Protein AF-0000000069866274 (afdb_homodimer)

Nearest PDB structures (foldseek):
  6ahi-assembly1_B  TM=9.780E-01  e=1.461E-46  Helicobacter pylori 26695
  5b1h-assembly2_B  TM=9.823E-01  e=3.110E-42  Lactiplantibacillus plantarum WCFS1
  5b1i-assembly4_H  TM=9.633E-01  e=5.690E-42  Lactiplantibacillus plantarum WCFS1
  4lma-assembly1_B  TM=9.410E-01  e=4.374E-31  Microcystis aeruginosa PCC 7806
  5xeo-assembly1_B  TM=9.393E-01  e=2.824E-29  Fusobacterium nucleatum subsp. nucleatum ATCC 25586

Organism: Enterococcus faecalis (strain ATCC 700802 / V583) (NCBI:txid226185)

pLDDT: mean 92.89, std 8.57, range [59.69, 98.88]

Secondary structure (DSSP, 8-state):
-EESSGGGGSS-PPEEEE-TTTSSS-TT-EEEEE-GGGSTTSBTHHHHHHHHHHHHHHTTS--TTPEEEEE-SSHHHHHHHHHHHHHT-EEEEEEETTS-HHHHHHHHHTT-EEEEE-GGGHHHHHHHHHHHHHHHSSSEE---TTT-THHHHHHHHTHHHHHHHHH-S---EEEEE-SSSHHHHHHHHHHHHH-TT-EEEEEEETT-GGGTS-----S--S---SS--GGGGGS---EEEEE-HHHHHHHHHHHHHHH---B-HHHHHHHHHHHHHHHHSPTT-EEEEE--BBGGGGGGGTTT-/-EESSGGGGSS-PPEEEE-TTTSSS-TT-EEEEE-GGGSTTSBTHHHHHHHHHHHHHHTTS--TTPEEEEE-SSHHHHHHHHHHHHHT-EEEEEEETTS-HHHHHHHHHTT-EEEEE-GGGHHHHHHHHHHHHHHHSSSEE---TTT-THHHHHHHHTHHHHHHHHH-S---EEEEE-SSSHHHHHHHHHHHHH-TT-EEEEEEETT-GGGTS-----S--S---SS--GGGGGS---EEEEE-HHHHHHHHHHHHHHH---B-HHHHHHHHHHHHHHHHSPTT-EEEEE--BBGGGGGGGTTT-

InterPro domains:
  IPR001216 Cysteine synthase/cystathionine beta-synthase, pyridoxal-phosphate attachment site [PS00901] (34-52)
  IPR001926 Tryptophan synthase beta chain-like, PALP domain [PF00291] (7-293)
  IPR036052 Tryptophan synthase beta chain-like, PALP domain superfamily [G3DSA:3.40.50.1100] (8-300)
  IPR036052 Tryptophan synthase beta chain-like, PALP domain superfamily [G3DSA:3.40.50.1100] (46-147)
  IPR036052 Tryptophan synthase beta chain-like, PALP domain superfamily [SSF53686] (2-302)
  IPR050214 Cysteine synthase/Cystathionine beta-synthase [PTHR10314] (4-303)

Solvent-accessible surface area (backbone atoms only — not comparable to full-atom values): 30081 Å² total; per-residue (Å²): 89,80,34,79,47,62,71,76,57,53,63,88,50,42,28,41,51,43,43,41,89,82,40,92,44,42,67,70,25,34,40,32,32,36,38,27,26,64,24,88,73,31,21,51,31,35,54,39,21,38,39,48,53,52,51,31,44,74,71,60,77,38,58,72,80,25,33,37,33,37,56,35,63,43,58,55,37,39,9,32,25,44,33,28,25,72,66,59,36,46,41,37,31,23,20,39,63,84,50,58,66,66,49,50,50,53,24,39,43,22,58,31,43,79,41,74,29,61,52,92,48,38,69,65,38,15,42,52,49,31,53,53,48,44,74,71,37,82,60,46,42,63,71,49,67,57,73,31,71,52,34,23,44,32,21,33,72,44,54,22,51,51,52,47,65,64,61,74,60,79,57,44,30,41,29,29,47,32,44,57,28,24,61,46,33,10,26,47,52,40,47,32,72,76,36,72,78,33,40,32,33,38,30,30,37,51,26,12,50,86,64,72,45,72,71,48,88,63,78,47,53,77,34,41,32,93,60,83,38,67,57,50,75,82,43,85,65,71,46,71,43,69,32,44,56,67,55,11,38,50,37,27,41,46,36,13,31,63,52,46,41,66,41,22,42,42,27,10,29,19,49,52,43,42,41,53,49,45,61,71,46,67,70,52,38,30,35,37,33,52,27,43,31,34,28,81,82,35,50,94,69,47,64,76,111,89,78,35,79,47,61,72,77,59,55,64,88,49,42,27,42,52,45,42,42,90,82,39,91,43,41,66,70,26,35,41,34,32,36,38,27,26,63,23,88,73,32,19,51,31,36,53,39,21,38,38,47,52,53,52,30,43,73,72,60,77,38,59,72,78,27,34,37,32,36,54,34,64,44,60,55,39,39,8,34,24,43,34,27,24,72,67,59,34,50,40,37,30,24,22,37,63,83,51,58,65,65,48,50,50,54,22,40,44,21,60,32,43,79,41,75,29,61,51,90,46,39,68,65,40,13,42,52,49,31,53,54,49,43,74,71,37,81,61,45,43,63,70,49,66,59,74,32,72,52,33,23,44,32,20,33,73,44,54,24,52,51,51,48,65,63,61,75,59,79,57,46,30,41,29,28,48,32,42,58,27,24,62,45,35,9,25,47,53,40,47,33,74,75,36,72,78,33,40,32,32,39,28,28,38,50,26,12,51,87,64,73,45,73,70,46,88,65,80,47,52,75,32,43,32,92,62,81,38,68,57,49,76,80,43,86,65,72,48,70,42,70,32,45,56,67,55,10,39,51,38,27,42,46,35,12,32,66,52,47,41,64,42,22,42,42,29,9,29,18,49,52,44,41,42,53,50,45,62,72,44,65,72,51,37,31,34,38,35,51,26,42,30,34,29,82,82,36,49,93,69,46,64,77,111

Sequence (610 aa):
MIVQSILDTIGATPLFEFTSEQYPMPEGTKIYAKLEYLNPGGSVKDRLGVHLLKEAMKTGKINQATTIIEPTAGNTGIGLGLAASQLGLKTIFVVPEKFSQEKQQLMQALGAKIVPSPTEQGIVGAITSAQDLAKEIPNSYVPLQFENPDNPAAYYEGLGPEIVQDLGGKITSFVAGLGSGGTFAGVGRYLKEQNSKTQLWGVEPEGSILNGGPAHGHEIEGIGVEFVPPFLKQIPVDGFYTISDEDGFFWVKQLAKKSALLVGSSSGAAFAAALREARRLPAGSTIVTIFPDGSDRYLSKNIYSMIVQSILDTIGATPLFEFTSEQYPMPEGTKIYAKLEYLNPGGSVKDRLGVHLLKEAMKTGKINQATTIIEPTAGNTGIGLGLAASQLGLKTIFVVPEKFSQEKQQLMQALGAKIVPSPTEQGIVGAITSAQDLAKEIPNSYVPLQFENPDNPAAYYEGLGPEIVQDLGGKITSFVAGLGSGGTFAGVGRYLKEQNSKTQLWGVEPEGSILNGGPAHGHEIEGIGVEFVPPFLKQIPVDGFYTISDEDGFFWVKQLAKKSALLVGSSSGAAFAAALREARRLPAGSTIVTIFPDGSDRYLSKNIYS

Foldseek 3Di:
DDDPALLVQQALADWDWDAVVQDPFFHQEIEIARENCPRPLRFQLLLVLQQLVVVCPVVVVADLAAEEEEADQDSNLSSVLRNCLVSNHEYEYEYAPPGDPVSVVSSVVSPYHYHHFHVVCPSVRSVVVSVVVCVVDPRYDYCYLLAHPSLLVSQLVGVQVSVCVVVVDQAQEEFEFAASNNNQLNNQVNNCVVPVNYAREYEAEPQAVQVVDPRDDADQPRHRDNDDRPSCVPGPHPYYDYDYQVQLLVQCQVCCVRVVAFAGSRVSRRVSVQRVVSHVDDRNHYYYYYRTGGCVSPVVVVSND/DDDPALLVQQALADWDWDAVVQDPFFHQEIEIARENCPRPLRFVLLLVLQQLVVVCPVVVVADLAAEEEEADQDSNLSSVLRNCLVSNHEYEYEYAPPGDPVSVVSSVVSPYHYHYFHVVCPSVRSVVVSVVVCVVDPRYDYCYLLAHPSLLVSQLVGVQVSVCVVVVDQAQEEFEFAASNNNQLNNQVNNCVVPVNYAREYEAEPQAVQVVDPRDDADQPRHGDNDDRPSCVPGPHPYYDYDYQVQLLVQCQVCCVRVVAFAGSRVSRRVSVQRVVSHVDDRNHYYYYYRTGGCVSPVVVVSND

Radius of gyration: 24.12 Å; Cα contacts (8 Å, |Δi|>4): 1469; chains: 2; bounding box: 63×69×57 Å

Structure (mmCIF, N/CA/C/O backbone):
data_AF-0000000069866274-model_v1
#
loop_
_entity.id
_entity.type
_entity.pdbx_description
1 polymer 'Cysteine synthase B, putative'
#
loop_
_atom_site.group_PDB
_atom_site.id
_atom_site.type_symbol
_atom_site.label_atom_id
_atom_site.label_alt_id
_atom_site.label_comp_id
_atom_site.label_asym_id
_atom_site.label_entity_id
_atom_site.label_seq_id
_atom_site.pdbx_PDB_ins_code
_atom_site.Cartn_x
_atom_site.Cartn_y
_atom_site.Cartn_z
_atom_site.occupancy
_atom_site.B_iso_or_equiv
_atom_site.auth_seq_id
_atom_site.auth_comp_id
_atom_site.auth_asym_id
_atom_site.auth_atom_id
_atom_site.pdbx_PDB_model_num
ATOM 1 N N . MET A 1 1 ? -6.25 11.367 -10.203 1 92.56 1 MET A N 1
ATOM 2 C CA . MET A 1 1 ? -7.43 10.523 -10.336 1 92.56 1 MET A CA 1
ATOM 3 C C . MET A 1 1 ? -8.375 10.719 -9.164 1 92.56 1 MET A C 1
ATOM 5 O O . MET A 1 1 ? -7.934 10.859 -8.016 1 92.56 1 MET A O 1
ATOM 9 N N . ILE A 1 2 ? -9.633 10.898 -9.398 1 97.44 2 ILE A N 1
ATOM 10 C CA . ILE A 1 2 ? -10.648 11.031 -8.359 1 97.44 2 ILE A CA 1
ATOM 11 C C . ILE A 1 2 ? -11.516 9.781 -8.32 1 97.44 2 ILE A C 1
ATOM 13 O O . ILE A 1 2 ? -11.969 9.297 -9.359 1 97.44 2 ILE A O 1
ATOM 17 N N . VAL A 1 3 ? -11.695 9.227 -7.137 1 97.81 3 VAL A N 1
ATOM 18 C CA . VAL A 1 3 ? -12.5 8.008 -7.012 1 97.81 3 VAL A CA 1
ATOM 19 C C . VAL A 1 3 ? -13.516 8.18 -5.887 1 97.81 3 VAL A C 1
ATOM 21 O O . VAL A 1 3 ? -13.289 8.953 -4.949 1 97.81 3 VAL A O 1
ATOM 24 N N . GLN A 1 4 ? -14.648 7.453 -5.969 1 96.88 4 GLN A N 1
ATOM 25 C CA . GLN A 1 4 ? -15.656 7.43 -4.914 1 96.88 4 GLN A CA 1
ATOM 26 C C . GLN A 1 4 ? -15.703 6.07 -4.223 1 96.88 4 GLN A C 1
ATOM 28 O O . GLN A 1 4 ? -16.406 5.898 -3.227 1 96.88 4 GLN A O 1
ATOM 33 N N . SER A 1 5 ? -14.945 5.129 -4.816 1 97.81 5 SER A N 1
ATOM 34 C CA . SER A 1 5 ? -14.781 3.797 -4.246 1 97.81 5 SER A CA 1
ATOM 35 C C . SER A 1 5 ? -13.328 3.34 -4.328 1 97.81 5 SER A C 1
ATOM 37 O O . SER A 1 5 ? -12.68 3.488 -5.367 1 97.81 5 SER A O 1
ATOM 39 N N . ILE A 1 6 ? -12.867 2.801 -3.229 1 98.25 6 ILE A N 1
ATOM 40 C CA . ILE A 1 6 ? -11.477 2.342 -3.191 1 98.25 6 ILE A CA 1
ATOM 41 C C . ILE A 1 6 ? -11.281 1.217 -4.203 1 98.25 6 ILE A C 1
ATOM 43 O O . ILE A 1 6 ? -10.156 0.955 -4.641 1 98.25 6 ILE A O 1
ATOM 47 N N . LEU A 1 7 ? -12.414 0.513 -4.59 1 98.19 7 LEU A N 1
ATOM 48 C CA . LEU A 1 7 ? -12.336 -0.59 -5.543 1 98.19 7 LEU A CA 1
ATOM 49 C C . LEU A 1 7 ? -11.844 -0.103 -6.898 1 98.19 7 LEU A C 1
ATOM 51 O O . LEU A 1 7 ? -11.227 -0.865 -7.652 1 98.19 7 LEU A O 1
ATOM 55 N N . ASP A 1 8 ? -12.062 1.207 -7.164 1 97.62 8 ASP A N 1
ATOM 56 C CA . ASP A 1 8 ? -11.688 1.786 -8.453 1 97.62 8 ASP A CA 1
ATOM 57 C C . ASP A 1 8 ? -10.18 1.987 -8.547 1 97.62 8 ASP A C 1
ATOM 59 O O . ASP A 1 8 ? -9.648 2.301 -9.617 1 97.62 8 ASP A O 1
ATOM 63 N N . THR A 1 9 ? -9.484 1.763 -7.414 1 97.75 9 THR A N 1
ATOM 64 C CA . THR A 1 9 ? -8.031 1.922 -7.402 1 97.75 9 THR A CA 1
ATOM 65 C C . THR A 1 9 ? -7.34 0.568 -7.52 1 97.75 9 THR A C 1
ATOM 67 O O . THR A 1 9 ? -6.109 0.494 -7.531 1 97.75 9 THR A O 1
ATOM 70 N N . ILE A 1 10 ? -8.125 -0.529 -7.605 1 98.25 10 ILE A N 1
ATOM 71 C CA . ILE A 1 10 ? -7.559 -1.87 -7.711 1 98.25 10 ILE A CA 1
ATOM 72 C C . ILE A 1 10 ? -7.164 -2.154 -9.156 1 98.25 10 ILE A C 1
ATOM 74 O O . ILE A 1 10 ? -7.949 -1.918 -10.078 1 98.25 10 ILE A O 1
ATOM 78 N N . GLY A 1 11 ? -5.949 -2.654 -9.344 1 97.5 11 GLY A N 1
ATOM 79 C CA . GLY A 1 11 ? -5.461 -2.984 -10.672 1 97.5 11 GLY A CA 1
ATOM 80 C C . GLY A 1 11 ? -4.566 -1.909 -11.258 1 97.5 11 GLY A C 1
ATOM 81 O O . GLY A 1 11 ? -4.191 -0.959 -10.57 1 97.5 11 GLY A O 1
ATOM 82 N N . ALA A 1 12 ? -4.043 -2.156 -12.445 1 97.12 12 ALA A N 1
ATOM 83 C CA . ALA A 1 12 ? -3.094 -1.301 -13.148 1 97.12 12 ALA A CA 1
ATOM 84 C C . ALA A 1 12 ? -1.852 -1.044 -12.297 1 97.12 12 ALA A C 1
ATOM 86 O O . ALA A 1 12 ? -1.339 0.078 -12.258 1 97.12 12 ALA A O 1
ATOM 87 N N . THR A 1 13 ? -1.492 -2.057 -11.555 1 98.19 13 THR A N 1
ATOM 88 C CA . THR A 1 13 ? -0.262 -1.949 -10.781 1 98.19 13 THR A CA 1
ATOM 89 C C . THR A 1 13 ? 0.955 -1.898 -11.703 1 98.19 13 THR A C 1
ATOM 91 O O . THR A 1 13 ? 0.902 -2.379 -12.836 1 98.19 13 THR A O 1
ATOM 94 N N . PRO A 1 14 ? 2.031 -1.324 -11.258 1 98.19 14 PRO A N 1
ATOM 95 C CA . PRO A 1 14 ? 3.215 -1.197 -12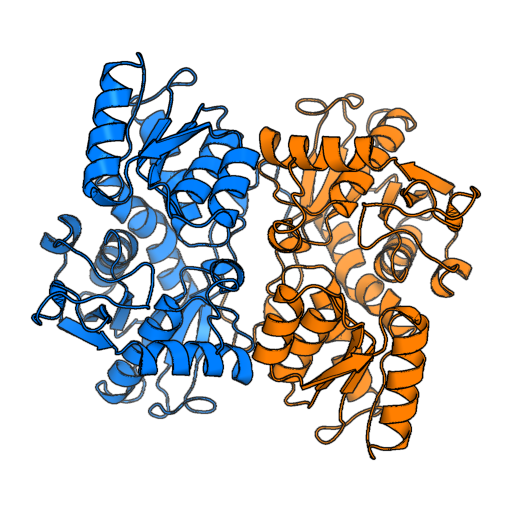.109 1 98.19 14 PRO A CA 1
ATOM 96 C C . PRO A 1 14 ? 3.918 -2.531 -12.344 1 98.19 14 PRO A C 1
ATOM 98 O O . PRO A 1 14 ? 3.709 -3.486 -11.594 1 98.19 14 PRO A O 1
ATOM 101 N N . LEU A 1 15 ? 4.613 -2.588 -13.453 1 98.69 15 LEU A N 1
ATOM 102 C CA . LEU A 1 15 ? 5.605 -3.623 -13.719 1 98.69 15 LEU A CA 1
ATOM 103 C C . LEU A 1 15 ? 7.012 -3.121 -13.406 1 98.69 15 LEU A C 1
ATOM 105 O O . LEU A 1 15 ? 7.434 -2.084 -13.922 1 98.69 15 LEU A O 1
ATOM 109 N N . PHE A 1 16 ? 7.691 -3.818 -12.492 1 98.75 16 PHE A N 1
ATOM 110 C CA . PHE A 1 16 ? 9.086 -3.506 -12.211 1 98.75 16 PHE A CA 1
ATOM 111 C C . PHE A 1 16 ? 10.016 -4.27 -13.156 1 98.75 16 PHE A C 1
ATOM 113 O O . PHE A 1 16 ? 9.914 -5.492 -13.273 1 98.75 16 PHE A O 1
ATOM 120 N N . GLU A 1 17 ? 10.883 -3.605 -13.844 1 98.44 17 GLU A N 1
ATOM 121 C CA . GLU A 1 17 ? 11.797 -4.195 -14.82 1 98.44 17 GLU A CA 1
ATOM 122 C C . GLU A 1 17 ? 13.156 -4.488 -14.188 1 98.44 17 GLU A C 1
ATOM 124 O O . GLU A 1 17 ? 13.836 -3.576 -13.703 1 98.44 17 GLU A O 1
ATOM 129 N N . PHE A 1 18 ? 13.484 -5.742 -14.164 1 98.56 18 PHE A N 1
ATOM 130 C CA . PHE A 1 18 ? 14.812 -6.188 -13.758 1 98.56 18 PHE A CA 1
ATOM 131 C C . PHE A 1 18 ? 15.688 -6.461 -14.977 1 98.56 18 PHE A C 1
ATOM 133 O O . PHE A 1 18 ? 15.227 -7.031 -15.961 1 98.56 18 PHE A O 1
ATOM 140 N N . THR A 1 19 ? 16.969 -6.051 -14.883 1 97.75 19 THR A N 1
ATOM 141 C CA . THR A 1 19 ? 17.906 -6.273 -15.984 1 97.75 19 THR A CA 1
ATOM 142 C C . THR A 1 19 ? 19.203 -6.875 -15.469 1 97.75 19 THR A C 1
ATOM 144 O O . THR A 1 19 ? 19.406 -7.008 -14.266 1 97.75 19 THR A O 1
ATOM 147 N N . SER A 1 20 ? 20.094 -7.227 -16.438 1 97.12 20 SER A N 1
ATOM 148 C CA . SER A 1 20 ? 21.375 -7.832 -16.125 1 97.12 20 SER A CA 1
ATOM 149 C C . SER A 1 20 ? 22.312 -6.824 -15.469 1 97.12 20 SER A C 1
ATOM 151 O O . SER A 1 20 ? 23.344 -7.199 -14.898 1 97.12 20 SER A O 1
ATOM 153 N N . GLU A 1 21 ? 21.984 -5.57 -15.477 1 94.31 21 GLU A N 1
ATOM 154 C CA . GLU A 1 21 ? 22.781 -4.539 -14.836 1 94.31 21 GLU A CA 1
ATOM 155 C C . GLU A 1 21 ? 22.734 -4.664 -13.312 1 94.31 21 GLU A C 1
ATOM 157 O O . GLU A 1 21 ? 23.688 -4.312 -12.625 1 94.31 21 GLU A O 1
ATOM 162 N N . GLN A 1 22 ? 21.656 -5.242 -12.812 1 92.5 22 GLN A N 1
ATOM 163 C CA . GLN A 1 22 ? 21.453 -5.23 -11.367 1 92.5 22 GLN A CA 1
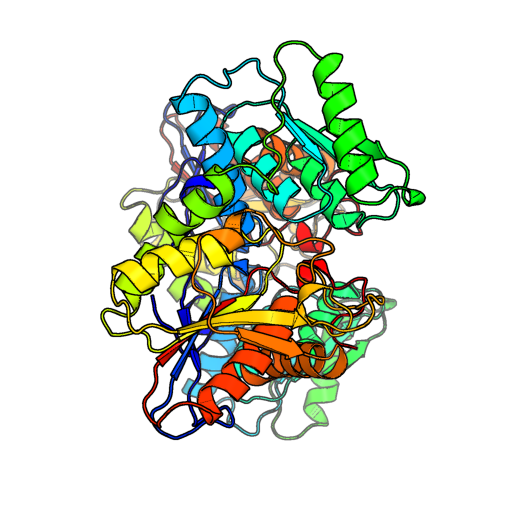ATOM 164 C C . GLN A 1 22 ? 21.375 -6.648 -10.812 1 92.5 22 GLN A C 1
ATOM 166 O O . GLN A 1 22 ? 21.594 -6.875 -9.625 1 92.5 22 GLN A O 1
ATOM 171 N N . TYR A 1 23 ? 21.016 -7.566 -11.68 1 96.44 23 TYR A N 1
ATOM 172 C CA . TYR A 1 23 ? 20.797 -8.93 -11.219 1 96.44 23 TYR A CA 1
ATOM 173 C C . TYR A 1 23 ? 21.484 -9.93 -12.141 1 96.44 23 TYR A C 1
ATOM 175 O O . TYR A 1 23 ? 21.734 -9.633 -13.312 1 96.44 23 TYR A O 1
ATOM 183 N N . PRO A 1 24 ? 21.828 -11.102 -11.609 1 96.38 24 PRO A N 1
ATOM 184 C CA . PRO A 1 24 ? 22.578 -12.086 -12.398 1 96.38 24 PRO A CA 1
ATOM 185 C C . PRO A 1 24 ? 21.719 -12.812 -13.422 1 96.38 24 PRO A C 1
ATOM 187 O O . PRO A 1 24 ? 21.156 -13.875 -13.125 1 96.38 24 PRO A O 1
ATOM 190 N N . MET A 1 25 ? 21.609 -12.234 -14.617 1 97.5 25 MET A N 1
ATOM 191 C CA . MET A 1 25 ? 20.859 -12.805 -15.734 1 97.5 25 MET A CA 1
ATOM 192 C C . MET A 1 25 ? 21.5 -12.43 -17.062 1 97.5 25 MET A C 1
ATOM 194 O O . MET A 1 25 ? 22.328 -11.516 -17.125 1 97.5 25 MET A O 1
ATOM 198 N N . PRO A 1 26 ? 21.281 -13.18 -18.078 1 97.81 26 PRO A N 1
ATOM 199 C CA . PRO A 1 26 ? 21.922 -12.898 -19.375 1 97.81 26 PRO A CA 1
ATOM 200 C C . PRO A 1 26 ? 21.594 -11.492 -19.891 1 97.81 26 PRO A C 1
ATOM 202 O O . PRO A 1 26 ? 20.484 -11 -19.703 1 97.81 26 PRO A O 1
ATOM 205 N N . GLU A 1 27 ? 22.578 -10.977 -20.609 1 97 27 GLU A N 1
ATOM 206 C CA . GLU A 1 27 ? 22.406 -9.648 -21.203 1 97 27 GLU A CA 1
ATOM 207 C C . GLU A 1 27 ? 21.203 -9.625 -22.141 1 97 27 GLU A C 1
ATOM 209 O O . GLU A 1 27 ? 20.969 -10.578 -22.891 1 97 27 GLU A O 1
ATOM 214 N N . GLY A 1 28 ? 20.484 -8.578 -22.047 1 96.69 28 GLY A N 1
ATOM 215 C CA . GLY A 1 28 ? 19.328 -8.414 -22.922 1 96.69 28 GLY A CA 1
ATOM 216 C C . GLY A 1 28 ? 18.062 -9.031 -22.359 1 96.69 28 GLY A C 1
ATOM 217 O O . GLY A 1 28 ? 16.953 -8.68 -22.781 1 96.69 28 GLY A O 1
ATOM 218 N N . THR A 1 29 ? 18.219 -9.969 -21.469 1 97.81 29 THR A N 1
ATOM 219 C CA . THR A 1 29 ? 17.078 -10.609 -20.828 1 97.81 29 THR A CA 1
ATOM 220 C C . THR A 1 29 ? 16.406 -9.656 -19.828 1 97.81 29 THR A C 1
ATOM 222 O O . THR A 1 29 ? 17.078 -8.836 -19.203 1 97.81 29 THR A O 1
ATOM 225 N N . LYS A 1 30 ? 15.094 -9.703 -19.781 1 97.94 30 LYS A N 1
ATOM 226 C CA . LYS A 1 30 ? 14.336 -8.867 -18.844 1 97.94 30 LYS A CA 1
ATOM 227 C C . LYS A 1 30 ? 13.383 -9.711 -18 1 97.94 30 LYS A C 1
ATOM 229 O O . LYS A 1 30 ? 12.766 -10.656 -18.516 1 97.94 30 LYS A O 1
ATOM 234 N N . ILE A 1 31 ? 13.359 -9.453 -16.797 1 98.75 31 ILE A N 1
ATOM 235 C CA . ILE A 1 31 ? 12.312 -9.953 -15.914 1 98.75 31 ILE A CA 1
ATOM 236 C C . ILE A 1 31 ? 11.398 -8.805 -15.5 1 98.75 31 ILE A C 1
ATOM 238 O O . ILE A 1 31 ? 11.875 -7.738 -15.094 1 98.75 31 ILE A O 1
ATOM 242 N N . TYR A 1 32 ? 10.133 -8.93 -15.688 1 98.75 32 TYR A N 1
ATOM 243 C CA . TYR A 1 32 ? 9.125 -7.977 -15.227 1 98.75 32 TYR A CA 1
ATOM 244 C C . TYR A 1 32 ? 8.281 -8.578 -14.109 1 98.75 32 TYR A C 1
ATOM 246 O O . TYR A 1 32 ? 7.762 -9.688 -14.242 1 98.75 32 TYR A O 1
ATOM 254 N N . ALA A 1 33 ? 8.172 -7.898 -13.016 1 98.88 33 ALA A N 1
ATOM 255 C CA . ALA A 1 33 ? 7.293 -8.32 -11.93 1 98.88 33 ALA A CA 1
ATOM 256 C C . ALA A 1 33 ? 6.117 -7.359 -11.766 1 98.88 33 ALA A C 1
ATOM 258 O O . ALA A 1 33 ? 6.309 -6.156 -11.594 1 98.88 33 ALA A O 1
ATOM 259 N N . LYS A 1 34 ? 4.91 -7.867 -11.945 1 98.81 34 LYS A N 1
ATOM 260 C CA . LYS A 1 34 ? 3.727 -7.078 -11.625 1 98.81 34 LYS A CA 1
ATOM 261 C C . LYS A 1 34 ? 3.605 -6.859 -10.117 1 98.81 34 LYS A C 1
ATOM 263 O O . LYS A 1 34 ? 3.51 -7.82 -9.352 1 98.81 34 LYS A O 1
ATOM 268 N N . LEU A 1 35 ? 3.604 -5.621 -9.641 1 98.75 35 LEU A N 1
ATOM 269 C CA . LEU A 1 35 ? 3.66 -5.297 -8.219 1 98.75 35 LEU A CA 1
ATOM 270 C C . LEU A 1 35 ? 2.26 -5.234 -7.617 1 98.75 35 LEU A C 1
ATOM 272 O O . LEU A 1 35 ? 1.824 -4.18 -7.152 1 98.75 35 LEU A O 1
ATOM 276 N N . GLU A 1 36 ? 1.669 -6.352 -7.441 1 98.62 36 GLU A N 1
ATOM 277 C CA . GLU A 1 36 ? 0.28 -6.445 -7.004 1 98.62 36 GLU A CA 1
ATOM 278 C C . GLU A 1 36 ? 0.142 -6.09 -5.527 1 98.62 36 GLU A C 1
ATOM 280 O O . GLU A 1 36 ? -0.959 -5.805 -5.051 1 98.62 36 GLU A O 1
ATOM 285 N N . TYR A 1 37 ? 1.261 -6.109 -4.758 1 97.69 37 TYR A N 1
ATOM 286 C CA . TYR A 1 37 ? 1.218 -5.73 -3.352 1 97.69 37 TYR A CA 1
ATOM 287 C C . TYR A 1 37 ? 0.894 -4.25 -3.195 1 97.69 37 TYR A C 1
ATOM 289 O O . TYR A 1 37 ? 0.604 -3.785 -2.09 1 97.69 37 TYR A O 1
ATOM 297 N N . LEU A 1 38 ? 0.822 -3.488 -4.305 1 97.88 38 LEU A N 1
ATOM 298 C CA . LEU A 1 38 ? 0.526 -2.061 -4.262 1 97.88 38 LEU A CA 1
ATOM 299 C C . LEU A 1 38 ? -0.968 -1.81 -4.438 1 97.88 38 LEU A C 1
ATOM 301 O O . LEU A 1 38 ? -1.406 -0.658 -4.484 1 97.88 38 LEU A O 1
ATOM 305 N N . ASN A 1 39 ? -1.774 -2.879 -4.562 1 98.19 39 ASN A N 1
ATOM 306 C CA . ASN A 1 39 ? -3.219 -2.701 -4.445 1 98.19 39 ASN A CA 1
ATOM 307 C C . ASN A 1 39 ? -3.609 -2.197 -3.057 1 98.19 39 ASN A C 1
ATOM 309 O O . ASN A 1 39 ? -2.879 -2.41 -2.088 1 98.19 39 ASN A O 1
ATOM 313 N N . PRO A 1 40 ? -4.773 -1.534 -2.904 1 97.38 40 PRO A N 1
ATOM 314 C CA . PRO A 1 40 ? -5.121 -0.881 -1.642 1 97.38 40 PRO A CA 1
ATOM 315 C C . PRO A 1 40 ? -5.293 -1.872 -0.492 1 97.38 40 PRO A C 1
ATOM 317 O O . PRO A 1 40 ? -5.113 -1.508 0.673 1 97.38 40 PRO A O 1
ATOM 320 N N . GLY A 1 41 ? -5.648 -3.086 -0.831 1 96.06 41 GLY A N 1
ATOM 321 C CA . GLY A 1 41 ? -5.727 -4.117 0.192 1 96.06 41 GLY A CA 1
ATOM 322 C C . GLY A 1 41 ? -4.406 -4.824 0.426 1 96.06 41 GLY A C 1
ATOM 323 O O . GLY A 1 41 ? -4.297 -5.676 1.312 1 96.06 41 GLY A O 1
ATOM 324 N N . GLY A 1 42 ? -3.416 -4.547 -0.421 1 96 42 GLY A N 1
ATOM 325 C CA . GLY A 1 42 ? -2.051 -4.984 -0.189 1 96 42 GLY A CA 1
ATOM 326 C C . GLY A 1 42 ? -1.704 -6.27 -0.915 1 96 42 GLY A C 1
ATOM 327 O O . GLY A 1 42 ? -0.693 -6.91 -0.612 1 96 42 GLY A O 1
ATOM 328 N N . SER A 1 43 ? -2.633 -6.73 -1.855 1 97 43 SER A N 1
ATOM 329 C CA . SER A 1 43 ? -2.291 -7.988 -2.508 1 97 43 SER A CA 1
ATOM 330 C C . SER A 1 43 ? -3.051 -8.156 -3.818 1 97 43 SER A C 1
ATOM 332 O O . SER A 1 43 ? -3.932 -7.355 -4.141 1 97 43 SER A O 1
ATOM 334 N N . VAL A 1 44 ? -2.711 -9.227 -4.484 1 98.25 44 VAL A N 1
ATOM 335 C CA . VAL A 1 44 ? -3.334 -9.594 -5.75 1 98.25 44 VAL A CA 1
ATOM 336 C C . VAL A 1 44 ? -4.777 -10.031 -5.508 1 98.25 44 VAL A C 1
ATOM 338 O O . VAL A 1 44 ? -5.613 -9.961 -6.41 1 98.25 44 VAL A O 1
ATOM 341 N N . LYS A 1 45 ? -5.098 -10.391 -4.23 1 97.5 45 LYS A N 1
ATOM 342 C CA . LYS A 1 45 ? -6.414 -10.953 -3.928 1 97.5 45 LYS A CA 1
ATOM 343 C C . LYS A 1 45 ? -7.484 -9.867 -3.912 1 97.5 45 LYS A C 1
ATOM 345 O O . LYS A 1 45 ? -8.68 -10.172 -3.926 1 97.5 45 LYS A O 1
ATOM 350 N N . ASP A 1 46 ? -7.066 -8.617 -3.906 1 98.5 46 ASP A N 1
ATOM 351 C CA . ASP A 1 46 ? -8.039 -7.543 -4.078 1 98.5 46 ASP A CA 1
ATOM 352 C C . ASP A 1 46 ? -8.828 -7.719 -5.371 1 98.5 46 ASP A C 1
ATOM 354 O O . ASP A 1 46 ? -10.055 -7.547 -5.387 1 98.5 46 ASP A O 1
ATOM 358 N N . ARG A 1 47 ? -8.086 -8.109 -6.449 1 98.69 47 ARG A N 1
ATOM 359 C CA . ARG A 1 47 ? -8.742 -8.367 -7.727 1 98.69 47 ARG A CA 1
ATOM 360 C C . ARG A 1 47 ? -9.789 -9.469 -7.598 1 98.69 47 ARG A C 1
ATOM 362 O O . ARG A 1 47 ? -10.883 -9.359 -8.148 1 98.69 47 ARG A O 1
ATOM 369 N N . LEU A 1 48 ? -9.398 -10.484 -6.891 1 98.44 48 LEU A N 1
ATOM 370 C CA . LEU A 1 48 ? -10.25 -11.656 -6.73 1 98.44 48 LEU A CA 1
ATOM 371 C C . LEU A 1 48 ? -11.531 -11.297 -5.98 1 98.44 48 LEU A C 1
ATOM 373 O O . LEU A 1 48 ? -12.633 -11.633 -6.426 1 98.44 48 LEU A O 1
ATOM 377 N N . GLY A 1 49 ? -11.383 -10.664 -4.828 1 98.31 49 GLY A N 1
ATOM 378 C CA . GLY A 1 49 ? -12.539 -10.273 -4.043 1 98.31 49 GLY A CA 1
ATOM 379 C C . GLY A 1 49 ? -13.555 -9.477 -4.84 1 98.31 49 GLY A C 1
ATOM 380 O O . GLY A 1 49 ? -14.75 -9.781 -4.816 1 98.31 49 GLY A O 1
ATOM 381 N N . VAL A 1 50 ? -13.07 -8.5 -5.598 1 98.44 50 VAL A N 1
ATOM 382 C CA . VAL A 1 50 ? -13.945 -7.648 -6.402 1 98.44 50 VAL A CA 1
ATOM 383 C C . VAL A 1 50 ? -14.641 -8.492 -7.469 1 98.44 50 VAL A C 1
ATOM 385 O O . VAL A 1 50 ? -15.859 -8.414 -7.629 1 98.44 50 VAL A O 1
ATOM 388 N N . HIS A 1 51 ? -13.875 -9.289 -8.18 1 98.69 51 HIS A N 1
ATOM 389 C CA . HIS A 1 51 ? -14.422 -10.062 -9.289 1 98.69 51 HIS A CA 1
ATOM 390 C C . HIS A 1 51 ? -15.469 -11.07 -8.805 1 98.69 51 HIS A C 1
ATOM 392 O O . HIS A 1 51 ? -16.547 -11.172 -9.375 1 98.69 51 HIS A O 1
ATOM 398 N N . LEU A 1 52 ? -15.148 -11.797 -7.746 1 98.38 52 LEU A N 1
ATOM 399 C CA . LEU A 1 52 ? -16.062 -12.82 -7.242 1 98.38 52 LEU A CA 1
ATOM 400 C C . LEU A 1 52 ? -17.406 -12.219 -6.879 1 98.38 52 LEU A C 1
ATOM 402 O O . LEU A 1 52 ? -18.453 -12.758 -7.25 1 98.38 52 LEU A O 1
ATOM 406 N N . LEU A 1 53 ? -17.391 -11.094 -6.191 1 98.5 53 LEU A N 1
ATOM 407 C CA . LEU A 1 53 ? -18.641 -10.531 -5.691 1 98.5 53 LEU A CA 1
ATOM 408 C C . LEU A 1 53 ? -19.406 -9.812 -6.801 1 98.5 53 LEU A C 1
ATOM 410 O O . LEU A 1 53 ? -20.625 -9.922 -6.906 1 98.5 53 LEU A O 1
ATOM 414 N N . LYS A 1 54 ? -18.688 -9.062 -7.684 1 98.19 54 LYS A N 1
ATOM 415 C CA . LYS A 1 54 ? -19.375 -8.375 -8.781 1 98.19 54 LYS A CA 1
ATOM 416 C C . LYS A 1 54 ? -19.984 -9.375 -9.75 1 98.19 54 LYS A C 1
ATOM 418 O O . LYS A 1 54 ? -21.109 -9.172 -10.227 1 98.19 54 LYS A O 1
ATOM 423 N N . GLU A 1 55 ? -19.25 -10.445 -10.094 1 98.19 55 GLU A N 1
ATOM 424 C CA . GLU A 1 55 ? -19.797 -11.469 -10.984 1 98.19 55 GLU A CA 1
ATOM 425 C C . GLU A 1 55 ? -20.984 -12.172 -10.359 1 98.19 55 GLU A C 1
ATOM 427 O O . GLU A 1 55 ? -21.969 -12.453 -11.039 1 98.19 55 GLU A O 1
ATOM 432 N N . ALA A 1 56 ? -20.875 -12.492 -9.07 1 98.25 56 ALA A N 1
ATOM 433 C CA . ALA A 1 56 ? -22 -13.133 -8.383 1 98.25 56 ALA A CA 1
ATOM 434 C C . ALA A 1 56 ? -23.234 -12.242 -8.383 1 98.25 56 ALA A C 1
ATOM 436 O O . ALA A 1 56 ? -24.359 -12.734 -8.539 1 98.25 56 ALA A O 1
ATOM 437 N N . MET A 1 57 ? -23.062 -10.953 -8.211 1 98.12 57 MET A N 1
ATOM 438 C CA . MET A 1 57 ? -24.172 -10 -8.281 1 98.12 57 MET A CA 1
ATOM 439 C C . MET A 1 57 ? -24.75 -9.945 -9.688 1 98.12 57 MET A C 1
ATOM 441 O O . MET A 1 57 ? -25.969 -10.016 -9.867 1 98.12 57 MET A O 1
ATOM 445 N N . LYS A 1 58 ? -23.875 -9.844 -10.609 1 97.81 58 LYS A N 1
ATOM 446 C CA . LYS A 1 58 ? -24.266 -9.711 -12.016 1 97.81 58 LYS A CA 1
ATOM 447 C C . LYS A 1 58 ? -25.078 -10.93 -12.477 1 97.81 58 LYS A C 1
ATOM 449 O O . LYS A 1 58 ? -26.031 -10.789 -13.234 1 97.81 58 LYS A O 1
ATOM 454 N N . THR A 1 59 ? -24.703 -12.109 -12.023 1 97.62 59 THR A N 1
ATOM 455 C CA . THR A 1 59 ? -25.312 -13.352 -12.484 1 97.62 59 THR A CA 1
ATOM 456 C C . THR A 1 59 ? -26.484 -13.75 -11.594 1 97.62 59 THR A C 1
ATOM 458 O O . THR A 1 59 ? -27.109 -14.781 -11.812 1 97.62 59 THR A O 1
ATOM 461 N N . GLY A 1 60 ? -26.719 -12.984 -10.516 1 97.31 60 GLY A N 1
ATOM 462 C CA . GLY A 1 60 ? -27.875 -13.211 -9.664 1 97.31 60 GLY A CA 1
ATOM 463 C C . GLY A 1 60 ? -27.641 -14.289 -8.617 1 97.31 60 GLY A C 1
ATOM 464 O O . GLY A 1 60 ? -28.578 -14.727 -7.949 1 97.31 60 GLY A O 1
ATOM 465 N N . LYS A 1 61 ? -26.391 -14.727 -8.477 1 97.12 61 LYS A N 1
ATOM 466 C CA . LYS A 1 61 ? -26.078 -15.703 -7.441 1 97.12 61 LYS A CA 1
ATOM 467 C C . LYS A 1 61 ? -26.266 -15.102 -6.047 1 97.12 61 LYS A C 1
ATOM 469 O O . LYS A 1 61 ? -26.547 -15.82 -5.09 1 97.12 61 LYS A O 1
ATOM 474 N N . ILE A 1 62 ? -26.016 -13.742 -5.996 1 98.31 62 ILE A N 1
ATOM 475 C CA . ILE A 1 62 ? -26.219 -13.047 -4.727 1 98.31 62 ILE A CA 1
ATOM 476 C C . ILE A 1 62 ? -27.016 -11.766 -4.953 1 98.31 62 ILE A C 1
ATOM 478 O O . ILE A 1 62 ? -27.188 -11.328 -6.09 1 98.31 62 ILE A O 1
ATOM 482 N N . ASN A 1 63 ? -27.547 -11.281 -3.91 1 98.12 63 ASN A N 1
ATOM 483 C CA . ASN A 1 63 ? -28.203 -9.977 -3.873 1 98.12 63 ASN A CA 1
ATOM 484 C C . ASN A 1 63 ? -27.766 -9.172 -2.65 1 98.12 63 ASN A C 1
ATOM 486 O O . ASN A 1 63 ? -26.859 -9.57 -1.927 1 98.12 63 ASN A O 1
ATOM 490 N N . GLN A 1 64 ? -28.406 -8.062 -2.391 1 97.12 64 GLN A N 1
ATOM 491 C CA . GLN A 1 64 ? -27.969 -7.109 -1.371 1 97.12 64 GLN A CA 1
ATOM 492 C C . GLN A 1 64 ? -28.125 -7.699 0.029 1 97.12 64 GLN A C 1
ATOM 494 O O . GLN A 1 64 ? -27.484 -7.234 0.976 1 97.12 64 GLN A O 1
ATOM 499 N N . ALA A 1 65 ? -28.906 -8.734 0.153 1 97.88 65 ALA A N 1
ATOM 500 C CA . ALA A 1 65 ? -29.203 -9.312 1.464 1 97.88 65 ALA A CA 1
ATOM 501 C C . ALA A 1 65 ? -28.328 -10.531 1.737 1 97.88 65 ALA A C 1
ATOM 503 O O . ALA A 1 65 ? -28.328 -11.062 2.85 1 97.88 65 ALA A O 1
ATOM 504 N N . THR A 1 66 ? -27.594 -10.945 0.718 1 98.5 66 THR A N 1
ATOM 505 C CA . THR A 1 66 ? -26.828 -12.172 0.827 1 98.5 66 THR A CA 1
ATOM 506 C C . THR A 1 66 ? -25.656 -11.992 1.786 1 98.5 66 THR A C 1
ATOM 508 O O . THR A 1 66 ? -24.969 -10.961 1.759 1 98.5 66 THR A O 1
ATOM 511 N N . THR A 1 67 ? -25.438 -12.969 2.639 1 98.56 67 THR A N 1
ATOM 512 C CA . THR A 1 67 ? -24.266 -13.023 3.49 1 98.56 67 THR A CA 1
ATOM 513 C C . THR A 1 67 ? -23.141 -13.797 2.811 1 98.56 67 THR A C 1
ATOM 515 O O . THR A 1 67 ? -23.328 -14.945 2.395 1 98.56 67 THR A O 1
ATOM 518 N N . ILE A 1 68 ? -22.016 -13.188 2.648 1 98.5 68 ILE A N 1
ATOM 519 C CA . ILE A 1 68 ? -20.859 -13.844 2.057 1 98.5 68 ILE A CA 1
ATOM 520 C C . ILE A 1 68 ? -20.078 -14.586 3.141 1 98.5 68 ILE A C 1
ATOM 522 O O . ILE A 1 68 ? -19.688 -14 4.148 1 98.5 68 ILE A O 1
ATOM 526 N N . ILE A 1 69 ? -19.859 -15.875 2.957 1 98.06 69 ILE A N 1
ATOM 527 C CA . ILE A 1 69 ? -19.109 -16.703 3.904 1 98.06 69 ILE A CA 1
ATOM 528 C C . ILE A 1 69 ? -17.891 -17.297 3.221 1 98.06 69 ILE A C 1
ATOM 530 O O . ILE A 1 69 ? -18 -17.922 2.158 1 98.06 69 ILE A O 1
ATOM 534 N N . GLU A 1 70 ? -16.766 -17.094 3.713 1 95.75 70 GLU A N 1
ATOM 535 C CA . GLU A 1 70 ? -15.547 -17.594 3.08 1 95.75 70 GLU A CA 1
ATOM 536 C C . GLU A 1 70 ? -14.57 -18.141 4.117 1 95.75 70 GLU A C 1
ATOM 538 O O . GLU A 1 70 ? -14.305 -17.5 5.137 1 95.75 70 GLU A O 1
ATOM 543 N N . PRO A 1 71 ? -14.07 -19.422 3.883 1 91.56 71 PRO A N 1
ATOM 544 C CA . PRO A 1 71 ? -12.945 -19.906 4.688 1 91.56 71 PRO A CA 1
ATOM 545 C C . PRO A 1 71 ? -11.617 -19.266 4.277 1 91.56 71 PRO A C 1
ATOM 547 O O . PRO A 1 71 ? -11.062 -19.609 3.23 1 91.56 71 PRO A O 1
ATOM 550 N N . THR A 1 72 ? -11.203 -18.359 5 1 82.5 72 THR A N 1
ATOM 551 C CA . THR A 1 72 ? -9.984 -17.641 4.645 1 82.5 72 THR A CA 1
ATOM 552 C C . THR A 1 72 ? -9.359 -17 5.875 1 82.5 72 THR A C 1
ATOM 554 O O . THR A 1 72 ? -10.062 -16.609 6.812 1 82.5 72 THR A O 1
ATOM 557 N N . ALA A 1 73 ? -8.055 -17 5.832 1 70.31 73 ALA A N 1
ATOM 558 C CA . ALA A 1 73 ? -7.398 -16.312 6.938 1 70.31 73 ALA A CA 1
ATOM 559 C C . ALA A 1 73 ? -6.402 -15.273 6.43 1 70.31 73 ALA A C 1
ATOM 561 O O . ALA A 1 73 ? -5.578 -14.766 7.191 1 70.31 73 ALA A O 1
ATOM 562 N N . GLY A 1 74 ? -6.566 -14.914 5.234 1 84.69 74 GLY A N 1
ATOM 563 C CA . GLY A 1 74 ? -5.477 -14.086 4.73 1 84.69 74 GLY A CA 1
ATOM 564 C C . GLY A 1 74 ? -5.934 -13.047 3.725 1 84.69 74 GLY A C 1
ATOM 565 O O . GLY A 1 74 ? -6.902 -12.32 3.969 1 84.69 74 GLY A O 1
ATOM 566 N N . ASN A 1 75 ? -5.164 -12.953 2.635 1 90.75 75 ASN A N 1
ATOM 567 C CA . ASN A 1 75 ? -5.316 -11.914 1.624 1 90.75 75 ASN A CA 1
ATOM 568 C C . ASN A 1 75 ? -6.672 -12.008 0.927 1 90.75 75 ASN A C 1
ATOM 570 O O . ASN A 1 75 ? -7.262 -10.984 0.564 1 90.75 75 ASN A O 1
ATOM 574 N N . THR A 1 76 ? -7.152 -13.234 0.805 1 93.81 76 THR A N 1
ATOM 575 C CA . THR A 1 76 ? -8.469 -13.383 0.196 1 93.81 76 THR A CA 1
ATOM 576 C C . THR A 1 76 ? -9.539 -12.727 1.064 1 93.81 76 THR A C 1
ATOM 578 O O . THR A 1 76 ? -10.445 -12.07 0.552 1 93.81 76 THR A O 1
ATOM 581 N N . GLY A 1 77 ? -9.461 -12.969 2.357 1 94.5 77 GLY A N 1
ATOM 582 C CA . GLY A 1 77 ? -10.398 -12.344 3.275 1 94.5 77 GLY A CA 1
ATOM 583 C C . GLY A 1 77 ? -10.398 -10.828 3.189 1 94.5 77 GLY A C 1
ATOM 584 O O . GLY A 1 77 ? -11.453 -10.203 3.178 1 94.5 77 GLY A O 1
ATOM 585 N N . ILE A 1 78 ? -9.242 -10.258 3.102 1 95.38 78 ILE A N 1
ATOM 586 C CA . ILE A 1 78 ? -9.125 -8.812 3.006 1 95.38 78 ILE A CA 1
ATOM 587 C C . ILE A 1 78 ? -9.711 -8.328 1.679 1 95.38 78 ILE A C 1
ATOM 589 O O . ILE A 1 78 ? -10.477 -7.367 1.644 1 95.38 78 ILE A O 1
ATOM 593 N N . GLY A 1 79 ? -9.375 -9 0.579 1 97.81 79 GLY A N 1
ATOM 594 C CA . GLY A 1 79 ? -9.93 -8.656 -0.72 1 97.81 79 GLY A CA 1
ATOM 595 C C . GLY A 1 79 ? -11.445 -8.719 -0.756 1 97.81 79 GLY A C 1
ATOM 596 O O . GLY A 1 79 ? -12.094 -7.793 -1.246 1 97.81 79 GLY A O 1
ATOM 597 N N . LEU A 1 80 ? -11.992 -9.773 -0.197 1 98.19 80 LEU A N 1
ATOM 598 C CA . LEU A 1 80 ? -13.445 -9.922 -0.125 1 98.19 80 LEU A CA 1
ATOM 599 C C . LEU A 1 80 ? -14.055 -8.859 0.786 1 98.19 80 LEU A C 1
ATOM 601 O O . LEU A 1 80 ? -15.117 -8.312 0.485 1 98.19 80 LEU A O 1
ATOM 605 N N . GLY A 1 81 ? -13.391 -8.664 1.892 1 97.69 81 GLY A N 1
ATOM 606 C CA . GLY A 1 81 ? -13.859 -7.641 2.814 1 97.69 81 GLY A CA 1
ATOM 607 C C . GLY A 1 81 ? -13.969 -6.266 2.178 1 97.69 81 GLY A C 1
ATOM 608 O O . GLY A 1 81 ? -14.969 -5.574 2.357 1 97.69 81 GLY A O 1
ATOM 609 N N . LEU A 1 82 ? -12.953 -5.855 1.413 1 98.12 82 LEU A N 1
ATOM 610 C CA . LEU A 1 82 ? -12.977 -4.582 0.699 1 98.12 82 LEU A CA 1
ATOM 611 C C . LEU A 1 82 ? -14.172 -4.512 -0.245 1 98.12 82 LEU A C 1
ATOM 613 O O . LEU A 1 82 ? -14.93 -3.539 -0.221 1 98.12 82 LEU A O 1
ATOM 617 N N . ALA A 1 83 ? -14.289 -5.523 -1.028 1 98.25 83 ALA A N 1
ATOM 618 C CA . ALA A 1 83 ? -15.344 -5.551 -2.033 1 98.25 83 ALA A CA 1
ATOM 619 C C . ALA A 1 83 ? -16.719 -5.551 -1.376 1 98.25 83 ALA A C 1
ATOM 621 O O . ALA A 1 83 ? -17.609 -4.781 -1.77 1 98.25 83 ALA A O 1
ATOM 622 N N . ALA A 1 84 ? -16.859 -6.391 -0.38 1 98.38 84 ALA A N 1
ATOM 623 C CA . ALA A 1 84 ? -18.156 -6.523 0.281 1 98.38 84 ALA A CA 1
ATOM 624 C C . ALA A 1 84 ? -18.562 -5.219 0.958 1 98.38 84 ALA A C 1
ATOM 626 O O . ALA A 1 84 ? -19.734 -4.809 0.882 1 98.38 84 ALA A O 1
ATOM 627 N N . SER A 1 85 ? -17.625 -4.621 1.629 1 96.81 85 SER A N 1
ATOM 628 C CA . SER A 1 85 ? -17.891 -3.348 2.285 1 96.81 85 SER A CA 1
ATOM 629 C C . SER A 1 85 ? -18.438 -2.32 1.297 1 96.81 85 SER A C 1
ATOM 631 O O . SER A 1 85 ? -19.438 -1.667 1.564 1 96.81 85 SER A O 1
ATOM 633 N N . GLN A 1 86 ? -17.891 -2.162 0.113 1 96.94 86 GLN A N 1
ATOM 634 C CA . GLN A 1 86 ? -18.25 -1.144 -0.869 1 96.94 86 GLN A CA 1
ATOM 635 C C . GLN A 1 86 ? -19.5 -1.534 -1.638 1 96.94 86 GLN A C 1
ATOM 637 O O . GLN A 1 86 ? -20.188 -0.674 -2.195 1 96.94 86 GLN A O 1
ATOM 642 N N . LEU A 1 87 ? -19.797 -2.83 -1.599 1 96.62 87 LEU A N 1
ATOM 643 C CA . LEU A 1 87 ? -21.016 -3.297 -2.268 1 96.62 87 LEU A CA 1
ATOM 644 C C . LEU A 1 87 ? -22.156 -3.426 -1.278 1 96.62 87 LEU A C 1
ATOM 646 O O . LEU A 1 87 ? -23.281 -3.777 -1.664 1 96.62 87 LEU A O 1
ATOM 650 N N . GLY A 1 88 ? -21.891 -3.17 0.011 1 96 88 GLY A N 1
ATOM 651 C CA . GLY A 1 88 ? -22.922 -3.197 1.036 1 96 88 GLY A CA 1
ATOM 652 C C . GLY A 1 88 ? -23.328 -4.605 1.433 1 96 88 GLY A C 1
ATOM 653 O O . GLY A 1 88 ? -24.5 -4.855 1.72 1 96 88 GLY A O 1
ATOM 654 N N . LEU A 1 89 ? -22.406 -5.57 1.363 1 98.12 89 LEU A N 1
ATOM 655 C CA . LEU A 1 89 ? -22.703 -6.969 1.671 1 98.12 89 LEU A CA 1
ATOM 656 C C . LEU A 1 89 ? -22.141 -7.352 3.035 1 98.12 89 LEU A C 1
ATOM 658 O O . LEU A 1 89 ? -21.094 -6.836 3.449 1 98.12 89 LEU A O 1
ATOM 662 N N . LYS A 1 90 ? -22.812 -8.273 3.689 1 97.75 90 LYS A N 1
ATOM 663 C CA . LYS A 1 90 ? -22.312 -8.836 4.945 1 97.75 90 LYS A CA 1
ATOM 664 C C . LYS A 1 90 ? -21.312 -9.953 4.691 1 97.75 90 LYS A C 1
ATOM 666 O O . LYS A 1 90 ? -21.469 -10.734 3.75 1 97.75 90 LYS A O 1
ATOM 671 N N . THR A 1 91 ? -20.344 -10.016 5.547 1 98 91 THR A N 1
ATOM 672 C CA . THR A 1 91 ? -19.344 -11.055 5.387 1 98 91 THR A CA 1
ATOM 673 C C . THR A 1 91 ? -19.109 -11.797 6.699 1 98 91 THR A C 1
ATOM 675 O O . THR A 1 91 ? -19.125 -11.188 7.773 1 98 91 THR A O 1
ATOM 678 N N . ILE A 1 92 ? -18.891 -13.078 6.613 1 97.75 92 ILE A N 1
ATOM 679 C CA . ILE A 1 92 ? -18.406 -13.953 7.672 1 97.75 92 ILE A CA 1
ATOM 680 C C . ILE A 1 92 ? -17.188 -14.727 7.184 1 97.75 92 ILE A C 1
ATOM 682 O O . ILE A 1 92 ? -17.266 -15.453 6.188 1 97.75 92 ILE A O 1
ATOM 686 N N . PHE A 1 93 ? -16.125 -14.547 7.852 1 95.88 93 PHE A N 1
ATOM 687 C CA . PHE A 1 93 ? -14.93 -15.289 7.5 1 95.88 93 PHE A CA 1
ATOM 688 C C . PHE A 1 93 ? -14.609 -16.344 8.555 1 95.88 93 PHE A C 1
ATOM 690 O O . PHE A 1 93 ? -14.547 -16.031 9.75 1 95.88 93 PHE A O 1
ATOM 697 N N . VAL A 1 94 ? -14.469 -17.562 8.117 1 94.38 94 VAL A N 1
ATOM 698 C CA . VAL A 1 94 ? -14.07 -18.672 8.984 1 94.38 94 VAL A CA 1
ATOM 699 C C . VAL A 1 94 ? -12.547 -18.797 8.977 1 94.38 94 VAL A C 1
ATOM 701 O O . VAL A 1 94 ? -11.945 -19.094 7.941 1 94.38 94 VAL A O 1
ATOM 704 N N . VAL A 1 95 ? -11.992 -18.578 10.094 1 88.75 95 VAL A N 1
ATOM 705 C CA . VAL A 1 95 ? -10.539 -18.484 10.195 1 88.75 95 VAL A CA 1
ATOM 706 C C . VAL A 1 95 ? -10.023 -19.5 11.203 1 88.75 95 VAL A C 1
ATOM 708 O O . VAL A 1 95 ? -10.5 -19.547 12.344 1 88.75 95 VAL A O 1
ATOM 711 N N . PRO A 1 96 ? -9.062 -20.297 10.797 1 81.69 96 PRO A N 1
ATOM 712 C CA . PRO A 1 96 ? -8.445 -21.141 11.82 1 81.69 96 PRO A CA 1
ATOM 713 C C . PRO A 1 96 ? -7.84 -20.344 12.969 1 81.69 96 PRO A C 1
ATOM 715 O O . PRO A 1 96 ? -7.273 -19.266 12.742 1 81.69 96 PRO A O 1
ATOM 718 N N . GLU A 1 97 ? -7.945 -20.719 14.18 1 74.75 97 GLU A N 1
ATOM 719 C CA . GLU A 1 97 ? -7.625 -20 15.406 1 74.75 97 GLU A CA 1
ATOM 720 C C . GLU A 1 97 ? -6.168 -19.531 15.414 1 74.75 97 GLU A C 1
ATOM 722 O O . GLU A 1 97 ? -5.848 -18.484 15.977 1 74.75 97 GLU A O 1
ATOM 727 N N . LYS A 1 98 ? -5.219 -20.172 14.859 1 66.62 98 LYS A N 1
ATOM 728 C CA . LYS A 1 98 ? -3.803 -19.844 15.008 1 66.62 98 LYS A CA 1
ATOM 729 C C . LYS A 1 98 ? -3.32 -18.953 13.867 1 66.62 98 LYS A C 1
ATOM 731 O O . LYS A 1 98 ? -2.119 -18.719 13.727 1 66.62 98 LYS A O 1
ATOM 736 N N . PHE A 1 99 ? -4.273 -18.25 13.281 1 71 99 PHE A N 1
ATOM 737 C CA . PHE A 1 99 ? -3.84 -17.438 12.148 1 71 99 PHE A CA 1
ATOM 738 C C . PHE A 1 99 ? -3.521 -16.016 12.594 1 71 99 PHE A C 1
ATOM 740 O O . PHE A 1 99 ? -3.793 -15.641 13.734 1 71 99 PHE A O 1
ATOM 747 N N . SER A 1 100 ? -2.971 -15.211 11.75 1 72.19 100 SER A N 1
ATOM 748 C CA . SER A 1 100 ? -2.414 -13.875 11.984 1 72.19 100 SER A CA 1
ATOM 749 C C . SER A 1 100 ? -3.469 -12.93 12.547 1 72.19 100 SER A C 1
ATOM 751 O O . SER A 1 100 ? -4.535 -12.758 11.953 1 72.19 100 SER A O 1
ATOM 753 N N . GLN A 1 101 ? -3.246 -12.328 13.734 1 76.25 101 GLN A N 1
ATOM 754 C CA . GLN A 1 101 ? -4.133 -11.359 14.367 1 76.25 101 GLN A CA 1
ATOM 755 C C . GLN A 1 101 ? -4.25 -10.094 13.531 1 76.25 101 GLN A C 1
ATOM 757 O O . GLN A 1 101 ? -5.316 -9.477 13.477 1 76.25 101 GLN A O 1
ATOM 762 N N . GLU A 1 102 ? -3.152 -9.734 12.859 1 78.94 102 GLU A N 1
ATOM 763 C CA . GLU A 1 102 ? -3.152 -8.539 12.023 1 78.94 102 GLU A CA 1
ATOM 764 C C . GLU A 1 102 ? -4.184 -8.648 10.906 1 78.94 102 GLU A C 1
ATOM 766 O O . GLU A 1 102 ? -4.965 -7.719 10.68 1 78.94 102 GLU A O 1
ATOM 771 N N . LYS A 1 103 ? -4.25 -9.773 10.211 1 83.06 103 LYS A N 1
ATOM 772 C CA . LYS A 1 103 ? -5.184 -9.969 9.102 1 83.06 103 LYS A CA 1
ATOM 773 C C . LYS A 1 103 ? -6.625 -10.008 9.602 1 83.06 103 LYS A C 1
ATOM 775 O O . LYS A 1 103 ? -7.523 -9.453 8.961 1 83.06 103 LYS A O 1
ATOM 780 N N . GLN A 1 104 ? -6.809 -10.586 10.766 1 87.06 104 GLN A N 1
ATOM 781 C CA . GLN A 1 104 ? -8.148 -10.641 11.336 1 87.06 104 GLN A CA 1
ATOM 782 C C . GLN A 1 104 ? -8.664 -9.25 11.688 1 87.06 104 GLN A C 1
ATOM 784 O O . GLN A 1 104 ? -9.836 -8.938 11.453 1 87.06 104 GLN A O 1
ATOM 789 N N . GLN A 1 105 ? -7.809 -8.453 12.25 1 89.62 105 GLN A N 1
ATOM 790 C CA . GLN A 1 105 ? -8.188 -7.086 12.609 1 89.62 105 GLN A CA 1
ATOM 791 C C . GLN A 1 105 ? -8.625 -6.301 11.375 1 89.62 105 GLN A C 1
ATOM 793 O O . GLN A 1 105 ? -9.609 -5.559 11.43 1 89.62 105 GLN A O 1
ATOM 798 N N . LEU A 1 106 ? -7.891 -6.453 10.312 1 92.5 106 LEU A N 1
ATOM 799 C CA . LEU A 1 106 ? -8.227 -5.738 9.094 1 92.5 106 LEU A CA 1
ATOM 800 C C . LEU A 1 106 ? -9.57 -6.203 8.539 1 92.5 106 LEU A C 1
ATOM 802 O O . LEU A 1 106 ? -10.383 -5.383 8.109 1 92.5 106 LEU A O 1
ATOM 806 N N . MET A 1 107 ? -9.773 -7.512 8.562 1 94.38 107 MET A N 1
ATOM 807 C CA . MET A 1 107 ? -11.047 -8.055 8.094 1 94.38 107 MET A CA 1
ATOM 808 C C . MET A 1 107 ? -12.211 -7.535 8.938 1 94.38 107 MET A C 1
ATOM 810 O O . MET A 1 107 ? -13.242 -7.141 8.398 1 94.38 107 MET A O 1
ATOM 814 N N . GLN A 1 108 ? -11.992 -7.488 10.219 1 94.94 108 GLN A N 1
ATOM 815 C CA . GLN A 1 108 ? -13.023 -6.977 11.117 1 94.94 108 GLN A CA 1
ATOM 816 C C . GLN A 1 108 ? -13.258 -5.488 10.891 1 94.94 108 GLN A C 1
ATOM 818 O O . GLN A 1 108 ? -14.398 -5.02 10.93 1 94.94 108 GLN A O 1
ATOM 823 N N . ALA A 1 109 ? -12.188 -4.797 10.695 1 96.12 109 ALA A N 1
ATOM 824 C CA . ALA A 1 109 ? -12.289 -3.365 10.43 1 96.12 109 ALA A CA 1
ATOM 825 C C . ALA A 1 109 ? -13.141 -3.096 9.188 1 96.12 109 ALA A C 1
ATOM 827 O O . ALA A 1 109 ? -13.836 -2.078 9.109 1 96.12 109 ALA A O 1
ATOM 828 N N . LEU A 1 110 ? -13.125 -3.994 8.266 1 97.25 110 LEU A N 1
ATOM 829 C CA . LEU A 1 110 ? -13.867 -3.863 7.02 1 97.25 110 LEU A CA 1
ATOM 830 C C . LEU A 1 110 ? -15.312 -4.316 7.199 1 97.25 110 LEU A C 1
ATOM 832 O O . LEU A 1 110 ? -16.094 -4.309 6.246 1 97.25 110 LEU A O 1
ATOM 836 N N . GLY A 1 111 ? -15.648 -4.766 8.445 1 96.5 111 GLY A N 1
ATOM 837 C CA . GLY A 1 111 ? -17.031 -5.082 8.766 1 96.5 111 GLY A CA 1
ATOM 838 C C . GLY A 1 111 ? -17.312 -6.574 8.82 1 96.5 111 GLY A C 1
ATOM 839 O O . GLY A 1 111 ? -18.438 -6.992 9.047 1 96.5 111 GLY A O 1
ATOM 840 N N . ALA A 1 112 ? -16.281 -7.367 8.688 1 96.88 112 ALA A N 1
ATOM 841 C CA . ALA A 1 112 ? -16.484 -8.812 8.641 1 96.88 112 ALA A CA 1
ATOM 842 C C . ALA A 1 112 ? -16.625 -9.391 10.047 1 96.88 112 ALA A C 1
ATOM 844 O O . ALA A 1 112 ? -15.961 -8.938 10.984 1 96.88 112 ALA A O 1
ATOM 845 N N . LYS A 1 113 ? -17.484 -10.359 10.164 1 96.56 113 LYS A N 1
ATOM 846 C CA . LYS A 1 113 ? -17.5 -11.211 11.344 1 96.56 113 LYS A CA 1
ATOM 847 C C . LYS A 1 113 ? -16.516 -12.367 11.203 1 96.56 113 LYS A C 1
ATOM 849 O O . LYS A 1 113 ? -16.438 -13 10.148 1 96.56 113 LYS A O 1
ATOM 854 N N . ILE A 1 114 ? -15.789 -12.617 12.266 1 94.5 114 ILE A N 1
ATOM 855 C CA . ILE A 1 114 ? -14.805 -13.695 12.25 1 94.5 114 ILE A CA 1
ATOM 856 C C . ILE A 1 114 ? -15.328 -14.875 13.078 1 94.5 114 ILE A C 1
ATOM 858 O O . ILE A 1 114 ? -15.727 -14.703 14.227 1 94.5 114 ILE A O 1
ATOM 862 N N . VAL A 1 115 ? -15.328 -16 12.5 1 94.19 115 VAL A N 1
ATOM 863 C CA . VAL A 1 115 ? -15.68 -17.25 13.172 1 94.19 115 VAL A CA 1
ATOM 864 C C . VAL A 1 115 ? -14.461 -18.172 13.195 1 94.19 115 VAL A C 1
ATOM 866 O O . VAL A 1 115 ? -13.969 -18.578 12.141 1 94.19 115 VAL A O 1
ATOM 869 N N . PRO A 1 116 ? -14.031 -18.516 14.367 1 90.5 116 PRO A N 1
ATOM 870 C CA . PRO A 1 116 ? -12.852 -19.391 14.438 1 90.5 116 PRO A CA 1
ATOM 871 C C . PRO A 1 116 ? -13.172 -20.844 14.094 1 90.5 116 PRO A C 1
ATOM 873 O O . PRO A 1 116 ? -14.289 -21.312 14.352 1 90.5 116 PRO A O 1
ATOM 876 N N . SER A 1 117 ? -12.312 -21.516 13.43 1 89.38 117 SER A N 1
ATOM 877 C CA . SER A 1 117 ? -12.344 -22.953 13.234 1 89.38 117 SER A CA 1
ATOM 878 C C . SER A 1 117 ? -11.133 -23.625 13.883 1 89.38 117 SER A C 1
ATOM 880 O O . SER A 1 117 ? -10.094 -22.984 14.07 1 89.38 117 SER A O 1
ATOM 882 N N . PRO A 1 118 ? -11.25 -24.859 14.227 1 83.88 118 PRO A N 1
ATOM 883 C CA . PRO A 1 118 ? -10.125 -25.547 14.883 1 83.88 118 PRO A CA 1
ATOM 884 C C . PRO A 1 118 ? -8.875 -25.578 14.008 1 83.88 118 PRO A C 1
ATOM 886 O O . PRO A 1 118 ? -8.922 -26.016 12.867 1 83.88 118 PRO A O 1
ATOM 889 N N . THR A 1 119 ? -7.754 -25.188 14.602 1 78.94 119 THR A N 1
ATOM 890 C CA . THR A 1 119 ? -6.488 -25.094 13.883 1 78.94 119 THR A CA 1
ATOM 891 C C . THR A 1 119 ? -6.074 -26.469 13.352 1 78.94 119 THR A C 1
ATOM 893 O O . THR A 1 119 ? -5.5 -26.562 12.266 1 78.94 119 THR A O 1
ATOM 896 N N . GLU A 1 120 ? -6.406 -27.5 14.117 1 79.69 120 GLU A N 1
ATOM 897 C CA . GLU A 1 120 ? -5.977 -28.859 13.797 1 79.69 120 GLU A CA 1
ATOM 898 C C . GLU A 1 120 ? -6.602 -29.344 12.492 1 79.69 120 GLU A C 1
ATOM 900 O O . GLU A 1 120 ? -6.055 -30.219 11.828 1 79.69 120 GLU A O 1
ATOM 905 N N . GLN A 1 121 ? -7.668 -28.75 12.125 1 79.81 121 GLN A N 1
ATOM 906 C CA . GLN A 1 121 ? -8.375 -29.188 10.914 1 79.81 121 GLN A CA 1
ATOM 907 C C . GLN A 1 121 ? -7.922 -28.375 9.703 1 79.81 121 GLN A C 1
ATOM 909 O O . GLN A 1 121 ? -8.305 -28.688 8.57 1 79.81 121 GLN A O 1
ATOM 914 N N . GLY A 1 122 ? -7.105 -27.359 9.891 1 74.12 122 GLY A N 1
ATOM 915 C CA . GLY A 1 122 ? -6.523 -26.594 8.805 1 74.12 122 GLY A CA 1
ATOM 916 C C . GLY A 1 122 ? -7.562 -25.969 7.898 1 74.12 122 GLY A C 1
ATOM 917 O O . GLY A 1 122 ? -8.68 -25.672 8.328 1 74.12 122 GLY A O 1
ATOM 918 N N . ILE A 1 123 ? -7.172 -25.75 6.684 1 75.25 123 ILE A N 1
ATOM 919 C CA . ILE A 1 123 ? -8.008 -25.062 5.707 1 75.25 123 ILE A CA 1
ATOM 920 C C . ILE A 1 123 ? -9.188 -25.953 5.32 1 75.25 123 ILE A C 1
ATOM 922 O O . ILE A 1 123 ? -10.289 -25.469 5.066 1 75.25 123 ILE A O 1
ATOM 926 N N . VAL A 1 124 ? -9.023 -27.219 5.309 1 79.31 124 VAL A N 1
ATOM 927 C CA . VAL A 1 124 ? -10.094 -28.156 4.98 1 79.31 124 VAL A CA 1
ATOM 928 C C . VAL A 1 124 ? -11.195 -28.062 6.035 1 79.31 124 VAL A C 1
ATOM 930 O O . VAL A 1 124 ? -12.383 -28.062 5.703 1 79.31 124 VAL A O 1
ATOM 933 N N . GLY A 1 125 ? -10.773 -28 7.277 1 83.69 125 GLY A N 1
ATOM 934 C CA . GLY A 1 125 ? -11.734 -27.797 8.344 1 83.69 125 GLY A CA 1
ATOM 935 C C . GLY A 1 125 ? -12.492 -26.484 8.234 1 83.69 125 GLY A C 1
ATOM 936 O O . GLY A 1 125 ? -13.703 -26.438 8.461 1 83.69 125 GLY A O 1
ATOM 937 N N . ALA A 1 126 ? -11.789 -25.453 7.852 1 86.56 126 ALA A N 1
ATOM 938 C CA . ALA A 1 126 ? -12.406 -24.141 7.68 1 86.56 126 ALA A CA 1
ATOM 939 C C . ALA A 1 126 ? -13.43 -24.172 6.551 1 86.56 126 ALA A C 1
ATOM 941 O O . ALA A 1 126 ? -14.492 -23.547 6.656 1 86.56 126 ALA A O 1
ATOM 942 N N . ILE A 1 127 ? -13.117 -24.906 5.496 1 88.25 127 ILE A N 1
ATOM 943 C CA . ILE A 1 127 ? -14.023 -25.016 4.355 1 88.25 127 ILE A CA 1
ATOM 944 C C . ILE A 1 127 ? -15.312 -25.719 4.789 1 88.25 127 ILE A C 1
ATOM 946 O O . ILE A 1 127 ? -16.406 -25.234 4.508 1 88.25 127 ILE A O 1
ATOM 950 N N . THR A 1 128 ? -15.117 -26.812 5.488 1 92.06 128 THR A N 1
ATOM 951 C CA . THR A 1 128 ? -16.266 -27.547 5.977 1 92.06 128 THR A CA 1
ATOM 952 C C . THR A 1 128 ? -17.125 -26.688 6.898 1 92.06 128 THR A C 1
ATOM 954 O O . THR A 1 128 ? -18.359 -26.656 6.766 1 92.06 128 THR A O 1
ATOM 957 N N . SER A 1 129 ? -16.453 -26.016 7.746 1 93.25 129 SER A N 1
ATOM 958 C CA . SER A 1 129 ? -17.156 -25.141 8.672 1 93.25 129 SER A CA 1
ATOM 959 C C . SER A 1 129 ? -17.906 -24.047 7.93 1 93.25 129 SER A C 1
ATOM 961 O O . SER A 1 129 ? -19.047 -23.719 8.289 1 93.25 129 SER A O 1
ATOM 963 N N . ALA A 1 130 ? -17.328 -23.422 6.977 1 94.81 130 ALA A N 1
ATOM 964 C CA . ALA A 1 130 ? -17.969 -22.375 6.188 1 94.81 130 ALA A CA 1
ATOM 965 C C . ALA A 1 130 ? -19.203 -22.906 5.469 1 94.81 130 ALA A C 1
ATOM 967 O O . ALA A 1 130 ? -20.25 -22.25 5.438 1 94.81 130 ALA A O 1
ATOM 968 N N . GLN A 1 131 ? -19.062 -24.109 4.945 1 95.25 131 GLN A N 1
ATOM 969 C CA . GLN A 1 131 ? -20.188 -24.734 4.25 1 95.25 131 GLN A CA 1
ATOM 970 C C . GLN A 1 131 ? -21.328 -25.062 5.215 1 95.25 131 GLN A C 1
ATOM 972 O O . GLN A 1 131 ? -22.5 -24.891 4.883 1 95.25 131 GLN A O 1
ATOM 977 N N . ASP A 1 132 ? -20.953 -25.531 6.352 1 96.12 132 ASP A N 1
ATOM 978 C CA . ASP A 1 132 ? -21.953 -25.828 7.371 1 96.12 132 ASP A CA 1
ATOM 979 C C . ASP A 1 132 ? -22.688 -24.562 7.809 1 96.12 132 ASP A C 1
ATOM 981 O O . ASP A 1 132 ? -23.906 -24.562 7.957 1 96.12 132 ASP A O 1
ATOM 985 N N . LEU A 1 133 ? -21.938 -23.516 8.023 1 96.31 133 LEU A N 1
ATOM 986 C CA . LEU A 1 133 ? -22.516 -22.234 8.406 1 96.31 133 LEU A CA 1
ATOM 987 C C . LEU A 1 133 ? -23.469 -21.734 7.328 1 96.31 133 LEU A C 1
ATOM 989 O O . LEU A 1 133 ? -24.516 -21.172 7.641 1 96.31 133 LEU A O 1
ATOM 993 N N . ALA A 1 134 ? -23.078 -21.875 6.102 1 96.5 134 ALA A N 1
ATOM 994 C CA . ALA A 1 134 ? -23.906 -21.438 4.98 1 96.5 134 ALA A CA 1
ATOM 995 C C . ALA A 1 134 ? -25.234 -22.172 4.957 1 96.5 134 ALA A C 1
ATOM 997 O O . ALA A 1 134 ? -26.25 -21.609 4.539 1 96.5 134 ALA A O 1
ATOM 998 N N . LYS A 1 135 ? -25.266 -23.422 5.355 1 96.81 135 LYS A N 1
ATOM 999 C CA . LYS A 1 135 ? -26.516 -24.188 5.441 1 96.81 135 LYS A CA 1
ATOM 1000 C C . LYS A 1 135 ? -27.438 -23.609 6.504 1 96.81 135 LYS A C 1
ATOM 1002 O O . LYS A 1 135 ? -28.672 -23.703 6.383 1 96.81 135 LYS A O 1
ATOM 1007 N N . GLU A 1 136 ? -26.844 -23.016 7.5 1 97.06 136 GLU A N 1
ATOM 1008 C CA . GLU A 1 136 ? -27.609 -22.5 8.641 1 97.06 136 GLU A CA 1
ATOM 1009 C C . GLU A 1 136 ? -28.078 -21.062 8.391 1 97.06 136 GLU A C 1
ATOM 1011 O O . GLU A 1 136 ? -29.062 -20.625 8.977 1 97.06 136 GLU A O 1
ATOM 1016 N N . ILE A 1 137 ? -27.375 -20.328 7.602 1 96.94 137 ILE A N 1
ATOM 1017 C CA . ILE A 1 137 ? -27.672 -18.922 7.344 1 96.94 137 ILE A CA 1
ATOM 1018 C C . ILE A 1 137 ? -28.391 -18.797 5.996 1 96.94 137 ILE A C 1
ATOM 1020 O O . ILE A 1 137 ? -27.781 -18.969 4.945 1 96.94 137 ILE A O 1
ATOM 1024 N N . PRO A 1 138 ? -29.641 -18.438 6.082 1 96.19 138 PRO A N 1
ATOM 1025 C CA . PRO A 1 138 ? -30.359 -18.297 4.812 1 96.19 138 PRO A CA 1
ATOM 1026 C C . PRO A 1 138 ? -29.766 -17.188 3.93 1 96.19 138 PRO A C 1
ATOM 1028 O O . PRO A 1 138 ? -29.266 -16.188 4.441 1 96.19 138 PRO A O 1
ATOM 1031 N N . ASN A 1 139 ? -29.844 -17.391 2.643 1 97.44 139 ASN A N 1
ATOM 1032 C CA . ASN A 1 139 ? -29.375 -16.422 1.652 1 97.44 139 ASN A CA 1
ATOM 1033 C C . ASN A 1 139 ? -27.891 -16.125 1.824 1 97.44 139 ASN A C 1
ATOM 1035 O O . ASN A 1 139 ? -27.5 -14.961 1.951 1 97.44 139 ASN A O 1
ATOM 1039 N N . SER A 1 140 ? -27.125 -17.141 1.925 1 98.19 140 SER A N 1
ATOM 1040 C CA . SER A 1 140 ? -25.672 -17 2.023 1 98.19 140 SER A CA 1
ATOM 1041 C C . SER A 1 140 ? -24.969 -17.562 0.782 1 98.19 140 SER A C 1
ATOM 1043 O O . SER A 1 140 ? -25.594 -18.266 -0.017 1 98.19 140 SER A O 1
ATOM 1045 N N . TYR A 1 141 ? -23.797 -17.125 0.547 1 97.81 141 TYR A N 1
ATOM 1046 C CA . TYR A 1 141 ? -22.969 -17.516 -0.592 1 97.81 141 TYR A CA 1
ATOM 1047 C C . TYR A 1 141 ? -21.531 -17.766 -0.162 1 97.81 141 TYR A C 1
ATOM 1049 O O . TYR A 1 141 ? -20.938 -16.969 0.571 1 97.81 141 TYR A O 1
ATOM 1057 N N . VAL A 1 142 ? -21.031 -18.922 -0.53 1 97.5 142 VAL A N 1
ATOM 1058 C CA . VAL A 1 142 ? -19.641 -19.281 -0.283 1 97.5 142 VAL A CA 1
ATOM 1059 C C . VAL A 1 142 ? -18.859 -19.266 -1.596 1 97.5 142 VAL A C 1
ATOM 1061 O O . VAL A 1 142 ? -18.875 -20.234 -2.352 1 97.5 142 VAL A O 1
ATOM 1064 N N . PRO A 1 143 ? -18.141 -18.188 -1.856 1 95.88 143 PRO A N 1
ATOM 1065 C CA . PRO A 1 143 ? -17.406 -18.094 -3.113 1 95.88 143 PRO A CA 1
ATOM 1066 C C . PRO A 1 143 ? -16.453 -19.266 -3.324 1 95.88 143 PRO A C 1
ATOM 1068 O O . PRO A 1 143 ? -16.391 -19.828 -4.418 1 95.88 143 PRO A O 1
ATOM 1071 N N . LEU A 1 144 ? -15.734 -19.688 -2.268 1 92.19 144 LEU A N 1
ATOM 1072 C CA . LEU A 1 144 ? -14.812 -20.828 -2.299 1 92.19 144 LEU A CA 1
ATOM 1073 C C . LEU A 1 144 ? -13.789 -20.656 -3.416 1 92.19 144 LEU A C 1
ATOM 1075 O O . LEU A 1 144 ? -13.828 -21.391 -4.41 1 92.19 144 LEU A O 1
ATOM 1079 N N . GLN A 1 145 ? -12.703 -20.016 -3.172 1 89.81 145 GLN A N 1
ATOM 1080 C CA . GLN A 1 145 ? -11.734 -19.594 -4.176 1 89.81 145 GLN A CA 1
ATOM 1081 C C . GLN A 1 145 ? -11.031 -20.797 -4.805 1 89.81 145 GLN A C 1
ATOM 1083 O O . GLN A 1 145 ? -10.5 -20.703 -5.914 1 89.81 145 GLN A O 1
ATOM 1088 N N . PHE A 1 146 ? -11.062 -21.969 -4.246 1 86.56 146 PHE A N 1
ATOM 1089 C CA . PHE A 1 146 ? -10.273 -23.109 -4.695 1 86.56 146 PHE A CA 1
ATOM 1090 C C . PHE A 1 146 ? -10.977 -23.828 -5.836 1 86.56 146 PHE A C 1
ATOM 1092 O O . PHE A 1 146 ? -10.336 -24.578 -6.59 1 86.56 146 PHE A O 1
ATOM 1099 N N . GLU A 1 147 ? -12.203 -23.609 -5.941 1 89.12 147 GLU A N 1
ATOM 1100 C CA . GLU A 1 147 ? -12.945 -24.359 -6.945 1 89.12 147 GLU A CA 1
ATOM 1101 C C . GLU A 1 147 ? -13.742 -23.438 -7.859 1 89.12 147 GLU A C 1
ATOM 1103 O O . GLU A 1 147 ? -14.188 -23.844 -8.93 1 89.12 147 GLU A O 1
ATOM 1108 N N . ASN A 1 148 ? -13.898 -22.203 -7.449 1 94.5 148 ASN A N 1
ATOM 1109 C CA . ASN A 1 148 ? -14.719 -21.234 -8.18 1 94.5 148 ASN A CA 1
ATOM 1110 C C . ASN A 1 148 ? -14.07 -20.828 -9.492 1 94.5 148 ASN A C 1
ATOM 1112 O O . ASN A 1 148 ? -12.984 -20.25 -9.5 1 94.5 148 ASN A O 1
ATOM 1116 N N . PRO A 1 149 ? -14.742 -21.125 -10.617 1 95.31 149 PRO A N 1
ATOM 1117 C CA . PRO A 1 149 ? -14.148 -20.766 -1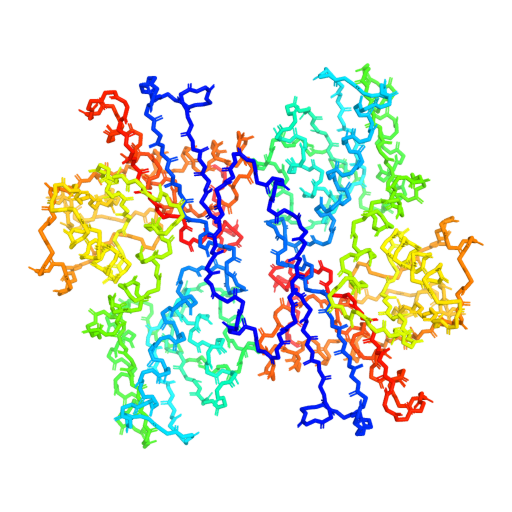1.906 1 95.31 149 PRO A CA 1
ATOM 1118 C C . PRO A 1 149 ? -13.93 -19.266 -12.062 1 95.31 149 PRO A C 1
ATOM 1120 O O . PRO A 1 149 ? -13.156 -18.828 -12.914 1 95.31 149 PRO A O 1
ATOM 1123 N N . ASP A 1 150 ? -14.531 -18.453 -11.211 1 97.31 150 ASP A N 1
ATOM 1124 C CA . ASP A 1 150 ? -14.344 -17.016 -11.273 1 97.31 150 ASP A CA 1
ATOM 1125 C C . ASP A 1 150 ? -13 -16.609 -10.68 1 97.31 150 ASP A C 1
ATOM 1127 O O . ASP A 1 150 ? -12.539 -15.484 -10.875 1 97.31 150 ASP A O 1
ATOM 1131 N N . ASN A 1 151 ? -12.398 -17.578 -9.969 1 96.94 151 ASN A N 1
ATOM 1132 C CA . ASN A 1 151 ? -11.055 -17.312 -9.477 1 96.94 151 ASN A CA 1
ATOM 1133 C C . ASN A 1 151 ? -10.07 -17.078 -10.617 1 96.94 151 ASN A C 1
ATOM 1135 O O . ASN A 1 151 ? -9.602 -15.953 -10.812 1 96.94 151 ASN A O 1
ATOM 1139 N N . PRO A 1 152 ? -9.828 -18 -11.547 1 97.75 152 PRO A N 1
ATOM 1140 C CA . PRO A 1 152 ? -8.938 -17.703 -12.672 1 97.75 152 PRO A CA 1
ATOM 1141 C C . PRO A 1 152 ? -9.508 -16.625 -13.602 1 97.75 152 PRO A C 1
ATOM 1143 O O . PRO A 1 152 ? -8.742 -15.875 -14.219 1 97.75 152 PRO A O 1
ATOM 1146 N N . ALA A 1 153 ? -10.812 -16.484 -13.641 1 98.19 153 ALA A N 1
ATOM 1147 C CA . ALA A 1 153 ? -11.438 -15.492 -14.516 1 98.19 153 ALA A CA 1
ATOM 1148 C C . ALA A 1 153 ? -11.047 -14.07 -14.117 1 98.19 153 ALA A C 1
ATOM 1150 O O . ALA A 1 153 ? -10.875 -13.203 -14.977 1 98.19 153 ALA A O 1
ATOM 1151 N N . ALA A 1 154 ? -10.922 -13.852 -12.828 1 98.56 154 ALA A N 1
ATOM 1152 C CA . ALA A 1 154 ? -10.539 -12.539 -12.32 1 98.56 154 ALA A CA 1
ATOM 1153 C C . ALA A 1 154 ? -9.234 -12.07 -12.953 1 98.56 154 ALA A C 1
ATOM 1155 O O . ALA A 1 154 ? -9.094 -10.891 -13.305 1 98.56 154 ALA A O 1
ATOM 1156 N N . TYR A 1 155 ? -8.312 -12.961 -13.133 1 98.69 155 TYR A N 1
ATOM 1157 C CA . TYR A 1 155 ? -6.973 -12.625 -13.594 1 98.69 155 TYR A CA 1
ATOM 1158 C C . TYR A 1 155 ? -6.879 -12.703 -15.117 1 98.69 155 TYR A C 1
ATOM 1160 O O . TYR A 1 155 ? -6.117 -11.953 -15.734 1 98.69 155 TYR A O 1
ATOM 1168 N N . TYR A 1 156 ? -7.664 -13.586 -15.664 1 98.31 156 TYR A N 1
ATOM 1169 C CA . TYR A 1 156 ? -7.777 -13.641 -17.109 1 98.31 156 TYR A CA 1
ATOM 1170 C C . TYR A 1 156 ? -8.336 -12.328 -17.672 1 98.31 156 TYR A C 1
ATOM 1172 O O . TYR A 1 156 ? -7.859 -11.828 -18.688 1 98.31 156 TYR A O 1
ATOM 1180 N N . GLU A 1 157 ? -9.305 -11.75 -17 1 98.44 157 GLU A N 1
ATOM 1181 C CA . GLU A 1 157 ? -9.992 -10.555 -17.469 1 98.44 157 GLU A CA 1
ATOM 1182 C C . GLU A 1 157 ? -9.266 -9.289 -17.047 1 98.44 157 GLU A C 1
ATOM 1184 O O . GLU A 1 157 ? -9.453 -8.227 -17.641 1 98.44 157 GLU A O 1
ATOM 1189 N N . GLY A 1 158 ? -8.492 -9.383 -15.969 1 98.06 158 GLY A N 1
ATOM 1190 C CA . GLY A 1 158 ? -7.891 -8.18 -15.414 1 98.06 158 GLY A CA 1
ATOM 1191 C C . GLY A 1 158 ? -6.383 -8.141 -15.57 1 98.06 158 GLY A C 1
ATOM 1192 O O . GLY A 1 158 ? -5.859 -7.41 -16.422 1 98.06 158 GLY A O 1
ATOM 1193 N N . LEU A 1 159 ? -5.691 -9.062 -14.914 1 98.5 159 LEU A N 1
ATOM 1194 C CA . LEU A 1 159 ? -4.238 -9.023 -14.773 1 98.5 159 LEU A CA 1
ATOM 1195 C C . LEU A 1 159 ? -3.553 -9.375 -16.094 1 98.5 159 LEU A C 1
ATOM 1197 O O . LEU A 1 159 ? -2.605 -8.695 -16.5 1 98.5 159 LEU A O 1
ATOM 1201 N N . GLY A 1 160 ? -4.023 -10.398 -16.766 1 98.25 160 GLY A N 1
ATOM 1202 C CA . GLY A 1 160 ? -3.457 -10.797 -18.047 1 98.25 160 GLY A CA 1
ATOM 1203 C C . GLY A 1 160 ? -3.422 -9.672 -19.062 1 98.25 160 GLY A C 1
ATOM 1204 O O . GLY A 1 160 ? -2.354 -9.32 -19.578 1 98.25 160 GLY A O 1
ATOM 1205 N N . PRO A 1 161 ? -4.547 -9.094 -19.359 1 98.19 161 PRO A N 1
ATOM 1206 C CA . PRO A 1 161 ? -4.602 -7.992 -20.312 1 98.19 161 PRO A CA 1
ATOM 1207 C C . PRO A 1 161 ? -3.707 -6.816 -19.922 1 98.19 161 PRO A C 1
ATOM 1209 O O . PRO A 1 161 ? -3.08 -6.199 -20.781 1 98.19 161 PRO A O 1
ATOM 1212 N N . GLU A 1 162 ? -3.658 -6.465 -18.641 1 98.19 162 GLU A N 1
ATOM 1213 C CA . GLU A 1 162 ? -2.793 -5.375 -18.188 1 98.19 162 GLU A CA 1
ATOM 1214 C C . GLU A 1 162 ? -1.335 -5.648 -18.547 1 98.19 162 GLU A C 1
ATOM 1216 O O . GLU A 1 162 ? -0.625 -4.754 -19.016 1 98.19 162 GLU A O 1
ATOM 1221 N N . ILE A 1 163 ? -0.905 -6.887 -18.297 1 98.44 163 ILE A N 1
ATOM 1222 C CA . ILE A 1 163 ? 0.478 -7.277 -18.547 1 98.44 163 ILE A CA 1
ATOM 1223 C C . ILE A 1 163 ? 0.788 -7.137 -20.047 1 98.44 163 ILE A C 1
ATOM 1225 O O . ILE A 1 163 ? 1.798 -6.535 -20.422 1 98.44 163 ILE A O 1
ATOM 1229 N N . VAL A 1 164 ? -0.055 -7.609 -20.875 1 97.75 164 VAL A N 1
ATOM 1230 C CA . VAL A 1 164 ? 0.169 -7.59 -22.312 1 97.75 164 VAL A CA 1
ATOM 1231 C C . VAL A 1 164 ? 0.115 -6.152 -22.828 1 97.75 164 VAL A C 1
ATOM 1233 O O . VAL A 1 164 ? 0.914 -5.762 -23.688 1 97.75 164 VAL A O 1
ATOM 1236 N N . GLN A 1 165 ? -0.82 -5.406 -22.312 1 96.81 165 GLN A N 1
ATOM 1237 C CA . GLN A 1 165 ? -0.926 -4.008 -22.719 1 96.81 165 GLN A CA 1
ATOM 1238 C C . GLN A 1 165 ? 0.352 -3.24 -22.391 1 96.81 165 GLN A C 1
ATOM 1240 O O . GLN A 1 165 ? 0.833 -2.447 -23.203 1 96.81 165 GLN A O 1
ATOM 1245 N N . ASP A 1 166 ? 0.875 -3.434 -21.234 1 97 166 ASP A N 1
ATOM 1246 C CA . ASP A 1 166 ? 2.053 -2.695 -20.781 1 97 166 ASP A CA 1
ATOM 1247 C C . ASP A 1 166 ? 3.303 -3.141 -21.531 1 97 166 ASP A C 1
ATOM 1249 O O . ASP A 1 166 ? 4.152 -2.318 -21.875 1 97 166 ASP A O 1
ATOM 1253 N N . LEU A 1 167 ? 3.42 -4.375 -21.797 1 96.5 167 LEU A N 1
ATOM 1254 C CA . LEU A 1 167 ? 4.672 -4.902 -22.328 1 96.5 167 LEU A CA 1
ATOM 1255 C C . LEU A 1 167 ? 4.652 -4.918 -23.844 1 96.5 167 LEU A C 1
ATOM 1257 O O . LEU A 1 167 ? 5.707 -4.969 -24.484 1 96.5 167 LEU A O 1
ATOM 1261 N N . GLY A 1 168 ? 3.438 -4.742 -24.562 1 87.44 168 GLY A N 1
ATOM 1262 C CA . GLY A 1 168 ? 3.254 -4.645 -26.016 1 87.44 168 GLY A CA 1
ATOM 1263 C C . GLY A 1 168 ? 3.971 -5.738 -26.781 1 87.44 168 GLY A C 1
ATOM 1264 O O . GLY A 1 168 ? 3.818 -5.852 -28 1 87.44 168 GLY A O 1
ATOM 1265 N N . GLY A 1 169 ? 4.891 -6.531 -26.172 1 78.19 169 GLY A N 1
ATOM 1266 C CA . GLY A 1 169 ? 5.738 -7.488 -26.875 1 78.19 169 GLY A CA 1
ATOM 1267 C C . GLY A 1 169 ? 5.465 -8.93 -26.469 1 78.19 169 GLY A C 1
ATOM 1268 O O . GLY A 1 169 ? 4.453 -9.211 -25.828 1 78.19 169 GLY A O 1
ATOM 1269 N N . LYS A 1 170 ? 6.348 -9.68 -27.047 1 87.62 170 LYS A N 1
ATOM 1270 C CA . LYS A 1 170 ? 6.188 -11.109 -26.797 1 87.62 170 LYS A CA 1
ATOM 1271 C C . LYS A 1 170 ? 6.766 -11.5 -25.438 1 87.62 170 LYS A C 1
ATOM 1273 O O . LYS A 1 170 ? 7.934 -11.234 -25.156 1 87.62 170 LYS A O 1
ATOM 1278 N N . ILE A 1 171 ? 6.051 -11.969 -24.688 1 98 171 ILE A N 1
ATOM 1279 C CA . ILE A 1 171 ? 6.422 -12.562 -23.406 1 98 171 ILE A CA 1
ATOM 1280 C C . ILE A 1 171 ? 6.891 -14 -23.609 1 98 171 ILE A C 1
ATOM 1282 O O . ILE A 1 171 ? 6.156 -14.828 -24.172 1 98 171 ILE A O 1
ATOM 1286 N N . THR A 1 172 ? 8.156 -14.266 -23.281 1 98.62 172 THR A N 1
ATOM 1287 C CA . THR A 1 172 ? 8.742 -15.586 -23.5 1 98.62 172 THR A CA 1
ATOM 1288 C C . THR A 1 172 ? 8.234 -16.578 -22.469 1 98.62 172 THR A C 1
ATOM 1290 O O . THR A 1 172 ? 7.961 -17.734 -22.781 1 98.62 172 THR A O 1
ATOM 1293 N N . SER A 1 173 ? 8.109 -16.141 -21.266 1 98.75 173 SER A N 1
ATOM 1294 C CA . SER A 1 173 ? 7.77 -17.047 -20.172 1 98.75 173 SER A CA 1
ATOM 1295 C C . SER A 1 173 ? 7.035 -16.328 -19.047 1 98.75 173 SER A C 1
ATOM 1297 O O . SER A 1 173 ? 7.316 -15.156 -18.766 1 98.75 173 SER A O 1
ATOM 1299 N N . PHE A 1 174 ? 6.059 -17.016 -18.531 1 98.75 174 PHE A N 1
ATOM 1300 C CA . PHE A 1 174 ? 5.379 -16.594 -17.312 1 98.75 174 PHE A CA 1
ATOM 1301 C C . PHE A 1 174 ? 5.715 -17.531 -16.156 1 98.75 174 PHE A C 1
ATOM 1303 O O . PHE A 1 174 ? 5.461 -18.734 -16.234 1 98.75 174 PHE A O 1
ATOM 1310 N N . VAL A 1 175 ? 6.32 -16.984 -15.055 1 98.75 175 VAL A N 1
ATOM 1311 C CA . VAL A 1 175 ? 6.781 -17.719 -13.883 1 98.75 175 VAL A CA 1
ATOM 1312 C C . VAL A 1 175 ? 6.09 -17.188 -12.633 1 98.75 175 VAL A C 1
ATOM 1314 O O . VAL A 1 175 ? 6.301 -16.031 -12.242 1 98.75 175 VAL A O 1
ATOM 1317 N N . ALA A 1 176 ? 5.316 -18.016 -12.008 1 97.88 176 ALA A N 1
ATOM 1318 C CA . ALA A 1 176 ? 4.594 -17.484 -10.859 1 97.88 176 ALA A CA 1
ATOM 1319 C C . ALA A 1 176 ? 4.223 -18.594 -9.875 1 97.88 176 ALA A C 1
ATOM 1321 O O . ALA A 1 176 ? 4.129 -19.766 -10.266 1 97.88 176 ALA A O 1
ATOM 1322 N N . GLY A 1 177 ? 4.062 -18.188 -8.633 1 94.81 177 GLY A N 1
ATOM 1323 C CA . GLY A 1 177 ? 3.65 -19.125 -7.602 1 94.81 177 GLY A CA 1
ATOM 1324 C C . GLY A 1 177 ? 2.217 -19.594 -7.762 1 94.81 177 GLY A C 1
ATOM 1325 O O . GLY A 1 177 ? 1.39 -18.891 -8.352 1 94.81 177 GLY A O 1
ATOM 1326 N N . LEU A 1 178 ? 2.047 -20.812 -7.148 1 90.94 178 LEU A N 1
ATOM 1327 C CA . LEU A 1 178 ? 0.704 -21.375 -7.188 1 90.94 178 LEU A CA 1
ATOM 1328 C C . LEU A 1 178 ? 0.08 -21.391 -5.793 1 90.94 178 LEU A C 1
ATOM 1330 O O . LEU A 1 178 ? 0.6 -22.047 -4.883 1 90.94 178 LEU A O 1
ATOM 1334 N N . GLY A 1 179 ? -0.837 -20.734 -5.504 1 87.69 179 GLY A N 1
ATOM 1335 C CA . GLY A 1 179 ? -1.714 -20.797 -4.348 1 87.69 179 GLY A CA 1
ATOM 1336 C C . GLY A 1 179 ? -3.02 -21.531 -4.629 1 87.69 179 GLY A C 1
ATOM 1337 O O . GLY A 1 179 ? -3.02 -22.703 -4.965 1 87.69 179 GLY A O 1
ATOM 1338 N N . SER A 1 180 ? -4.031 -20.766 -4.668 1 87 180 SER A N 1
ATOM 1339 C CA . SER A 1 180 ? -5.293 -21.344 -5.117 1 87 180 SER A CA 1
ATOM 1340 C C . SER A 1 180 ? -5.25 -21.688 -6.602 1 87 180 SER A C 1
ATOM 1342 O O . SER A 1 180 ? -6.109 -22.406 -7.105 1 87 180 SER A O 1
ATOM 1344 N N . GLY A 1 181 ? -4.289 -21.188 -7.27 1 92 181 GLY A N 1
ATOM 1345 C CA . GLY A 1 181 ? -4.059 -21.484 -8.672 1 92 181 GLY A CA 1
ATOM 1346 C C . GLY A 1 181 ? -4.715 -20.484 -9.609 1 92 181 GLY A C 1
ATOM 1347 O O . GLY A 1 181 ? -4.465 -20.5 -10.812 1 92 181 GLY A O 1
ATOM 1348 N N . GLY A 1 182 ? -5.488 -19.562 -9.078 1 95.06 182 GLY A N 1
ATOM 1349 C CA . GLY A 1 182 ? -6.258 -18.641 -9.898 1 95.06 182 GLY A CA 1
ATOM 1350 C C . GLY A 1 182 ? -5.395 -17.688 -10.711 1 95.06 182 GLY A C 1
ATOM 1351 O O . GLY A 1 182 ? -5.566 -17.562 -11.922 1 95.06 182 GLY A O 1
ATOM 1352 N N . THR A 1 183 ? -4.445 -17.031 -10.047 1 97.25 183 THR A N 1
ATOM 1353 C CA . THR A 1 183 ? -3.578 -16.062 -10.719 1 97.25 183 THR A CA 1
ATOM 1354 C C . THR A 1 183 ? -2.805 -16.75 -11.852 1 97.25 183 THR A C 1
ATOM 1356 O O . THR A 1 183 ? -2.824 -16.281 -12.992 1 97.25 183 THR A O 1
ATOM 1359 N N . PHE A 1 184 ? -2.219 -17.875 -11.516 1 96.94 184 PHE A N 1
ATOM 1360 C CA . PHE A 1 184 ? -1.397 -18.578 -12.492 1 96.94 184 PHE A CA 1
ATOM 1361 C C . PHE A 1 184 ? -2.238 -19.047 -13.68 1 96.94 184 PHE A C 1
ATOM 1363 O O . PHE A 1 184 ? -1.872 -18.812 -14.828 1 96.94 184 PHE A O 1
ATOM 1370 N N . ALA A 1 185 ? -3.348 -19.625 -13.375 1 97.06 185 ALA A N 1
ATOM 1371 C CA . ALA A 1 185 ? -4.195 -20.172 -14.422 1 97.06 185 ALA A CA 1
ATOM 1372 C C . ALA A 1 185 ? -4.793 -19.078 -15.289 1 97.06 185 ALA A C 1
ATOM 1374 O O . ALA A 1 185 ? -4.805 -19.172 -16.516 1 97.06 185 ALA A O 1
ATOM 1375 N N . GLY A 1 186 ? -5.293 -18.016 -14.664 1 98.06 186 GLY A N 1
ATOM 1376 C CA . GLY A 1 186 ? -5.922 -16.938 -15.398 1 98.06 186 GLY A CA 1
ATOM 1377 C C . GLY A 1 186 ? -4.957 -16.188 -16.297 1 98.06 186 GLY A C 1
ATOM 1378 O O . GLY A 1 186 ? -5.219 -16 -17.484 1 98.06 186 GLY A O 1
ATOM 1379 N N . VAL A 1 187 ? -3.857 -15.734 -15.75 1 98.38 187 VAL A N 1
ATOM 1380 C CA . VAL A 1 187 ? -2.852 -15.008 -16.516 1 98.38 187 VAL A CA 1
ATOM 1381 C C . VAL A 1 187 ? -2.25 -15.93 -17.578 1 98.38 187 VAL A C 1
ATOM 1383 O O . VAL A 1 187 ? -2.096 -15.531 -18.734 1 98.38 187 VAL A O 1
ATOM 1386 N N . GLY A 1 188 ? -1.915 -17.172 -17.141 1 97.81 188 GLY A N 1
ATOM 1387 C CA . GLY A 1 188 ? -1.341 -18.125 -18.078 1 97.81 188 GLY A CA 1
ATOM 1388 C C . GLY A 1 188 ? -2.205 -18.359 -19.297 1 97.81 188 GLY A C 1
ATOM 1389 O O . GLY A 1 188 ? -1.71 -18.344 -20.422 1 97.81 188 GLY A O 1
ATOM 1390 N N . ARG A 1 189 ? -3.473 -18.578 -19.047 1 97.5 189 ARG A N 1
ATOM 1391 C CA . ARG A 1 189 ? -4.395 -18.797 -20.172 1 97.5 189 ARG A CA 1
ATOM 1392 C C . ARG A 1 189 ? -4.398 -17.594 -21.109 1 97.5 189 ARG A C 1
ATOM 1394 O O . ARG A 1 189 ? -4.32 -17.75 -22.328 1 97.5 189 ARG A O 1
ATOM 1401 N N . TYR A 1 190 ? -4.48 -16.391 -20.547 1 97.88 190 TYR A N 1
ATOM 1402 C CA . TYR A 1 190 ? -4.516 -15.172 -21.375 1 97.88 190 TYR A CA 1
ATOM 1403 C C . TYR A 1 190 ? -3.246 -15.039 -22.203 1 97.88 190 TYR A C 1
ATOM 1405 O O . TYR A 1 190 ? -3.312 -14.773 -23.406 1 97.88 190 TYR A O 1
ATOM 1413 N N . LEU A 1 191 ? -2.113 -15.25 -21.594 1 97.75 191 LEU A N 1
ATOM 1414 C CA . LEU A 1 191 ? -0.838 -15.094 -22.281 1 97.75 191 LEU A CA 1
ATOM 1415 C C . LEU A 1 191 ? -0.705 -16.109 -23.406 1 97.75 191 LEU A C 1
ATOM 1417 O O . LEU A 1 191 ? -0.231 -15.781 -24.5 1 97.75 191 LEU A O 1
ATOM 1421 N N . LYS A 1 192 ? -1.123 -17.359 -23.156 1 96.75 192 LYS A N 1
ATOM 1422 C CA . LYS A 1 192 ? -1.059 -18.406 -24.172 1 96.75 192 LYS A CA 1
ATOM 1423 C C . LYS A 1 192 ? -1.95 -18.062 -25.359 1 96.75 192 LYS A C 1
ATOM 1425 O O . LYS A 1 192 ? -1.624 -18.406 -26.5 1 96.75 192 LYS A O 1
ATOM 1430 N N . GLU A 1 193 ? -3.045 -17.469 -25.078 1 96.06 193 GLU A N 1
ATOM 1431 C CA . GLU A 1 193 ? -3.951 -17.062 -26.141 1 96.06 193 GLU A CA 1
ATOM 1432 C C . GLU A 1 193 ? -3.354 -15.938 -26.984 1 96.06 193 GLU A C 1
ATOM 1434 O O . GLU A 1 193 ? -3.65 -15.812 -28.172 1 96.06 193 GLU A O 1
ATOM 1439 N N . GLN A 1 194 ? -2.557 -15.094 -26.391 1 96.5 194 GLN A N 1
ATOM 1440 C CA . GLN A 1 194 ? -1.878 -14.031 -27.125 1 96.5 194 GLN A CA 1
ATOM 1441 C C . GLN A 1 194 ? -0.708 -14.578 -27.938 1 96.5 194 GLN A C 1
ATOM 1443 O O . GLN A 1 194 ? -0.448 -14.117 -29.047 1 96.5 194 GLN A O 1
ATOM 1448 N N . ASN A 1 195 ? -0.005 -15.492 -27.391 1 96.44 195 ASN A N 1
ATOM 1449 C CA . ASN A 1 195 ? 1.14 -16.172 -27.984 1 96.44 195 ASN A CA 1
ATOM 1450 C C . ASN A 1 195 ? 1.296 -17.594 -27.453 1 96.44 195 ASN A C 1
ATOM 1452 O O . ASN A 1 195 ? 1.808 -17.781 -26.344 1 96.44 195 ASN A O 1
ATOM 1456 N N . SER A 1 196 ? 0.98 -18.547 -28.219 1 95.81 196 SER A N 1
ATOM 1457 C CA . SER A 1 196 ? 0.941 -19.938 -27.797 1 95.81 196 SER A CA 1
ATOM 1458 C C . SER A 1 196 ? 2.332 -20.453 -27.438 1 95.81 196 SER A C 1
ATOM 1460 O O . SER A 1 196 ? 2.471 -21.5 -26.797 1 95.81 196 SER A O 1
ATOM 1462 N N . LYS A 1 197 ? 3.354 -19.75 -27.797 1 96.56 197 LYS A N 1
ATOM 1463 C CA . LYS A 1 197 ? 4.723 -20.172 -27.531 1 96.56 197 LYS A CA 1
ATOM 1464 C C . LYS A 1 197 ? 5.168 -19.719 -26.141 1 96.56 197 LYS A C 1
ATOM 1466 O O . LYS A 1 197 ? 6.215 -20.156 -25.641 1 96.56 197 LYS A O 1
ATOM 1471 N N . THR A 1 198 ? 4.398 -18.844 -25.5 1 98 198 THR A N 1
ATOM 1472 C CA . THR A 1 198 ? 4.746 -18.422 -24.141 1 98 198 THR A CA 1
ATOM 1473 C C . THR A 1 198 ? 4.801 -19.609 -23.203 1 98 198 THR A C 1
ATOM 1475 O O . THR A 1 198 ? 3.867 -20.422 -23.156 1 98 198 THR A O 1
ATOM 1478 N N . GLN A 1 199 ? 5.859 -19.781 -22.484 1 98.5 199 GLN A N 1
ATOM 1479 C CA . GLN A 1 199 ? 5.992 -20.875 -21.531 1 98.5 199 GLN A CA 1
ATOM 1480 C C . GLN A 1 199 ? 5.383 -20.516 -20.172 1 98.5 199 GLN A C 1
ATOM 1482 O O . GLN A 1 199 ? 5.449 -19.359 -19.75 1 98.5 199 GLN A O 1
ATOM 1487 N N . LEU A 1 200 ? 4.777 -21.5 -19.562 1 98.31 200 LEU A N 1
ATOM 1488 C CA . LEU A 1 200 ? 4.176 -21.328 -18.25 1 98.31 200 LEU A CA 1
ATOM 1489 C C . LEU A 1 200 ? 4.887 -22.188 -17.203 1 98.31 200 LEU A C 1
ATOM 1491 O O . LEU A 1 200 ? 4.914 -23.422 -17.328 1 98.31 200 LEU A O 1
ATOM 1495 N N . TRP A 1 201 ? 5.449 -21.562 -16.188 1 98 201 TRP A N 1
ATOM 1496 C CA . TRP A 1 201 ? 6.195 -22.281 -15.164 1 98 201 TRP A CA 1
ATOM 1497 C C . TRP A 1 201 ? 5.664 -21.953 -13.773 1 98 201 TRP A C 1
ATOM 1499 O O . TRP A 1 201 ? 5.668 -20.781 -13.359 1 98 201 TRP A O 1
ATOM 1509 N N . GLY A 1 202 ? 5.188 -22.969 -13.047 1 95.88 202 GLY A N 1
ATOM 1510 C CA . GLY A 1 202 ? 4.758 -22.797 -11.664 1 95.88 202 GLY A CA 1
ATOM 1511 C C . GLY A 1 202 ? 5.91 -22.766 -10.68 1 95.88 202 GLY A C 1
ATOM 1512 O O . GLY A 1 202 ? 6.945 -23.406 -10.906 1 95.88 202 GLY A O 1
ATOM 1513 N N . VAL A 1 203 ? 5.75 -22.016 -9.641 1 96.62 203 VAL A N 1
ATOM 1514 C CA . VAL A 1 203 ? 6.742 -21.938 -8.57 1 96.62 203 VAL A CA 1
ATOM 1515 C C . VAL A 1 203 ? 6.184 -22.562 -7.297 1 96.62 203 VAL A C 1
ATOM 1517 O O . VAL A 1 203 ? 5.125 -22.172 -6.816 1 96.62 203 VAL A O 1
ATOM 1520 N N . GLU A 1 204 ? 6.895 -23.5 -6.754 1 92.88 204 GLU A N 1
ATOM 1521 C CA . GLU A 1 204 ? 6.492 -24.188 -5.539 1 92.88 204 GLU A CA 1
ATOM 1522 C C . GLU A 1 204 ? 7.648 -24.281 -4.543 1 92.88 204 GLU A C 1
ATOM 1524 O O . GLU A 1 204 ? 8.805 -24.469 -4.938 1 92.88 204 GLU A O 1
ATOM 1529 N N . PRO A 1 205 ? 7.262 -24.156 -3.25 1 92.06 205 PRO A N 1
ATOM 1530 C CA . PRO A 1 205 ? 8.32 -24.375 -2.26 1 92.06 205 PRO A CA 1
ATOM 1531 C C . PRO A 1 205 ? 8.695 -25.844 -2.117 1 92.06 205 PRO A C 1
ATOM 1533 O O . PRO A 1 205 ? 7.938 -26.734 -2.537 1 92.06 205 PRO A O 1
ATOM 1536 N N . GLU A 1 206 ? 9.883 -26.047 -1.614 1 87.31 206 GLU A N 1
ATOM 1537 C CA . GLU A 1 206 ? 10.234 -27.406 -1.228 1 87.31 206 GLU A CA 1
ATOM 1538 C C . GLU A 1 206 ? 9.234 -27.969 -0.213 1 87.31 206 GLU A C 1
ATOM 1540 O O . GLU A 1 206 ? 8.812 -27.25 0.7 1 87.31 206 GLU A O 1
ATOM 1545 N N . GLY A 1 207 ? 8.734 -29.156 -0.454 1 78 207 GLY A N 1
ATOM 1546 C CA . GLY A 1 207 ? 7.781 -29.781 0.451 1 78 207 GLY A CA 1
ATOM 1547 C C . GLY A 1 207 ? 6.355 -29.75 -0.061 1 78 207 GLY A C 1
ATOM 1548 O O . GLY A 1 207 ? 5.465 -30.375 0.522 1 78 207 GLY A O 1
ATOM 1549 N N . SER A 1 208 ? 6.246 -29 -1.127 1 75.75 208 SER A N 1
ATOM 1550 C CA . SER A 1 208 ? 4.91 -28.938 -1.714 1 75.75 208 SER A CA 1
ATOM 1551 C C . SER A 1 208 ? 4.582 -30.219 -2.479 1 75.75 208 SER A C 1
ATOM 1553 O O . SER A 1 208 ? 5.484 -30.906 -2.969 1 75.75 208 SER A O 1
ATOM 1555 N N . ILE A 1 209 ? 3.326 -30.484 -2.643 1 68.69 209 ILE A N 1
ATOM 1556 C CA . ILE A 1 209 ? 2.855 -31.703 -3.307 1 68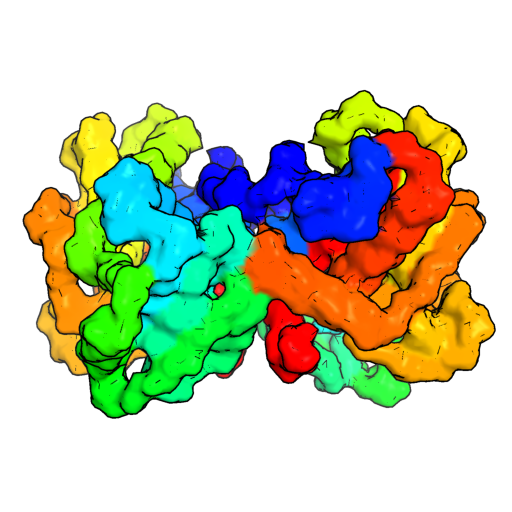.69 209 ILE A CA 1
ATOM 1557 C C . ILE A 1 209 ? 3.186 -31.625 -4.797 1 68.69 209 ILE A C 1
ATOM 1559 O O . ILE A 1 209 ? 3.525 -32.656 -5.41 1 68.69 209 ILE A O 1
ATOM 1563 N N . LEU A 1 210 ? 3.143 -30.484 -5.309 1 71.56 210 LEU A N 1
ATOM 1564 C CA . LEU A 1 210 ? 3.305 -30.344 -6.754 1 71.56 210 LEU A CA 1
ATOM 1565 C C . LEU A 1 210 ? 4.77 -30.484 -7.152 1 71.56 210 LEU A C 1
ATOM 1567 O O . LEU A 1 210 ? 5.082 -30.734 -8.32 1 71.56 210 LEU A O 1
ATOM 1571 N N . ASN A 1 211 ? 5.625 -30.422 -6.109 1 64.31 211 ASN A N 1
ATOM 1572 C CA . ASN A 1 211 ? 7.035 -30.562 -6.465 1 64.31 211 ASN A CA 1
ATOM 1573 C C . ASN A 1 211 ? 7.492 -32 -6.438 1 64.31 211 ASN A C 1
ATOM 1575 O O . ASN A 1 211 ? 8.625 -32.312 -6.805 1 64.31 211 ASN A O 1
ATOM 1579 N N . GLY A 1 212 ? 6.574 -32.938 -6.16 1 60.75 212 GLY A N 1
ATOM 1580 C CA . GLY A 1 212 ? 6.836 -34.344 -6.254 1 60.75 212 GLY A CA 1
ATOM 1581 C C . GLY A 1 212 ? 7.496 -34.906 -5.012 1 60.75 212 GLY A C 1
ATOM 1582 O O . GLY A 1 212 ? 7.691 -36.125 -4.902 1 60.75 212 GLY A O 1
ATOM 1583 N N . GLY A 1 213 ? 7.969 -34 -4.078 1 59.69 213 GLY A N 1
ATOM 1584 C CA . GLY A 1 213 ? 8.609 -34.531 -2.889 1 59.69 213 GLY A CA 1
ATOM 1585 C C . GLY A 1 213 ? 7.648 -34.719 -1.729 1 59.69 213 GLY A C 1
ATOM 1586 O O . GLY A 1 213 ? 6.453 -34.469 -1.857 1 59.69 213 GLY A O 1
ATOM 1587 N N . PRO A 1 214 ? 8.148 -35.5 -0.746 1 60.59 214 PRO A N 1
ATOM 1588 C CA . PRO A 1 214 ? 7.309 -35.656 0.445 1 60.59 214 PRO A CA 1
ATOM 1589 C C . PRO A 1 214 ? 6.832 -34.344 1.018 1 60.59 214 PRO A C 1
ATOM 1591 O O . PRO A 1 214 ? 7.598 -33.375 1.067 1 60.59 214 PRO A O 1
ATOM 1594 N N . ALA A 1 215 ? 5.508 -34.25 1.163 1 63.53 215 ALA A N 1
ATOM 1595 C CA . ALA A 1 215 ? 4.91 -33.031 1.735 1 63.53 215 ALA A CA 1
ATOM 1596 C C . ALA A 1 215 ? 5.516 -32.719 3.098 1 63.53 215 ALA A C 1
ATOM 1598 O O . ALA A 1 215 ? 5.656 -33.594 3.945 1 63.53 215 ALA A O 1
ATOM 1599 N N . HIS A 1 216 ? 6.27 -31.719 3.279 1 67.25 216 HIS A N 1
ATOM 1600 C CA . HIS A 1 216 ? 6.707 -31.234 4.578 1 67.25 216 HIS A CA 1
ATOM 1601 C C . HIS A 1 216 ? 6.449 -29.734 4.715 1 67.25 216 HIS A C 1
ATOM 1603 O O . HIS A 1 216 ? 6.105 -29.062 3.732 1 67.25 216 HIS A O 1
ATOM 1609 N N . GLY A 1 217 ? 6.547 -29.312 5.902 1 68.88 217 GLY A N 1
ATOM 1610 C CA . GLY A 1 217 ? 6.262 -27.906 6.199 1 68.88 217 GLY A CA 1
ATOM 1611 C C . GLY A 1 217 ? 7.227 -26.953 5.523 1 68.88 217 GLY A C 1
ATOM 1612 O O . GLY A 1 217 ? 8.391 -27.297 5.305 1 68.88 217 GLY A O 1
ATOM 1613 N N . HIS A 1 218 ? 6.711 -25.875 4.941 1 75.38 218 HIS A N 1
ATOM 1614 C CA . HIS A 1 218 ? 7.523 -24.797 4.395 1 75.38 218 HIS A CA 1
ATOM 1615 C C . HIS A 1 218 ? 7.16 -23.453 5.027 1 75.38 218 HIS A C 1
ATOM 1617 O O . HIS A 1 218 ? 6.055 -23.297 5.551 1 75.38 218 HIS A O 1
ATOM 1623 N N . GLU A 1 219 ? 8.172 -22.484 4.914 1 79.75 219 GLU A N 1
ATOM 1624 C CA . GLU A 1 219 ? 8 -21.172 5.527 1 79.75 219 GLU A CA 1
ATOM 1625 C C . GLU A 1 219 ? 7.449 -20.172 4.523 1 79.75 219 GLU A C 1
ATOM 1627 O O . GLU A 1 219 ? 6.859 -19.156 4.914 1 79.75 219 GLU A O 1
ATOM 1632 N N . ILE A 1 220 ? 7.738 -20.453 3.27 1 83.81 220 ILE A N 1
ATOM 1633 C CA . ILE A 1 220 ? 7.164 -19.609 2.229 1 83.81 220 ILE A CA 1
ATOM 1634 C C . ILE A 1 220 ? 5.641 -19.719 2.258 1 83.81 220 ILE A C 1
ATOM 1636 O O . ILE A 1 220 ? 5.09 -20.828 2.199 1 83.81 220 ILE A O 1
ATOM 1640 N N . GLU A 1 221 ? 4.996 -18.594 2.387 1 77.12 221 GLU A N 1
ATOM 1641 C CA . GLU A 1 221 ? 3.549 -18.578 2.578 1 77.12 221 GLU A CA 1
ATOM 1642 C C . GLU A 1 221 ? 2.828 -18.203 1.287 1 77.12 221 GLU A C 1
ATOM 1644 O O . GLU A 1 221 ? 3.359 -17.453 0.469 1 77.12 221 GLU A O 1
ATOM 1649 N N . GLY A 1 222 ? 1.648 -18.656 1.079 1 77.69 222 GLY A N 1
ATOM 1650 C CA . GLY A 1 222 ? 0.778 -18.266 -0.019 1 77.69 222 GLY A CA 1
ATOM 1651 C C . GLY A 1 222 ? 0.87 -19.203 -1.211 1 77.69 222 GLY A C 1
ATOM 1652 O O . GLY A 1 222 ? 0.008 -19.172 -2.092 1 77.69 222 GLY A O 1
ATOM 1653 N N . ILE A 1 223 ? 2.004 -19.875 -1.187 1 81.44 223 ILE A N 1
ATOM 1654 C CA . ILE A 1 223 ? 2.154 -20.875 -2.24 1 81.44 223 ILE A CA 1
ATOM 1655 C C . ILE A 1 223 ? 2.502 -22.219 -1.626 1 81.44 223 ILE A C 1
ATOM 1657 O O . ILE A 1 223 ? 2.736 -22.328 -0.419 1 81.44 223 ILE A O 1
ATOM 1661 N N . GLY A 1 224 ? 2.498 -23.25 -2.395 1 74.19 224 GLY A N 1
ATOM 1662 C CA . GLY A 1 224 ? 2.639 -24.609 -1.888 1 74.19 224 GLY A CA 1
ATOM 1663 C C . GLY A 1 224 ? 1.31 -25.281 -1.618 1 74.19 224 GLY A C 1
ATOM 1664 O O . GLY A 1 224 ? 0.784 -25.219 -0.505 1 74.19 224 GLY A O 1
ATOM 1665 N N . VAL A 1 225 ? 0.796 -26 -2.529 1 64.5 225 VAL A N 1
ATOM 1666 C CA . VAL A 1 225 ? -0.567 -26.516 -2.486 1 64.5 225 VAL A CA 1
ATOM 1667 C C . VAL A 1 225 ? -0.571 -27.906 -1.849 1 64.5 225 VAL A C 1
ATOM 1669 O O . VAL A 1 225 ? 0.407 -28.641 -1.957 1 64.5 225 VAL A O 1
ATOM 1672 N N . GLU A 1 226 ? -1.618 -28.047 -1.161 1 66.06 226 GLU A N 1
ATOM 1673 C CA . GLU A 1 226 ? -1.824 -29.375 -0.589 1 66.06 226 GLU A CA 1
ATOM 1674 C C . GLU A 1 226 ? -2.574 -30.281 -1.559 1 66.06 226 GLU A C 1
ATOM 1676 O O . GLU A 1 226 ? -2.662 -31.484 -1.342 1 66.06 226 GLU A O 1
ATOM 1681 N N . PHE A 1 227 ? -3.094 -29.672 -2.584 1 71.88 227 PHE A N 1
ATOM 1682 C CA . PHE A 1 227 ? -3.799 -30.391 -3.639 1 71.88 227 PHE A CA 1
ATOM 1683 C C . PHE A 1 227 ? -3.629 -29.688 -4.98 1 71.88 227 PHE A C 1
ATOM 1685 O O . PHE A 1 227 ? -3.252 -28.516 -5.027 1 71.88 227 PHE A O 1
ATOM 1692 N N . VAL A 1 228 ? -3.832 -30.406 -5.988 1 78.31 228 VAL A N 1
ATOM 1693 C CA . VAL A 1 228 ? -3.756 -29.812 -7.312 1 78.31 228 VAL A CA 1
ATOM 1694 C C . VAL A 1 228 ? -5.016 -28.984 -7.582 1 78.31 228 VAL A C 1
ATOM 1696 O O . VAL A 1 228 ? -6.109 -29.547 -7.699 1 78.31 228 VAL A O 1
ATOM 1699 N N . PRO A 1 229 ? -4.867 -27.75 -7.688 1 81.69 229 PRO A N 1
ATOM 1700 C CA . PRO A 1 229 ? -6.051 -26.938 -8 1 81.69 229 PRO A CA 1
ATOM 1701 C C . PRO A 1 229 ? -6.695 -27.344 -9.328 1 81.69 229 PRO A C 1
ATOM 1703 O O . PRO A 1 229 ? -5.996 -27.578 -10.312 1 81.69 229 PRO A O 1
ATOM 1706 N N . PRO A 1 230 ? -8 -27.469 -9.32 1 85.38 230 PRO A N 1
ATOM 1707 C CA . PRO A 1 230 ? -8.68 -27.922 -10.539 1 85.38 230 PRO A CA 1
ATOM 1708 C C . PRO A 1 230 ? -8.43 -27.016 -11.734 1 85.38 230 PRO A C 1
ATOM 1710 O O . PRO A 1 230 ? -8.484 -27.453 -12.883 1 85.38 230 PRO A O 1
ATOM 1713 N N . PHE A 1 231 ? -8.047 -25.797 -11.445 1 88.12 231 PHE A N 1
ATOM 1714 C CA . PHE A 1 231 ? -7.844 -24.797 -12.5 1 88.12 231 PHE A CA 1
ATOM 1715 C C . PHE A 1 231 ? -6.609 -25.141 -13.328 1 88.12 231 PHE A C 1
ATOM 1717 O O . PHE A 1 231 ? -6.457 -24.656 -14.453 1 88.12 231 PHE A O 1
ATOM 1724 N N . LEU A 1 232 ? -5.699 -25.906 -12.75 1 87.31 232 LEU A N 1
ATOM 1725 C CA . LEU A 1 232 ? -4.434 -26.188 -13.414 1 87.31 232 LEU A CA 1
ATOM 1726 C C . LEU A 1 232 ? -4.613 -27.281 -14.477 1 87.31 232 LEU A C 1
ATOM 1728 O O . LEU A 1 232 ? -3.797 -27.391 -15.391 1 87.31 232 LEU A O 1
ATOM 1732 N N . LYS A 1 233 ? -5.68 -28 -14.305 1 86.44 233 LYS A N 1
ATOM 1733 C CA . LYS A 1 233 ? -5.906 -29.109 -15.211 1 86.44 233 LYS A CA 1
ATOM 1734 C C . LYS A 1 233 ? -6.109 -28.625 -16.641 1 86.44 233 LYS A C 1
ATOM 1736 O O . LYS A 1 233 ? -5.785 -29.328 -17.594 1 86.44 233 LYS A O 1
ATOM 1741 N N . GLN A 1 234 ? -6.488 -27.422 -16.844 1 82.5 234 GLN A N 1
ATOM 1742 C CA . GLN A 1 234 ? -6.828 -26.922 -18.172 1 82.5 234 GLN A CA 1
ATOM 1743 C C . GLN A 1 234 ? -5.723 -26.031 -18.719 1 82.5 234 GLN A C 1
ATOM 1745 O O . GLN A 1 234 ? -5.871 -25.422 -19.781 1 82.5 234 GLN A O 1
ATOM 1750 N N . ILE A 1 235 ? -4.645 -25.953 -17.953 1 91.25 235 ILE A N 1
ATOM 1751 C CA . ILE A 1 235 ? -3.57 -25.047 -18.344 1 91.25 235 ILE A CA 1
ATOM 1752 C C . ILE A 1 235 ? -2.334 -25.859 -18.734 1 91.25 235 ILE A C 1
ATOM 1754 O O . ILE A 1 235 ? -1.917 -26.766 -18 1 91.25 235 ILE A O 1
ATOM 1758 N N . PRO A 1 236 ? -1.832 -25.672 -19.953 1 93.88 236 PRO A N 1
ATOM 1759 C CA . PRO A 1 236 ? -0.629 -26.391 -20.375 1 93.88 236 PRO A CA 1
ATOM 1760 C C . PRO A 1 236 ? 0.63 -25.906 -19.656 1 93.88 236 PRO A C 1
ATOM 1762 O O . PRO A 1 236 ? 1.441 -25.188 -20.234 1 93.88 236 PRO A O 1
ATOM 1765 N N . VAL A 1 237 ? 0.813 -26.328 -18.469 1 94.88 237 VAL A N 1
ATOM 1766 C CA . VAL A 1 237 ? 1.968 -25.969 -17.641 1 94.88 237 VAL A CA 1
ATOM 1767 C C . VAL A 1 237 ? 3.213 -26.672 -18.172 1 94.88 237 VAL A C 1
ATOM 1769 O O . VAL A 1 237 ? 3.199 -27.891 -18.391 1 94.88 237 VAL A O 1
ATOM 1772 N N . ASP A 1 238 ? 4.281 -25.922 -18.375 1 96.56 238 ASP A N 1
ATOM 1773 C CA . ASP A 1 238 ? 5.512 -26.484 -18.922 1 96.56 238 ASP A CA 1
ATOM 1774 C C . ASP A 1 238 ? 6.34 -27.172 -17.844 1 96.56 238 ASP A C 1
ATOM 1776 O O . ASP A 1 238 ? 7.121 -28.078 -18.125 1 96.56 238 ASP A O 1
ATOM 1780 N N . GLY A 1 239 ? 6.238 -26.75 -16.656 1 94.69 239 GLY A N 1
ATOM 1781 C CA . GLY A 1 239 ? 6.945 -27.359 -15.531 1 94.69 239 GLY A CA 1
ATOM 1782 C C . GLY A 1 239 ? 6.848 -26.531 -14.258 1 94.69 239 GLY A C 1
ATOM 1783 O O . GLY A 1 239 ? 6.082 -25.578 -14.188 1 94.69 239 GLY A O 1
ATOM 1784 N N . PHE A 1 240 ? 7.625 -27 -13.25 1 94.31 240 PHE A N 1
ATOM 1785 C CA . PHE A 1 240 ? 7.621 -26.344 -11.953 1 94.31 240 PHE A CA 1
ATOM 1786 C C . PHE A 1 240 ? 9.047 -26.094 -11.461 1 94.31 240 PHE A C 1
ATOM 1788 O O . PHE A 1 240 ? 9.922 -26.953 -11.633 1 94.31 240 PHE A O 1
ATOM 1795 N N . TYR A 1 241 ? 9.281 -24.906 -11.016 1 96.56 241 TYR A N 1
ATOM 1796 C CA . TYR A 1 241 ? 10.492 -24.641 -10.234 1 96.56 241 TYR A CA 1
ATOM 1797 C C . TYR A 1 241 ? 10.242 -24.859 -8.75 1 96.56 241 TYR A C 1
ATOM 1799 O O . TYR A 1 241 ? 9.281 -24.328 -8.188 1 96.56 241 TYR A O 1
ATOM 1807 N N . THR A 1 242 ? 11.031 -25.672 -8.125 1 95 242 THR A N 1
ATOM 1808 C CA . THR A 1 242 ? 11.016 -25.875 -6.676 1 95 242 THR A CA 1
ATOM 1809 C C . THR A 1 242 ? 12.039 -24.969 -5.992 1 95 242 THR A C 1
ATOM 1811 O O . THR A 1 242 ? 13.227 -25.031 -6.301 1 95 242 THR A O 1
ATOM 1814 N N . ILE A 1 243 ? 11.578 -24.141 -5.109 1 96.38 243 ILE A N 1
ATOM 1815 C CA . ILE A 1 243 ? 12.445 -23.156 -4.469 1 96.38 243 ILE A CA 1
ATOM 1816 C C . ILE A 1 243 ? 12.523 -23.438 -2.971 1 96.38 243 ILE A C 1
ATOM 1818 O O . ILE A 1 243 ? 11.5 -23.656 -2.316 1 96.38 243 ILE A O 1
ATOM 1822 N N . SER A 1 244 ? 13.688 -23.516 -2.395 1 95.25 244 SER A N 1
ATOM 1823 C CA . SER A 1 244 ? 13.859 -23.688 -0.956 1 95.25 244 SER A CA 1
ATOM 1824 C C . SER A 1 244 ? 13.477 -22.438 -0.189 1 95.25 244 SER A C 1
ATOM 1826 O O . SER A 1 244 ? 13.492 -21.328 -0.746 1 95.25 244 SER A O 1
ATOM 1828 N N . ASP A 1 245 ? 13.141 -22.641 1.082 1 94.44 245 ASP A N 1
ATOM 1829 C CA . ASP A 1 245 ? 12.891 -21.5 1.949 1 94.44 245 ASP A CA 1
ATOM 1830 C C . ASP A 1 245 ? 14.094 -20.547 1.968 1 94.44 245 ASP A C 1
ATOM 1832 O O . ASP A 1 245 ? 13.93 -19.328 1.854 1 94.44 245 ASP A O 1
ATOM 1836 N N . GLU A 1 246 ? 15.234 -21.141 2.035 1 96.31 246 GLU A N 1
ATOM 1837 C CA . GLU A 1 246 ? 16.469 -20.359 2.088 1 96.31 246 GLU A CA 1
ATOM 1838 C C . GLU A 1 246 ? 16.594 -19.469 0.86 1 96.31 246 GLU A C 1
ATOM 1840 O O . GLU A 1 246 ? 16.859 -18.266 0.984 1 96.31 246 GLU A O 1
ATOM 1845 N N . ASP A 1 247 ? 16.375 -20 -0.328 1 97.12 247 ASP A N 1
ATOM 1846 C CA . ASP A 1 247 ? 16.484 -19.234 -1.565 1 97.12 247 ASP A CA 1
ATOM 1847 C C . ASP A 1 247 ? 15.406 -18.141 -1.64 1 97.12 247 ASP A C 1
ATOM 1849 O O . ASP A 1 247 ? 15.695 -17 -2.012 1 97.12 247 ASP A O 1
ATOM 1853 N N . GLY A 1 248 ? 14.164 -18.516 -1.318 1 97.38 248 GLY A N 1
ATOM 1854 C CA . GLY A 1 248 ? 13.07 -17.547 -1.333 1 97.38 248 GLY A CA 1
ATOM 1855 C C . GLY A 1 248 ? 13.32 -16.359 -0.44 1 97.38 248 GLY A C 1
ATOM 1856 O O . GLY A 1 248 ? 13.188 -15.211 -0.88 1 97.38 248 GLY A O 1
ATOM 1857 N N . PHE A 1 249 ? 13.781 -16.625 0.772 1 97.25 249 PHE A N 1
ATOM 1858 C CA . PHE A 1 249 ? 13.961 -15.555 1.738 1 97.25 249 PHE A CA 1
ATOM 1859 C C . PHE A 1 249 ? 15.219 -14.75 1.42 1 97.25 249 PHE A C 1
ATOM 1861 O O . PHE A 1 249 ? 15.281 -13.547 1.697 1 97.25 249 PHE A O 1
ATOM 1868 N N . PHE A 1 250 ? 16.25 -15.438 0.846 1 98 250 PHE A N 1
ATOM 1869 C CA . PHE A 1 250 ? 17.406 -14.711 0.359 1 98 250 PHE A CA 1
ATOM 1870 C C . PHE A 1 250 ? 17 -13.609 -0.608 1 98 250 PHE A C 1
ATOM 1872 O O . PHE A 1 250 ? 17.438 -12.469 -0.483 1 98 250 PHE A O 1
ATOM 1879 N N . TRP A 1 251 ? 16.109 -13.922 -1.502 1 98.31 251 TRP A N 1
ATOM 1880 C CA . TRP A 1 251 ? 15.734 -12.945 -2.521 1 98.31 251 TRP A CA 1
ATOM 1881 C C . TRP A 1 251 ? 14.75 -11.922 -1.961 1 98.31 251 TRP A C 1
ATOM 1883 O O . TRP A 1 251 ? 14.703 -10.781 -2.418 1 98.31 251 TRP A O 1
ATOM 1893 N N . VAL A 1 252 ? 13.938 -12.305 -0.933 1 98.31 252 VAL A N 1
ATOM 1894 C CA . VAL A 1 252 ? 13.133 -11.297 -0.244 1 98.31 252 VAL A CA 1
ATOM 1895 C C . VAL A 1 252 ? 14.039 -10.18 0.271 1 98.31 252 VAL A C 1
ATOM 1897 O O . VAL A 1 252 ? 13.773 -9 0.03 1 98.31 252 VAL A O 1
ATOM 1900 N N . LYS A 1 253 ? 15.141 -10.578 0.879 1 97.75 253 LYS A N 1
ATOM 1901 C CA . LYS A 1 253 ? 16.078 -9.625 1.458 1 97.75 253 LYS A CA 1
ATOM 1902 C C . LYS A 1 253 ? 16.781 -8.82 0.371 1 97.75 253 LYS A C 1
ATOM 1904 O O . LYS A 1 253 ? 16.938 -7.602 0.489 1 97.75 253 LYS A O 1
ATOM 1909 N N . GLN A 1 254 ? 17.188 -9.484 -0.699 1 97.81 254 GLN A N 1
ATOM 1910 C CA . GLN A 1 254 ? 17.922 -8.82 -1.771 1 97.81 254 GLN A CA 1
ATOM 1911 C C . GLN A 1 254 ? 17.016 -7.82 -2.504 1 97.81 254 GLN A C 1
ATOM 1913 O O . GLN A 1 254 ? 17.469 -6.727 -2.861 1 97.81 254 GLN A O 1
ATOM 1918 N N . LEU A 1 255 ? 15.766 -8.219 -2.74 1 98.56 255 LEU A N 1
ATOM 1919 C CA . LEU A 1 255 ? 14.828 -7.324 -3.414 1 98.56 255 LEU A CA 1
ATOM 1920 C C . LEU A 1 255 ? 14.594 -6.062 -2.596 1 98.56 255 LEU A C 1
ATOM 1922 O O . LEU A 1 255 ? 14.484 -4.969 -3.154 1 98.56 255 LEU A O 1
ATOM 1926 N N . ALA A 1 256 ? 14.484 -6.199 -1.288 1 98 256 ALA A N 1
ATOM 1927 C CA . ALA A 1 256 ? 14.328 -5.035 -0.42 1 98 256 ALA A CA 1
ATOM 1928 C C . ALA A 1 256 ? 15.57 -4.152 -0.451 1 98 256 ALA A C 1
ATOM 1930 O O . ALA A 1 256 ? 15.477 -2.939 -0.66 1 98 256 ALA A O 1
ATOM 1931 N N . LYS A 1 257 ? 16.688 -4.785 -0.302 1 96 257 LYS A N 1
ATOM 1932 C CA . LYS A 1 257 ? 17.953 -4.059 -0.154 1 96 257 LY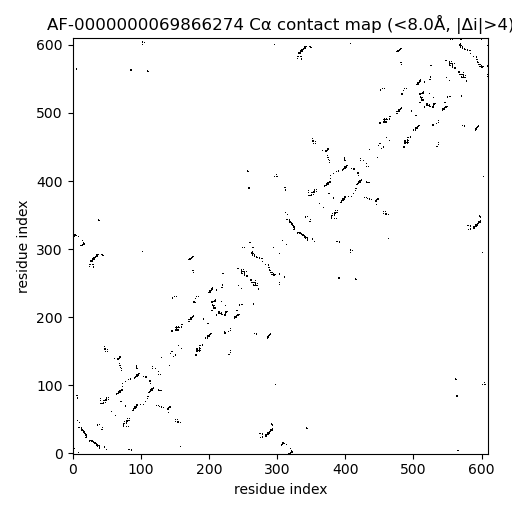S A CA 1
ATOM 1933 C C . LYS A 1 257 ? 18.359 -3.391 -1.464 1 96 257 LYS A C 1
ATOM 1935 O O . LYS A 1 257 ? 18.781 -2.232 -1.472 1 96 257 LYS A O 1
ATOM 1940 N N . LYS A 1 258 ? 18.188 -4.082 -2.6 1 96.31 258 LYS A N 1
ATOM 1941 C CA . LYS A 1 258 ? 18.766 -3.633 -3.869 1 96.31 258 LYS A CA 1
ATOM 1942 C C . LYS A 1 258 ? 17.75 -2.822 -4.668 1 96.31 258 LYS A C 1
ATOM 1944 O O . LYS A 1 258 ? 18.125 -1.938 -5.441 1 96.31 258 LYS A O 1
ATOM 1949 N N . SER A 1 259 ? 16.469 -3.133 -4.48 1 97.94 259 SER A N 1
ATOM 1950 C CA . SER A 1 259 ? 15.477 -2.508 -5.336 1 97.94 259 SER A CA 1
ATOM 1951 C C . SER A 1 259 ? 14.383 -1.836 -4.512 1 97.94 259 SER A C 1
ATOM 1953 O O . SER A 1 259 ? 13.438 -1.271 -5.07 1 97.94 259 SER A O 1
ATOM 1955 N N . ALA A 1 260 ? 14.516 -1.908 -3.172 1 98.12 260 ALA A N 1
ATOM 1956 C CA . ALA A 1 260 ? 13.562 -1.302 -2.246 1 98.12 260 ALA A CA 1
ATOM 1957 C C . ALA A 1 260 ? 12.164 -1.879 -2.441 1 98.12 260 ALA A C 1
ATOM 1959 O O . ALA A 1 260 ? 11.164 -1.161 -2.324 1 98.12 260 ALA A O 1
ATOM 1960 N N . LEU A 1 261 ? 12.125 -3.131 -2.869 1 98.56 261 LEU A N 1
ATOM 1961 C CA . LEU A 1 261 ? 10.852 -3.828 -2.992 1 98.56 261 LEU A CA 1
ATOM 1962 C C . LEU A 1 261 ? 10.531 -4.613 -1.725 1 98.56 261 LEU A C 1
ATOM 1964 O O . LEU A 1 261 ? 11.195 -5.609 -1.423 1 98.56 261 LEU A O 1
ATOM 1968 N N . LEU A 1 262 ? 9.555 -4.16 -0.977 1 97.31 262 LEU A N 1
ATOM 1969 C CA . LEU A 1 262 ? 9.141 -4.781 0.278 1 97.31 262 LEU A CA 1
ATOM 1970 C C . LEU A 1 262 ? 8.039 -5.809 0.041 1 97.31 262 LEU A C 1
ATOM 1972 O O . LEU A 1 262 ? 6.855 -5.516 0.247 1 97.31 262 LEU A O 1
ATOM 1976 N N . VAL A 1 263 ? 8.461 -7 -0.34 1 97.94 263 VAL A N 1
ATOM 1977 C CA . VAL A 1 263 ? 7.531 -8 -0.849 1 97.94 263 VAL A CA 1
ATOM 1978 C C . VAL A 1 263 ? 7.508 -9.211 0.083 1 97.94 263 VAL A C 1
ATOM 1980 O O . VAL A 1 263 ? 8.359 -9.336 0.966 1 97.94 263 VAL A O 1
ATOM 1983 N N . GLY A 1 264 ? 6.508 -10.047 -0.053 1 96.06 264 GLY A N 1
ATOM 1984 C CA . GLY A 1 264 ? 6.391 -11.266 0.728 1 96.06 264 GLY A CA 1
ATOM 1985 C C . GLY A 1 264 ? 7.289 -12.383 0.233 1 96.06 264 GLY A C 1
ATOM 1986 O O . GLY A 1 264 ? 7.965 -12.234 -0.79 1 96.06 264 GLY A O 1
ATOM 1987 N N . SER A 1 265 ? 7.223 -13.523 0.902 1 96.12 265 SER A N 1
ATOM 1988 C CA . SER A 1 265 ? 8.141 -14.625 0.656 1 96.12 265 SER A CA 1
ATOM 1989 C C . SER A 1 265 ? 7.852 -15.305 -0.682 1 96.12 265 SER A C 1
ATOM 1991 O O . SER A 1 265 ? 8.773 -15.773 -1.355 1 96.12 265 SER A O 1
ATOM 1993 N N . SER A 1 266 ? 6.559 -15.367 -1.068 1 96.31 266 SER A N 1
ATOM 1994 C CA . SER A 1 266 ? 6.242 -15.969 -2.357 1 96.31 266 SER A CA 1
ATOM 1995 C C . SER A 1 266 ? 6.836 -15.164 -3.508 1 96.31 266 SER A C 1
ATOM 1997 O O . SER A 1 266 ? 7.172 -15.719 -4.555 1 96.31 266 SER A O 1
ATOM 1999 N N . SER A 1 267 ? 6.973 -13.875 -3.307 1 98.5 267 SER A N 1
ATOM 2000 C CA . SER A 1 267 ? 7.625 -13.039 -4.305 1 98.5 267 SER A CA 1
ATOM 2001 C C . SER A 1 267 ? 9.109 -13.375 -4.43 1 98.5 267 SER A C 1
ATOM 2003 O O . SER A 1 267 ? 9.648 -13.398 -5.535 1 98.5 267 SER A O 1
ATOM 2005 N N . GLY A 1 268 ? 9.734 -13.578 -3.234 1 98.44 268 GLY A N 1
ATOM 2006 C CA . GLY A 1 268 ? 11.117 -14.016 -3.279 1 98.44 268 GLY A CA 1
ATOM 2007 C C . GLY A 1 268 ? 11.305 -15.32 -4.031 1 98.44 268 GLY A C 1
ATOM 2008 O O . GLY A 1 268 ? 12.234 -15.453 -4.836 1 98.44 268 GLY A O 1
ATOM 2009 N N . ALA A 1 269 ? 10.406 -16.266 -3.781 1 98.12 269 ALA A N 1
ATOM 2010 C CA . ALA A 1 269 ? 10.453 -17.547 -4.477 1 98.12 269 ALA A CA 1
ATOM 2011 C C . ALA A 1 269 ? 10.219 -17.375 -5.973 1 98.12 269 ALA A C 1
ATOM 2013 O O . ALA A 1 269 ? 10.922 -17.969 -6.793 1 98.12 269 ALA A O 1
ATOM 2014 N N . ALA A 1 270 ? 9.273 -16.562 -6.344 1 98.69 270 ALA A N 1
ATOM 2015 C CA . ALA A 1 270 ? 8.969 -16.297 -7.75 1 98.69 270 ALA A CA 1
ATOM 2016 C C . ALA A 1 270 ? 10.156 -15.664 -8.461 1 98.69 270 ALA A C 1
ATOM 2018 O O . ALA A 1 270 ? 10.461 -16.016 -9.602 1 98.69 270 ALA A O 1
ATOM 2019 N N . PHE A 1 271 ? 10.797 -14.75 -7.816 1 98.88 271 PHE A N 1
ATOM 2020 C CA . PHE A 1 271 ? 11.945 -14.086 -8.414 1 98.88 271 PHE A CA 1
ATOM 2021 C C . PHE A 1 271 ? 13.102 -15.062 -8.594 1 98.88 271 PHE A C 1
ATOM 2023 O O . PHE A 1 271 ? 13.766 -15.055 -9.633 1 98.88 271 PHE A O 1
ATOM 2030 N N . ALA A 1 272 ? 13.344 -15.875 -7.539 1 98.75 272 ALA A N 1
ATOM 2031 C CA . ALA A 1 272 ? 14.359 -16.922 -7.652 1 98.75 272 ALA A CA 1
ATOM 2032 C C . ALA A 1 272 ? 14.117 -17.797 -8.875 1 98.75 272 ALA A C 1
ATOM 2034 O O . ALA A 1 272 ? 15.031 -18.062 -9.648 1 98.75 272 ALA A O 1
ATOM 2035 N N . ALA A 1 273 ? 12.891 -18.219 -9.016 1 98.75 273 ALA A N 1
ATOM 2036 C CA . ALA A 1 273 ? 12.516 -19.062 -10.148 1 98.75 273 ALA A CA 1
ATOM 2037 C C . ALA A 1 273 ? 12.68 -18.312 -11.469 1 98.75 273 ALA A C 1
ATOM 2039 O O . ALA A 1 273 ? 13.156 -18.875 -12.453 1 98.75 273 ALA A O 1
ATOM 2040 N N . ALA A 1 274 ? 12.297 -17.062 -11.523 1 98.88 274 ALA A N 1
ATOM 2041 C CA . ALA A 1 274 ? 12.414 -16.25 -12.734 1 98.88 274 ALA A CA 1
ATOM 2042 C C . ALA A 1 274 ? 13.875 -16.109 -13.156 1 98.88 274 ALA A C 1
ATOM 2044 O O . ALA A 1 274 ? 14.188 -16.125 -14.352 1 98.88 274 ALA A O 1
ATOM 2045 N N . LEU A 1 275 ? 14.75 -15.953 -12.18 1 98.81 275 LEU A N 1
ATOM 2046 C CA . LEU A 1 275 ? 16.172 -15.859 -12.492 1 98.81 275 LEU A CA 1
ATOM 2047 C C . LEU A 1 275 ? 16.688 -17.172 -13.094 1 98.81 275 LEU A C 1
ATOM 2049 O O . LEU A 1 275 ? 17.469 -17.141 -14.047 1 98.81 275 LEU A O 1
ATOM 2053 N N . ARG A 1 276 ? 16.25 -18.281 -12.523 1 98.62 276 ARG A N 1
ATOM 2054 C CA . ARG A 1 276 ? 16.625 -19.578 -13.094 1 98.62 276 ARG A CA 1
ATOM 2055 C C . ARG A 1 276 ? 16.094 -19.719 -14.516 1 98.62 276 ARG A C 1
ATOM 2057 O O . ARG A 1 276 ? 16.812 -20.188 -15.406 1 98.62 276 ARG A O 1
ATOM 2064 N N . GLU A 1 277 ? 14.836 -19.312 -14.664 1 98.75 277 GLU A N 1
ATOM 2065 C CA . GLU A 1 277 ? 14.219 -19.328 -15.992 1 98.75 277 GLU A CA 1
ATOM 2066 C C . GLU A 1 277 ? 15.016 -18.469 -16.969 1 98.75 277 GLU A C 1
ATOM 2068 O O . GLU A 1 277 ? 15.219 -18.844 -18.125 1 98.75 277 GLU A O 1
ATOM 2073 N N . ALA A 1 278 ? 15.43 -17.312 -16.531 1 98.38 278 ALA A N 1
ATOM 2074 C CA . ALA A 1 278 ? 16.203 -16.391 -17.359 1 98.38 278 ALA A CA 1
ATOM 2075 C C . ALA A 1 278 ? 17.5 -17.031 -17.844 1 98.38 278 ALA A C 1
ATOM 2077 O O . ALA A 1 278 ? 17.922 -16.797 -18.969 1 98.38 278 ALA A O 1
ATOM 2078 N N . ARG A 1 279 ? 18.078 -17.844 -17 1 97.38 279 ARG A N 1
ATOM 2079 C CA . ARG A 1 279 ? 19.344 -18.484 -17.344 1 97.38 279 ARG A CA 1
ATOM 2080 C C . ARG A 1 279 ? 19.125 -19.672 -18.266 1 97.38 279 ARG A C 1
ATOM 2082 O O . ARG A 1 279 ? 20.016 -20.031 -19.047 1 97.38 279 ARG A O 1
ATOM 2089 N N . ARG A 1 280 ? 18 -20.25 -18.156 1 97.62 280 ARG A N 1
ATOM 2090 C CA . ARG A 1 280 ? 17.656 -21.406 -19 1 97.62 280 ARG A CA 1
ATOM 2091 C C . ARG A 1 280 ? 17.281 -20.969 -20.406 1 97.62 280 ARG A C 1
ATOM 2093 O O . ARG A 1 280 ? 17.594 -21.672 -21.375 1 97.62 280 ARG A O 1
ATOM 2100 N N . LEU A 1 281 ? 16.688 -19.844 -20.625 1 98.19 281 LEU A N 1
ATOM 2101 C CA . LEU A 1 281 ? 16.156 -19.344 -21.891 1 98.19 281 LEU A CA 1
ATOM 2102 C C . LEU A 1 281 ? 17.234 -18.625 -22.688 1 98.19 281 LEU A C 1
ATOM 2104 O O . LEU A 1 281 ? 18.266 -18.234 -22.141 1 98.19 281 LEU A O 1
ATOM 2108 N N . PRO A 1 282 ? 17.031 -18.5 -24.047 1 97.19 282 PRO A N 1
ATOM 2109 C CA . PRO A 1 282 ? 17.969 -17.688 -24.828 1 97.19 282 PRO A CA 1
ATOM 2110 C C . PRO A 1 282 ? 18.047 -16.25 -24.344 1 97.19 282 PRO A C 1
ATOM 2112 O O . PRO A 1 282 ? 17.062 -15.68 -23.875 1 97.19 282 PRO A O 1
ATOM 2115 N N . ALA A 1 283 ? 19.281 -15.68 -24.516 1 96.81 283 ALA A N 1
ATOM 2116 C CA . ALA A 1 283 ? 19.438 -14.266 -24.188 1 96.81 283 ALA A CA 1
ATOM 2117 C C . ALA A 1 283 ? 18.422 -13.406 -24.922 1 96.81 283 ALA A C 1
ATOM 2119 O O . ALA A 1 283 ? 18.062 -13.703 -26.062 1 96.81 283 ALA A O 1
ATOM 2120 N N . GLY A 1 284 ? 17.969 -12.391 -24.234 1 96.5 284 GLY A N 1
ATOM 2121 C CA . GLY A 1 284 ? 16.984 -11.492 -24.844 1 96.5 284 GLY A CA 1
ATOM 2122 C C . GLY A 1 284 ? 15.555 -11.883 -24.547 1 96.5 284 GLY A C 1
ATOM 2123 O O . GLY A 1 284 ? 14.617 -11.219 -25 1 96.5 284 GLY A O 1
ATOM 2124 N N . SER A 1 285 ? 15.383 -12.898 -23.75 1 97.81 285 SER A N 1
ATOM 2125 C CA . SER A 1 285 ? 14.039 -13.359 -23.406 1 97.81 285 SER A CA 1
ATOM 2126 C C . SER A 1 285 ? 13.359 -12.398 -22.438 1 97.81 285 SER A C 1
ATOM 2128 O O . SER A 1 285 ? 14.031 -11.641 -21.734 1 97.81 285 SER A O 1
ATOM 2130 N N . THR A 1 286 ? 12.07 -12.383 -22.484 1 98.38 286 THR A N 1
ATOM 2131 C CA . THR A 1 286 ? 11.227 -11.594 -21.594 1 98.38 286 THR A CA 1
ATOM 2132 C C . THR A 1 286 ? 10.438 -12.508 -20.656 1 98.38 286 THR A C 1
ATOM 2134 O O . THR A 1 286 ? 9.625 -13.312 -21.109 1 98.38 286 THR A O 1
ATOM 2137 N N . ILE A 1 287 ? 10.688 -12.391 -19.391 1 98.81 287 ILE A N 1
ATOM 2138 C CA . ILE A 1 287 ? 10.039 -13.211 -18.375 1 98.81 287 ILE A CA 1
ATOM 2139 C C . ILE A 1 287 ? 9.148 -12.344 -17.484 1 98.81 287 ILE A C 1
ATOM 2141 O O . ILE A 1 287 ? 9.539 -11.242 -17.094 1 98.81 287 ILE A O 1
ATOM 2145 N N . VAL A 1 288 ? 7.941 -12.789 -17.234 1 98.88 288 VAL A N 1
ATOM 2146 C CA . VAL A 1 288 ? 7.004 -12.062 -16.391 1 98.88 288 VAL A CA 1
ATOM 2147 C C . VAL A 1 288 ? 6.715 -12.883 -15.125 1 98.88 288 VAL A C 1
ATOM 2149 O O . VAL A 1 288 ? 6.57 -14.102 -15.195 1 98.88 288 VAL A O 1
ATOM 2152 N N . THR A 1 289 ? 6.68 -12.242 -14.008 1 98.88 289 THR A N 1
ATOM 2153 C CA . THR A 1 289 ? 6.285 -12.859 -12.742 1 98.88 289 THR A CA 1
ATOM 2154 C C . THR A 1 289 ? 5.367 -11.93 -11.953 1 98.88 289 THR A C 1
ATOM 2156 O O . THR A 1 289 ? 5.035 -10.836 -12.414 1 98.88 289 THR A O 1
ATOM 2159 N N . ILE A 1 290 ? 4.855 -12.414 -10.812 1 98.81 290 ILE A N 1
ATOM 2160 C CA . ILE A 1 290 ? 3.92 -11.672 -9.984 1 98.81 290 ILE A CA 1
ATOM 2161 C C . ILE A 1 290 ? 4.477 -11.539 -8.57 1 98.81 290 ILE A C 1
ATOM 2163 O O . ILE A 1 290 ? 4.969 -12.516 -7.996 1 98.81 290 ILE A O 1
ATOM 2167 N N . PHE A 1 291 ? 4.504 -10.367 -8.031 1 98.81 291 PHE A N 1
ATOM 2168 C CA . PHE A 1 291 ? 4.719 -10.125 -6.605 1 98.81 291 PHE A CA 1
ATOM 2169 C C . PHE A 1 291 ? 3.396 -9.852 -5.898 1 98.81 291 PHE A C 1
ATOM 2171 O O . PHE A 1 291 ? 2.902 -8.727 -5.906 1 98.81 291 PHE A O 1
ATOM 2178 N N . PRO A 1 292 ? 2.84 -10.859 -5.297 1 97.88 292 PRO A N 1
ATOM 2179 C CA . PRO A 1 292 ? 1.414 -10.852 -4.965 1 97.88 292 PRO A CA 1
ATOM 2180 C C . PRO A 1 292 ? 1.098 -9.961 -3.76 1 97.88 292 PRO A C 1
ATOM 2182 O O . PRO A 1 292 ? 0.001 -9.406 -3.672 1 97.88 292 PRO A O 1
ATOM 2185 N N . ASP A 1 293 ? 2.023 -9.914 -2.742 1 96 293 ASP A N 1
ATOM 2186 C CA . ASP A 1 293 ? 1.695 -9.172 -1.526 1 96 293 ASP A CA 1
ATOM 2187 C C . ASP A 1 293 ? 2.949 -8.586 -0.887 1 96 293 ASP A C 1
ATOM 2189 O O . ASP A 1 293 ? 4.062 -8.812 -1.362 1 96 293 ASP A O 1
ATOM 2193 N N . GLY A 1 294 ? 2.721 -7.746 0.079 1 94.12 294 GLY A N 1
ATOM 2194 C CA . GLY A 1 294 ? 3.812 -7.02 0.705 1 94.12 294 GLY A CA 1
ATOM 2195 C C . GLY A 1 294 ? 4.344 -7.699 1.953 1 94.12 294 GLY A C 1
ATOM 2196 O O . GLY A 1 294 ? 3.668 -8.547 2.541 1 94.12 294 GLY A O 1
ATOM 2197 N N . SER A 1 295 ? 5.496 -7.297 2.398 1 92.75 295 SER A N 1
ATOM 2198 C CA . SER A 1 295 ? 6.148 -7.918 3.547 1 92.75 295 SER A CA 1
ATOM 2199 C C . SER A 1 295 ? 5.504 -7.477 4.855 1 92.75 295 SER A C 1
ATOM 2201 O O . SER A 1 295 ? 5.688 -8.117 5.891 1 92.75 295 SER A O 1
ATOM 2203 N N . ASP A 1 296 ? 4.789 -6.391 4.816 1 87 296 ASP A N 1
ATOM 2204 C CA . ASP A 1 296 ? 4.168 -5.863 6.031 1 87 296 ASP A CA 1
ATOM 2205 C C . ASP A 1 296 ? 3.244 -6.895 6.668 1 87 296 ASP A C 1
ATOM 2207 O O . ASP A 1 296 ? 2.975 -6.836 7.871 1 87 296 ASP A O 1
ATOM 2211 N N . ARG A 1 297 ? 2.814 -7.844 5.871 1 83.25 297 ARG A N 1
ATOM 2212 C CA . ARG A 1 297 ? 1.896 -8.875 6.348 1 83.25 297 ARG A CA 1
ATOM 2213 C C . ARG A 1 297 ? 2.641 -9.953 7.129 1 83.25 297 ARG A C 1
ATOM 2215 O O . ARG A 1 297 ? 2.021 -10.781 7.801 1 83.25 297 ARG A O 1
ATOM 2222 N N . TYR A 1 298 ? 3.963 -9.844 7.117 1 86.62 298 TYR A N 1
ATOM 2223 C CA . TYR A 1 298 ? 4.742 -10.977 7.598 1 86.62 298 TYR A CA 1
ATOM 2224 C C . TYR A 1 298 ? 5.836 -10.523 8.555 1 86.62 298 TYR A C 1
ATOM 2226 O O . TYR A 1 298 ? 6.781 -11.266 8.828 1 86.62 298 TYR A O 1
ATOM 2234 N N . LEU A 1 299 ? 5.734 -9.297 9.023 1 84.44 299 LEU A N 1
ATOM 2235 C CA . LEU A 1 299 ? 6.805 -8.75 9.852 1 84.44 299 LEU A CA 1
ATOM 2236 C C . LEU A 1 299 ? 6.902 -9.5 11.18 1 84.44 299 LEU A C 1
ATOM 2238 O O . LEU A 1 299 ? 8 -9.703 11.695 1 84.44 299 LEU A O 1
ATOM 2242 N N . SER A 1 300 ? 5.793 -9.938 11.703 1 80.31 300 SER A N 1
ATOM 2243 C CA . SER A 1 300 ? 5.785 -10.672 12.961 1 80.31 300 SER A CA 1
ATOM 2244 C C . SER A 1 300 ? 6.461 -12.031 12.812 1 80.31 300 SER A C 1
ATOM 2246 O O . SER A 1 300 ? 6.832 -12.656 13.805 1 80.31 300 SER A O 1
ATOM 2248 N N . LYS A 1 301 ? 6.637 -12.477 11.57 1 81.62 301 LYS A N 1
ATOM 2249 C CA . LYS A 1 301 ? 7.289 -13.758 11.297 1 81.62 301 LYS A CA 1
ATOM 2250 C C . LYS A 1 301 ? 8.773 -13.562 10.984 1 81.62 301 LYS A C 1
ATOM 2252 O O . LYS A 1 301 ? 9.438 -14.484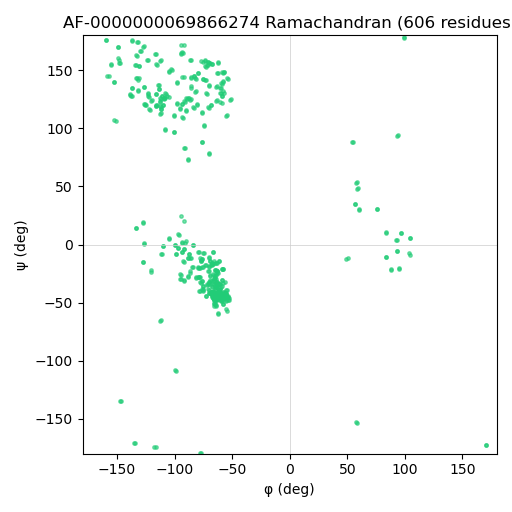 10.5 1 81.62 301 LYS A O 1
ATOM 2257 N N . ASN A 1 302 ? 9.211 -12.398 11.172 1 84.88 302 ASN A N 1
ATOM 2258 C CA . ASN A 1 302 ? 10.617 -12.062 10.961 1 84.88 302 ASN A CA 1
ATOM 2259 C C . ASN A 1 302 ? 11.055 -12.383 9.531 1 84.88 302 ASN A C 1
ATOM 2261 O O . ASN A 1 302 ? 12.047 -13.094 9.328 1 84.88 302 ASN A O 1
ATOM 2265 N N . ILE A 1 303 ? 10.359 -11.891 8.602 1 90.62 303 ILE A N 1
ATOM 2266 C CA . ILE A 1 303 ? 10.5 -12.227 7.191 1 90.62 303 ILE A CA 1
ATOM 2267 C C . ILE A 1 303 ? 11.883 -11.805 6.695 1 90.62 303 ILE A C 1
ATOM 2269 O O . ILE A 1 303 ? 12.375 -12.32 5.688 1 90.62 303 ILE A O 1
ATOM 2273 N N . TYR A 1 304 ? 12.586 -10.961 7.438 1 92.44 304 TYR A N 1
ATOM 2274 C CA . TYR A 1 304 ? 13.875 -10.453 6.977 1 92.44 304 TYR A CA 1
ATOM 2275 C C . TYR A 1 304 ? 15.016 -11.031 7.805 1 92.44 304 TYR A C 1
ATOM 2277 O O . TYR A 1 304 ? 16.172 -10.617 7.668 1 92.44 304 TYR A O 1
ATOM 2285 N N . SER A 1 305 ? 14.758 -11.812 8.758 1 83 305 SER A N 1
ATOM 2286 C CA . SER A 1 305 ? 15.805 -12.422 9.57 1 83 305 SER A CA 1
ATOM 2287 C C . SER A 1 305 ? 16.516 -13.539 8.812 1 83 305 SER A C 1
ATOM 2289 O O . SER A 1 305 ? 15.93 -14.18 7.941 1 83 305 SER A O 1
ATOM 2291 N N . MET B 1 1 ? 2.123 0.579 -16.594 1 92.62 1 MET B N 1
ATOM 2292 C CA . MET B 1 1 ? 3.322 1.387 -16.391 1 92.62 1 MET B CA 1
ATOM 2293 C C . MET B 1 1 ? 4.527 0.504 -16.078 1 92.62 1 MET B C 1
ATOM 2295 O O . MET B 1 1 ? 4.406 -0.484 -15.352 1 92.62 1 MET B O 1
ATOM 2299 N N . ILE B 1 2 ? 5.637 0.716 -16.703 1 97.44 2 ILE B N 1
ATOM 2300 C CA . ILE B 1 2 ? 6.875 -0.015 -16.469 1 97.44 2 ILE B CA 1
ATOM 2301 C C . ILE B 1 2 ? 7.871 0.889 -15.742 1 97.44 2 ILE B C 1
ATOM 2303 O O . ILE B 1 2 ? 8.086 2.037 -16.141 1 97.44 2 ILE B O 1
ATOM 2307 N N . VAL B 1 3 ? 8.438 0.392 -14.656 1 97.81 3 VAL B N 1
ATOM 2308 C CA . VAL B 1 3 ? 9.391 1.197 -13.898 1 97.81 3 VAL B CA 1
ATOM 2309 C C . VAL B 1 3 ? 10.648 0.379 -13.617 1 97.81 3 VAL B C 1
ATOM 2311 O O . VAL B 1 3 ? 10.594 -0.852 -13.562 1 97.81 3 VAL B O 1
ATOM 2314 N N . GLN B 1 4 ? 11.797 1.059 -13.43 1 96.81 4 GLN B N 1
ATOM 2315 C CA . GLN B 1 4 ? 13.055 0.419 -13.047 1 96.81 4 GLN B CA 1
ATOM 2316 C C . GLN B 1 4 ? 13.453 0.807 -11.633 1 96.81 4 GLN B C 1
ATOM 2318 O O . GLN B 1 4 ? 14.422 0.266 -11.086 1 96.81 4 GLN B O 1
ATOM 2323 N N . SER B 1 5 ? 12.695 1.762 -11.086 1 97.81 5 SER B N 1
ATOM 2324 C CA . SER B 1 5 ? 12.859 2.195 -9.703 1 97.81 5 SER B CA 1
ATOM 2325 C C . SER B 1 5 ? 11.516 2.367 -9.008 1 97.81 5 SER B C 1
ATOM 2327 O O . SER B 1 5 ? 10.594 2.965 -9.57 1 97.81 5 SER B O 1
ATOM 2329 N N . ILE B 1 6 ? 11.445 1.849 -7.812 1 98.25 6 ILE B N 1
ATOM 2330 C CA . ILE B 1 6 ? 10.195 1.945 -7.066 1 98.25 6 ILE B CA 1
ATOM 2331 C C . ILE B 1 6 ? 9.867 3.412 -6.789 1 98.25 6 ILE B C 1
ATOM 2333 O O . ILE B 1 6 ? 8.711 3.764 -6.555 1 98.25 6 ILE B O 1
ATOM 2337 N N . LEU B 1 7 ? 10.938 4.301 -6.812 1 98.19 7 LEU B N 1
ATOM 2338 C CA . LEU B 1 7 ? 10.742 5.719 -6.551 1 98.19 7 LEU B CA 1
ATOM 2339 C C . LEU B 1 7 ? 9.836 6.348 -7.605 1 98.19 7 LEU B C 1
ATOM 2341 O O . LEU B 1 7 ? 9.141 7.332 -7.328 1 98.19 7 LEU B O 1
ATOM 2345 N N . ASP B 1 8 ? 9.805 5.719 -8.805 1 97.56 8 ASP B N 1
ATOM 2346 C CA . ASP B 1 8 ? 9.023 6.246 -9.914 1 97.56 8 ASP B CA 1
ATOM 2347 C C . ASP B 1 8 ? 7.527 5.992 -9.703 1 97.56 8 ASP B C 1
ATOM 2349 O O . ASP B 1 8 ? 6.695 6.516 -10.445 1 97.56 8 ASP B O 1
ATOM 2353 N N . THR B 1 9 ? 7.203 5.211 -8.656 1 97.75 9 THR B N 1
ATOM 2354 C CA . THR B 1 9 ? 5.805 4.914 -8.367 1 97.75 9 THR B CA 1
ATOM 2355 C C . THR B 1 9 ? 5.281 5.801 -7.242 1 97.75 9 THR B C 1
ATOM 2357 O O . THR B 1 9 ? 4.113 5.703 -6.855 1 97.75 9 THR B O 1
ATOM 2360 N N . ILE B 1 10 ? 6.141 6.688 -6.695 1 98.25 10 ILE B N 1
ATOM 2361 C CA . ILE B 1 10 ? 5.746 7.574 -5.602 1 98.25 10 ILE B CA 1
ATOM 2362 C C . ILE B 1 10 ? 5.008 8.789 -6.164 1 98.25 10 ILE B C 1
ATOM 2364 O O . ILE B 1 10 ? 5.469 9.414 -7.117 1 98.25 10 ILE B O 1
ATOM 2368 N N . GLY B 1 11 ? 3.863 9.094 -5.574 1 97.5 11 GLY B N 1
ATOM 2369 C CA . GLY B 1 11 ? 3.072 10.234 -6 1 97.5 11 GLY B CA 1
ATOM 2370 C C . GLY B 1 11 ? 1.922 9.859 -6.914 1 97.5 11 GLY B C 1
ATOM 2371 O O . GLY B 1 11 ? 1.624 8.672 -7.09 1 97.5 11 GLY B O 1
ATOM 2372 N N . ALA B 1 12 ? 1.137 10.844 -7.312 1 97.06 12 ALA B N 1
ATOM 2373 C CA . ALA B 1 12 ? -0.072 10.68 -8.117 1 97.06 12 ALA B CA 1
ATOM 2374 C C . ALA B 1 12 ? -1.056 9.727 -7.449 1 97.06 12 ALA B C 1
ATOM 2376 O O . ALA B 1 12 ? -1.676 8.898 -8.117 1 97.06 12 ALA B O 1
ATOM 2377 N N . THR B 1 13 ? -1.071 9.789 -6.145 1 98.19 13 THR B N 1
ATOM 2378 C CA . THR B 1 13 ? -2.043 8.984 -5.418 1 98.19 13 THR B CA 1
ATOM 2379 C C . THR B 1 13 ? -3.463 9.477 -5.68 1 98.19 13 THR B C 1
ATOM 2381 O O . THR B 1 13 ? -3.666 10.648 -6.02 1 98.19 13 THR B O 1
ATOM 2384 N N . PRO B 1 14 ? -4.438 8.641 -5.539 1 98.19 14 PRO B N 1
ATOM 2385 C CA . PRO B 1 14 ? -5.816 9.039 -5.832 1 98.19 14 PRO B CA 1
ATOM 2386 C C . PRO B 1 14 ? -6.383 10 -4.789 1 98.19 14 PRO B C 1
ATOM 2388 O O . PRO B 1 14 ? -5.859 10.094 -3.674 1 98.19 14 PRO B O 1
ATOM 2391 N N . LEU B 1 15 ? -7.344 10.773 -5.23 1 98.69 15 LEU B N 1
ATOM 2392 C CA . LEU B 1 15 ? -8.234 11.523 -4.348 1 98.69 15 LEU B CA 1
ATOM 2393 C C . LEU B 1 15 ? -9.547 10.781 -4.145 1 98.69 15 LEU B C 1
ATOM 2395 O O . LEU B 1 15 ? -10.219 10.422 -5.113 1 98.69 15 LEU B O 1
ATOM 2399 N N . PHE B 1 16 ? -9.852 10.477 -2.881 1 98.75 16 PHE B N 1
ATOM 2400 C CA . PHE B 1 16 ? -11.148 9.883 -2.559 1 98.75 16 PHE B CA 1
ATOM 2401 C C . PHE B 1 16 ? -12.188 10.969 -2.309 1 98.75 16 PHE B C 1
ATOM 2403 O O . PHE B 1 16 ? -11.969 11.875 -1.498 1 98.75 16 PHE B O 1
ATOM 2410 N N . GLU B 1 17 ? -13.297 10.938 -2.986 1 98.44 17 GLU B N 1
ATOM 2411 C CA . GLU B 1 17 ? -14.359 11.93 -2.891 1 98.44 17 GLU B CA 1
ATOM 2412 C C . GLU B 1 17 ? -15.445 11.484 -1.917 1 98.44 17 GLU B C 1
ATOM 2414 O O . GLU B 1 17 ? -16.062 10.438 -2.111 1 98.44 17 GLU B O 1
ATOM 2419 N N . PHE B 1 18 ? -15.578 12.25 -0.881 1 98.56 18 PHE B N 1
ATOM 2420 C CA . PHE B 1 18 ? -16.672 12.07 0.062 1 98.56 18 PHE B CA 1
ATOM 2421 C C . PHE B 1 18 ? -17.812 13.047 -0.238 1 98.56 18 PHE B C 1
ATOM 2423 O O . PHE B 1 18 ? -17.562 14.211 -0.544 1 98.56 18 PHE B O 1
ATOM 2430 N N . THR B 1 19 ? -19.062 12.555 -0.128 1 97.69 19 THR B N 1
ATOM 2431 C CA . THR B 1 19 ? -20.219 13.398 -0.375 1 97.69 19 THR B CA 1
ATOM 2432 C C . THR B 1 19 ? -21.25 13.242 0.744 1 97.69 19 THR B C 1
ATOM 2434 O O . THR B 1 19 ? -21.094 12.406 1.632 1 97.69 19 THR B O 1
ATOM 2437 N N . SER B 1 20 ? -22.312 14.086 0.651 1 97.12 20 SER B N 1
ATOM 2438 C CA . SER B 1 20 ? -23.375 14.078 1.65 1 97.12 20 SER B CA 1
ATOM 2439 C C . SER B 1 20 ? -24.219 12.805 1.557 1 97.12 20 SER B C 1
ATOM 2441 O O . SER B 1 20 ? -24.984 12.5 2.469 1 97.12 20 SER B O 1
ATOM 2443 N N . GLU B 1 21 ? -24.062 12.031 0.535 1 94.25 21 GLU B N 1
ATOM 2444 C CA . GLU B 1 21 ? -24.781 10.766 0.38 1 94.25 21 GLU B CA 1
ATOM 2445 C C . GLU B 1 21 ? -24.297 9.727 1.387 1 94.25 21 GLU B C 1
ATOM 2447 O O . GLU B 1 21 ? -25.062 8.867 1.812 1 94.25 21 GLU B O 1
ATOM 2452 N N . GLN B 1 22 ? -23.047 9.875 1.812 1 92.56 22 GLN B N 1
ATOM 2453 C CA . GLN B 1 22 ? -22.469 8.82 2.631 1 92.56 22 GLN B CA 1
ATOM 2454 C C . GLN B 1 22 ? -22.047 9.352 3.998 1 92.56 22 GLN B C 1
ATOM 2456 O O . GLN B 1 22 ? -21.922 8.586 4.953 1 92.56 22 GLN B O 1
ATOM 2461 N N . TYR B 1 23 ? -21.844 10.633 4.062 1 96.44 23 TYR B N 1
ATOM 2462 C CA . TYR B 1 23 ? -21.328 11.219 5.297 1 96.44 23 TYR B CA 1
ATOM 2463 C C . TYR B 1 23 ? -22.109 12.477 5.668 1 96.44 23 TYR B C 1
ATOM 2465 O O . TYR B 1 23 ? -22.719 13.117 4.805 1 96.44 23 TYR B O 1
ATOM 2473 N N . PRO B 1 24 ? -22.141 12.812 6.953 1 96.44 24 PRO B N 1
ATOM 2474 C CA . PRO B 1 24 ? -22.953 13.938 7.418 1 96.44 24 PRO B CA 1
ATOM 2475 C C . PRO B 1 24 ? -22.312 15.289 7.098 1 96.44 24 PRO B C 1
ATOM 2477 O O . PRO B 1 24 ? -21.578 15.836 7.918 1 96.44 24 PRO B O 1
ATOM 2480 N N . MET B 1 25 ? -22.625 15.797 5.902 1 97.44 25 MET B N 1
ATOM 2481 C CA . MET B 1 25 ? -22.141 17.094 5.441 1 97.44 25 MET B CA 1
ATOM 2482 C C . MET B 1 25 ? -23.172 17.766 4.527 1 97.44 25 MET B C 1
ATOM 2484 O O . MET B 1 25 ? -24.078 17.109 4.031 1 97.44 25 MET B O 1
ATOM 2488 N N . PRO B 1 26 ? -23.141 19.047 4.406 1 97.75 26 PRO B N 1
ATOM 2489 C CA . PRO B 1 26 ? -24.125 19.734 3.584 1 97.75 26 PRO B CA 1
ATOM 2490 C C . PRO B 1 26 ? -24.141 19.25 2.137 1 97.75 26 PRO B C 1
ATOM 2492 O O . PRO B 1 26 ? -23.094 18.922 1.58 1 97.75 26 PRO B O 1
ATOM 2495 N N . GLU B 1 27 ? -25.344 19.312 1.578 1 96.94 27 GLU B N 1
ATOM 2496 C CA . GLU B 1 27 ? -25.5 18.906 0.183 1 96.94 27 GLU B CA 1
ATOM 2497 C C . GLU B 1 27 ? -24.625 19.75 -0.737 1 96.94 27 GLU B C 1
ATOM 2499 O O . GLU B 1 27 ? -24.484 20.953 -0.544 1 96.94 27 GLU B O 1
ATOM 2504 N N . GLY B 1 28 ? -24.047 19.094 -1.654 1 96.69 28 GLY B N 1
ATOM 2505 C CA . GLY B 1 28 ? -23.203 19.797 -2.623 1 96.69 28 GLY B CA 1
ATOM 2506 C C . GLY B 1 28 ? -21.766 19.953 -2.17 1 96.69 28 GLY B C 1
ATOM 2507 O O . GLY B 1 28 ? -20.875 20.172 -2.988 1 96.69 28 GLY B O 1
ATOM 2508 N N . THR B 1 29 ? -21.547 19.859 -0.884 1 97.75 29 THR B N 1
ATOM 2509 C CA . THR B 1 29 ? -20.203 19.938 -0.327 1 97.75 29 THR B CA 1
ATOM 2510 C C . THR B 1 29 ? -19.422 18.672 -0.615 1 97.75 29 THR B C 1
ATOM 2512 O O . THR B 1 29 ? -19.984 17.578 -0.649 1 97.75 29 THR B O 1
ATOM 2515 N N . LYS B 1 30 ? -18.156 18.828 -0.909 1 97.94 30 LYS B N 1
ATOM 2516 C CA . LYS B 1 30 ? -17.281 17.688 -1.173 1 97.94 30 LYS B CA 1
ATOM 2517 C C . LYS B 1 30 ? -16.031 17.734 -0.293 1 97.94 30 LYS B C 1
ATOM 2519 O O . LYS B 1 30 ? -15.461 18.797 -0.068 1 97.94 30 LYS B O 1
ATOM 2524 N N . ILE B 1 31 ? -15.711 16.656 0.239 1 98.75 31 ILE B N 1
ATOM 2525 C CA . ILE B 1 31 ? -14.414 16.453 0.863 1 98.75 31 ILE B CA 1
ATOM 2526 C C . ILE B 1 31 ? -13.57 15.508 0.01 1 98.75 31 ILE B C 1
ATOM 2528 O O . ILE B 1 31 ? -14.047 14.453 -0.41 1 98.75 31 ILE B O 1
ATOM 2532 N N . TYR B 1 32 ? -12.398 15.898 -0.356 1 98.75 32 TYR B N 1
ATOM 2533 C CA . TYR B 1 32 ? -11.43 15.055 -1.059 1 98.75 32 TYR B CA 1
ATOM 2534 C C . TYR B 1 32 ? -10.242 14.727 -0.165 1 98.75 32 TYR B C 1
ATOM 2536 O O . TYR B 1 32 ? -9.648 15.617 0.442 1 98.75 32 TYR B O 1
ATOM 2544 N N . ALA B 1 33 ? -9.922 13.484 -0.047 1 98.88 33 ALA B N 1
ATOM 2545 C CA . ALA B 1 33 ? -8.727 13.062 0.687 1 98.88 33 ALA B CA 1
ATOM 2546 C C . ALA B 1 33 ? -7.688 12.461 -0.254 1 98.88 33 ALA B C 1
ATOM 2548 O O . ALA B 1 33 ? -7.98 11.516 -0.992 1 98.88 33 ALA B O 1
ATOM 2549 N N . LYS B 1 34 ? -6.52 13.07 -0.318 1 98.81 34 LYS B N 1
ATOM 2550 C CA . LYS B 1 34 ? -5.402 12.461 -1.031 1 98.81 34 LYS B CA 1
ATOM 2551 C C . LYS B 1 34 ? -4.91 11.211 -0.308 1 98.81 34 LYS B C 1
ATOM 2553 O O . LYS B 1 34 ? -4.488 11.281 0.849 1 98.81 34 LYS B O 1
ATOM 2558 N N . LEU B 1 35 ? -4.938 10.047 -0.934 1 98.75 35 LEU B N 1
ATOM 2559 C CA . LEU B 1 35 ? -4.645 8.766 -0.291 1 98.75 35 LEU B CA 1
ATOM 2560 C C . LEU B 1 35 ? -3.154 8.453 -0.354 1 98.75 35 LEU B C 1
ATOM 2562 O O . LEU B 1 35 ? -2.748 7.469 -0.972 1 98.75 35 LEU B O 1
ATOM 2566 N N . GLU B 1 36 ? -2.402 9.141 0.421 1 98.62 36 GLU B N 1
ATOM 2567 C CA . GLU B 1 36 ? -0.946 9.055 0.375 1 98.62 36 GLU B CA 1
ATOM 2568 C C . GLU B 1 36 ? -0.454 7.734 0.97 1 98.62 36 GLU B C 1
ATOM 2570 O O . GLU B 1 36 ? 0.689 7.336 0.742 1 98.62 36 GLU B O 1
ATOM 2575 N N . TYR B 1 37 ? -1.311 7.035 1.76 1 97.69 37 TYR B N 1
ATOM 2576 C CA . TYR B 1 37 ? -0.929 5.746 2.324 1 97.69 37 TYR B CA 1
ATOM 2577 C C . TYR B 1 37 ? -0.765 4.695 1.229 1 97.69 37 TYR B C 1
ATOM 2579 O O . TYR B 1 37 ? -0.242 3.607 1.477 1 97.69 37 TYR B O 1
ATOM 2587 N N . LEU B 1 38 ? -1.1 5.035 -0.031 1 97.88 38 LEU B N 1
ATOM 2588 C CA . LEU B 1 38 ? -0.987 4.102 -1.146 1 97.88 38 LEU B CA 1
ATOM 2589 C C . LEU B 1 38 ? 0.358 4.254 -1.85 1 97.88 38 LEU B C 1
ATOM 2591 O O . LEU B 1 38 ? 0.618 3.584 -2.854 1 97.88 38 LEU B O 1
ATOM 2595 N N . ASN B 1 39 ? 1.231 5.152 -1.357 1 98.19 39 ASN B N 1
ATOM 2596 C CA . ASN B 1 39 ? 2.617 5.129 -1.814 1 98.19 39 ASN B CA 1
ATOM 2597 C C . ASN B 1 39 ? 3.305 3.814 -1.456 1 98.19 39 ASN B C 1
ATOM 2599 O O . ASN B 1 39 ? 2.896 3.133 -0.514 1 98.19 39 ASN B O 1
ATOM 2603 N N . PRO B 1 40 ? 4.375 3.416 -2.166 1 97.38 40 PRO B N 1
ATOM 2604 C CA . PRO B 1 40 ? 4.969 2.092 -1.982 1 97.38 40 PRO B CA 1
ATOM 2605 C C . PRO B 1 40 ? 5.57 1.902 -0.591 1 97.38 40 PRO B C 1
ATOM 2607 O O . PRO B 1 40 ? 5.668 0.772 -0.106 1 97.38 40 PRO B O 1
ATOM 2610 N N . GLY B 1 41 ? 5.977 2.998 0.015 1 96.06 41 GLY B N 1
ATOM 2611 C CA . GLY B 1 41 ? 6.461 2.918 1.384 1 96.06 41 GLY B CA 1
ATOM 2612 C C . GLY B 1 41 ? 5.355 3.039 2.416 1 96.06 41 GLY B C 1
ATOM 2613 O O . GLY B 1 41 ? 5.605 2.92 3.617 1 96.06 41 GLY B O 1
ATOM 2614 N N . GLY B 1 42 ? 4.148 3.369 1.963 1 95.94 42 GLY B N 1
ATOM 2615 C CA . GLY B 1 42 ? 2.965 3.311 2.807 1 95.94 42 GLY B CA 1
ATOM 2616 C C . GLY B 1 42 ? 2.598 4.652 3.414 1 95.94 42 GLY B C 1
ATOM 2617 O O . GLY B 1 42 ? 1.793 4.719 4.344 1 95.94 42 GLY B O 1
ATOM 2618 N N . SER B 1 43 ? 3.283 5.77 2.93 1 97 43 SER B N 1
ATOM 2619 C CA . SER B 1 43 ? 2.938 7.039 3.562 1 97 43 SER B CA 1
ATOM 2620 C C . SER B 1 43 ? 3.322 8.219 2.682 1 97 43 SER B C 1
ATOM 2622 O O . SER B 1 43 ? 3.971 8.047 1.648 1 97 43 SER B O 1
ATOM 2624 N N . VAL B 1 44 ? 2.957 9.375 3.162 1 98.25 44 VAL B N 1
ATOM 2625 C CA . VAL B 1 44 ? 3.25 10.641 2.496 1 98.25 44 VAL B CA 1
ATOM 2626 C C . VAL B 1 44 ? 4.746 10.93 2.578 1 98.25 44 VAL B C 1
ATOM 2628 O O . VAL B 1 44 ? 5.289 11.664 1.746 1 98.25 44 VAL B O 1
ATOM 2631 N N . LYS B 1 45 ? 5.445 10.25 3.525 1 97.5 45 LYS B N 1
ATOM 2632 C CA . LYS B 1 45 ? 6.852 10.562 3.77 1 97.5 45 LYS B CA 1
ATOM 2633 C C . LYS B 1 45 ? 7.742 9.977 2.68 1 97.5 45 LYS B C 1
ATOM 2635 O O . LYS B 1 45 ? 8.914 10.336 2.566 1 97.5 45 LYS B O 1
ATOM 2640 N N . ASP B 1 46 ? 7.188 9.094 1.862 1 98.5 46 ASP B N 1
ATOM 2641 C CA . ASP B 1 46 ? 7.934 8.641 0.694 1 98.5 46 ASP B CA 1
ATOM 2642 C C . ASP B 1 46 ? 8.359 9.82 -0.178 1 98.5 46 ASP B C 1
ATOM 2644 O O . ASP B 1 46 ? 9.5 9.867 -0.648 1 98.5 46 ASP B O 1
ATOM 2648 N N . ARG B 1 47 ? 7.41 10.781 -0.344 1 98.69 47 ARG B N 1
ATOM 2649 C CA . ARG B 1 47 ? 7.715 11.984 -1.111 1 98.69 47 ARG B CA 1
ATOM 2650 C C . ARG B 1 47 ? 8.891 12.742 -0.496 1 98.69 47 ARG B C 1
ATOM 2652 O O . ARG B 1 47 ? 9.773 13.219 -1.212 1 98.69 47 ARG B O 1
ATOM 2659 N N . LEU B 1 48 ? 8.844 12.828 0.803 1 98.44 48 LEU B N 1
ATOM 2660 C CA . LEU B 1 48 ? 9.844 13.594 1.536 1 98.44 48 LEU B CA 1
ATOM 2661 C C . LEU B 1 48 ? 11.227 12.961 1.382 1 98.44 48 LEU B C 1
ATOM 2663 O O . LEU B 1 48 ? 12.195 13.648 1.061 1 98.44 48 LEU B O 1
ATOM 2667 N N . GLY B 1 49 ? 11.305 11.664 1.646 1 98.31 49 GLY B N 1
ATOM 2668 C CA . GLY B 1 49 ? 12.578 10.969 1.516 1 98.31 49 GLY B CA 1
ATOM 2669 C C . GLY B 1 49 ? 13.227 11.164 0.16 1 98.31 49 GLY B C 1
ATOM 2670 O O . GLY B 1 49 ? 14.414 11.492 0.077 1 98.31 49 GLY B O 1
ATOM 2671 N N . VAL B 1 50 ? 12.438 11.031 -0.891 1 98.44 50 VAL B N 1
ATOM 2672 C CA . VAL B 1 50 ? 12.945 11.18 -2.252 1 98.44 50 VAL B CA 1
ATOM 2673 C C . VAL B 1 50 ? 13.422 12.609 -2.471 1 98.44 50 VAL B C 1
ATOM 2675 O O . VAL B 1 50 ? 14.531 12.836 -2.955 1 98.44 50 VAL B O 1
ATOM 2678 N N . HIS B 1 51 ? 12.609 13.578 -2.094 1 98.69 51 HIS B N 1
ATOM 2679 C CA . HIS B 1 51 ? 12.93 14.977 -2.346 1 98.69 51 HIS B CA 1
ATOM 2680 C C . HIS B 1 51 ? 14.18 15.398 -1.587 1 98.69 51 HIS B C 1
ATOM 2682 O O . HIS B 1 51 ? 15.078 16.031 -2.156 1 98.69 51 HIS B O 1
ATOM 2688 N N . LEU B 1 52 ? 14.258 15.039 -0.322 1 98.38 52 LEU B N 1
ATOM 2689 C CA . LEU B 1 52 ? 15.398 15.445 0.5 1 98.38 52 LEU B CA 1
ATOM 2690 C C . LEU B 1 52 ? 16.703 14.953 -0.099 1 98.38 52 LEU B C 1
ATOM 2692 O O . LEU B 1 52 ? 17.672 15.711 -0.204 1 98.38 52 LEU B O 1
ATOM 2696 N N . LEU B 1 53 ? 16.734 13.703 -0.513 1 98.5 53 LEU B N 1
ATOM 2697 C CA . LEU B 1 53 ? 17.984 13.125 -0.972 1 98.5 53 LEU B CA 1
ATOM 2698 C C . LEU B 1 53 ? 18.312 13.57 -2.395 1 98.5 53 LEU B C 1
ATOM 2700 O O . LEU B 1 53 ? 19.453 13.875 -2.709 1 98.5 53 LEU B O 1
ATOM 2704 N N . LYS B 1 54 ? 17.297 13.656 -3.293 1 98.19 54 LYS B N 1
ATOM 2705 C CA . LYS B 1 54 ? 17.547 14.102 -4.656 1 98.19 54 LYS B CA 1
ATOM 2706 C C . LYS B 1 54 ? 18 15.562 -4.676 1 98.19 54 LYS B C 1
ATOM 2708 O O . LYS B 1 54 ? 18.922 15.922 -5.422 1 98.19 54 LYS B O 1
ATOM 2713 N N . GLU B 1 55 ? 17.344 16.422 -3.885 1 98.19 55 GLU B N 1
ATOM 2714 C CA . GLU B 1 55 ? 17.75 17.828 -3.814 1 98.19 55 GLU B CA 1
ATOM 2715 C C . GLU B 1 55 ? 19.156 17.969 -3.242 1 98.19 55 GLU B C 1
ATOM 2717 O O . GLU B 1 55 ? 19.938 18.797 -3.715 1 98.19 55 GLU B O 1
ATOM 2722 N N . ALA B 1 56 ? 19.438 17.203 -2.195 1 98.25 56 ALA B N 1
ATOM 2723 C CA . ALA B 1 56 ? 20.781 17.25 -1.601 1 98.25 56 ALA B CA 1
ATOM 2724 C C . ALA B 1 56 ? 21.844 16.828 -2.607 1 98.25 56 ALA B C 1
ATOM 2726 O O . ALA B 1 56 ? 22.938 17.406 -2.646 1 98.25 56 ALA B O 1
ATOM 2727 N N . MET B 1 57 ? 21.562 15.836 -3.418 1 98.12 57 MET B N 1
ATOM 2728 C CA . MET B 1 57 ? 22.469 15.398 -4.469 1 98.12 57 MET B CA 1
ATOM 2729 C C . MET B 1 57 ? 22.641 16.484 -5.531 1 98.12 57 MET B C 1
ATOM 2731 O O . MET B 1 57 ? 23.75 16.812 -5.922 1 98.12 57 MET B O 1
ATOM 2735 N N . LYS B 1 58 ? 21.547 16.984 -5.926 1 97.81 58 LYS B N 1
ATOM 2736 C CA . LYS B 1 58 ? 21.516 17.984 -6.98 1 97.81 58 LYS B CA 1
ATOM 2737 C C . LYS B 1 58 ? 22.297 19.234 -6.582 1 97.81 58 LYS B C 1
ATOM 2739 O O . LYS B 1 58 ? 23 19.828 -7.41 1 97.81 58 LYS B O 1
ATOM 2744 N N . THR B 1 59 ? 22.219 19.641 -5.316 1 97.69 59 THR B N 1
ATOM 2745 C CA . THR B 1 59 ? 22.828 20.875 -4.848 1 97.69 59 THR B CA 1
ATOM 2746 C C . THR B 1 59 ? 24.25 20.625 -4.328 1 97.69 59 THR B C 1
ATOM 2748 O O . THR B 1 59 ? 24.906 21.547 -3.857 1 97.69 59 THR B O 1
ATOM 2751 N N . GLY B 1 60 ? 24.672 19.359 -4.305 1 97.38 60 GLY B N 1
ATOM 2752 C CA . GLY B 1 60 ? 26.031 19.016 -3.932 1 97.38 60 GLY B CA 1
ATOM 2753 C C . GLY B 1 60 ? 26.234 18.922 -2.432 1 97.38 60 GLY B C 1
ATOM 2754 O O . GLY B 1 60 ? 27.375 18.828 -1.958 1 97.38 60 GLY B O 1
ATOM 2755 N N . LYS B 1 61 ? 25.156 18.938 -1.685 1 97.19 61 LYS B N 1
ATOM 2756 C CA . LYS B 1 61 ? 25.25 18.766 -0.239 1 97.19 61 LYS B CA 1
ATOM 2757 C C . LYS B 1 61 ? 25.734 17.359 0.113 1 97.19 61 LYS B C 1
ATOM 2759 O O . LYS B 1 61 ? 26.359 17.141 1.154 1 97.19 61 LYS B O 1
ATOM 2764 N N . ILE B 1 62 ? 25.344 16.391 -0.803 1 98.31 62 ILE B N 1
ATOM 2765 C CA . ILE B 1 62 ? 25.797 15.016 -0.597 1 98.31 62 ILE B CA 1
ATOM 2766 C C . ILE B 1 62 ? 26.328 14.445 -1.907 1 98.31 62 ILE B C 1
ATOM 2768 O O . ILE B 1 62 ? 26.125 15.023 -2.975 1 98.31 62 ILE B O 1
ATOM 2772 N N . ASN B 1 63 ? 27.047 13.414 -1.778 1 98.12 63 ASN B N 1
ATOM 2773 C CA . ASN B 1 63 ? 27.516 12.617 -2.908 1 98.12 63 ASN B CA 1
ATOM 2774 C C . ASN B 1 63 ? 27.344 11.125 -2.646 1 98.12 63 ASN B C 1
ATOM 2776 O O . ASN B 1 63 ? 26.719 10.727 -1.657 1 98.12 63 ASN B O 1
ATOM 2780 N N . GLN B 1 64 ? 27.875 10.273 -3.486 1 97.12 64 GLN B N 1
ATOM 2781 C CA . GLN B 1 64 ? 27.625 8.836 -3.455 1 97.12 64 GLN B CA 1
ATOM 2782 C C . GLN B 1 64 ? 28.234 8.203 -2.209 1 97.12 64 GLN B C 1
ATOM 2784 O O . GLN B 1 64 ? 27.828 7.105 -1.808 1 97.12 64 GLN B O 1
ATOM 2789 N N . ALA B 1 65 ? 29.141 8.898 -1.576 1 97.94 65 ALA B N 1
ATOM 2790 C CA . ALA B 1 65 ? 29.859 8.336 -0.432 1 97.94 65 ALA B CA 1
ATOM 2791 C C . ALA B 1 65 ? 29.25 8.82 0.882 1 97.94 65 ALA B C 1
ATOM 2793 O O . ALA B 1 65 ? 29.625 8.344 1.957 1 97.94 65 ALA B O 1
ATOM 2794 N N . THR B 1 66 ? 28.328 9.75 0.766 1 98.5 66 THR B N 1
ATOM 2795 C CA . THR B 1 66 ? 27.781 10.375 1.962 1 98.5 66 THR B CA 1
ATOM 2796 C C . THR B 1 66 ? 26.906 9.398 2.73 1 98.5 66 THR B C 1
ATOM 2798 O O . THR B 1 66 ? 26.109 8.656 2.133 1 98.5 66 THR B O 1
ATOM 2801 N N . THR B 1 67 ? 27.047 9.383 4.035 1 98.56 67 THR B N 1
ATOM 2802 C CA . THR B 1 67 ? 26.156 8.633 4.918 1 98.56 67 THR B CA 1
ATOM 2803 C C . THR B 1 67 ? 25 9.508 5.395 1 98.56 67 THR B C 1
ATOM 2805 O O . THR B 1 67 ? 25.219 10.586 5.941 1 98.56 67 THR B O 1
ATOM 2808 N N . ILE B 1 68 ? 23.828 9.086 5.152 1 98.5 68 ILE B N 1
ATOM 2809 C CA . ILE B 1 68 ? 22.641 9.805 5.602 1 98.5 68 ILE B CA 1
ATOM 2810 C C . ILE B 1 68 ? 22.297 9.391 7.031 1 98.5 68 ILE B C 1
ATOM 2812 O O . ILE B 1 68 ? 22.125 8.203 7.312 1 98.5 68 ILE B O 1
ATOM 2816 N N . ILE B 1 69 ? 22.188 10.344 7.945 1 98.06 69 ILE B N 1
ATOM 2817 C CA . ILE B 1 69 ? 21.859 10.094 9.344 1 98.06 69 ILE B CA 1
ATOM 2818 C C . ILE B 1 69 ? 20.562 10.836 9.703 1 98.06 69 ILE B C 1
ATOM 2820 O O . ILE B 1 69 ? 20.453 12.039 9.484 1 98.06 69 ILE B O 1
ATOM 2824 N N . GLU B 1 70 ? 19.609 10.188 10.156 1 95.75 70 GLU B N 1
ATOM 2825 C CA . GLU B 1 70 ? 18.344 10.828 10.469 1 95.75 70 GLU B CA 1
ATOM 2826 C C . GLU B 1 70 ? 17.766 10.305 11.781 1 95.75 70 GLU B C 1
ATOM 2828 O O . GLU B 1 70 ? 17.719 9.094 12 1 95.75 70 GLU B O 1
ATOM 2833 N N . PRO B 1 71 ? 17.375 11.258 12.727 1 91.5 71 PRO B N 1
ATOM 2834 C CA . PRO B 1 71 ? 16.578 10.836 13.883 1 91.5 71 PRO B CA 1
ATOM 2835 C C . PRO B 1 71 ? 15.125 10.547 13.523 1 91.5 71 PRO B C 1
ATOM 2837 O O . PRO B 1 71 ? 14.359 11.477 13.281 1 91.5 71 PRO B O 1
ATOM 2840 N N . THR B 1 72 ? 14.82 9.367 13.422 1 82.31 72 THR B N 1
ATOM 2841 C CA . THR B 1 72 ? 13.469 9 13 1 82.31 72 THR B CA 1
ATOM 2842 C C . THR B 1 72 ? 13.133 7.582 13.438 1 82.31 72 THR B C 1
ATOM 2844 O O . THR B 1 72 ? 14.016 6.727 13.531 1 82.31 72 THR B O 1
ATOM 2847 N N . ALA B 1 73 ? 11.883 7.449 13.766 1 70.25 73 ALA B N 1
ATOM 2848 C CA . ALA B 1 73 ? 11.469 6.086 14.094 1 70.25 73 ALA B CA 1
ATOM 2849 C C . ALA B 1 73 ? 10.242 5.672 13.289 1 70.25 73 ALA B C 1
ATOM 2851 O O . ALA B 1 73 ? 9.602 4.66 13.594 1 70.25 73 ALA B O 1
ATOM 2852 N N . GLY B 1 74 ? 10.023 6.355 12.258 1 84.69 74 GLY B N 1
ATOM 2853 C CA . GLY B 1 74 ? 8.742 6.066 11.633 1 84.69 74 GLY B CA 1
ATOM 2854 C C . GLY B 1 74 ? 8.766 6.184 10.125 1 84.69 74 GLY B C 1
ATOM 2855 O O . GLY B 1 74 ? 9.672 5.656 9.469 1 84.69 74 GLY B O 1
ATOM 2856 N N . ASN B 1 75 ? 7.719 6.844 9.602 1 90.69 75 ASN B N 1
ATOM 2857 C CA . ASN B 1 75 ? 7.453 6.934 8.164 1 90.69 75 ASN B CA 1
ATOM 2858 C C . ASN B 1 75 ? 8.57 7.684 7.438 1 90.69 75 ASN B C 1
ATOM 2860 O O . ASN B 1 75 ? 8.898 7.355 6.297 1 90.69 75 ASN B O 1
ATOM 2864 N N . THR B 1 76 ? 9.156 8.641 8.148 1 93.81 76 THR B N 1
ATOM 2865 C CA . THR B 1 76 ? 10.258 9.352 7.52 1 93.81 76 THR B CA 1
ATOM 2866 C C . THR B 1 76 ? 11.438 8.414 7.27 1 93.81 76 THR B C 1
ATOM 2868 O O . THR B 1 76 ? 12.078 8.477 6.219 1 93.81 76 THR B O 1
ATOM 2871 N N . GLY B 1 77 ? 11.742 7.594 8.25 1 94.56 77 GLY B N 1
ATOM 2872 C CA . GLY B 1 77 ? 12.805 6.617 8.086 1 94.56 77 GLY B CA 1
ATOM 2873 C C . GLY B 1 77 ? 12.586 5.688 6.914 1 94.56 77 GLY B C 1
ATOM 2874 O O . GLY B 1 77 ? 13.516 5.414 6.148 1 94.56 77 GLY B O 1
ATOM 2875 N N . ILE B 1 78 ? 11.391 5.23 6.762 1 95.38 78 ILE B N 1
ATOM 2876 C CA . ILE B 1 78 ? 11.062 4.336 5.656 1 95.38 78 ILE B CA 1
ATOM 2877 C C . ILE B 1 78 ? 11.203 5.082 4.332 1 95.38 78 ILE B C 1
ATOM 2879 O O . ILE B 1 78 ? 11.797 4.57 3.383 1 95.38 78 ILE B O 1
ATOM 2883 N N . GLY B 1 79 ? 10.664 6.301 4.258 1 97.81 79 GLY B N 1
ATOM 2884 C CA . GLY B 1 79 ? 10.797 7.109 3.057 1 97.81 79 GLY B CA 1
ATOM 2885 C C . GLY B 1 79 ? 12.242 7.367 2.662 1 97.81 79 GLY B C 1
ATOM 2886 O O . GLY B 1 79 ? 12.609 7.207 1.498 1 97.81 79 GLY B O 1
ATOM 2887 N N . LEU B 1 80 ? 13.055 7.711 3.635 1 98.19 80 LEU B N 1
ATOM 2888 C CA . LEU B 1 80 ? 14.477 7.934 3.389 1 98.19 80 LEU B CA 1
ATOM 2889 C C . LEU B 1 80 ? 15.172 6.637 2.988 1 98.19 80 LEU B C 1
ATOM 2891 O O . LEU B 1 80 ? 16.031 6.637 2.104 1 98.19 80 LEU B O 1
ATOM 2895 N N . GLY B 1 81 ? 14.812 5.598 3.699 1 97.69 81 GLY B N 1
ATOM 2896 C CA . GLY B 1 81 ? 15.375 4.301 3.373 1 97.69 81 GLY B CA 1
ATOM 2897 C C . GLY B 1 81 ? 15.133 3.889 1.934 1 97.69 81 GLY B C 1
ATOM 2898 O O . GLY B 1 81 ? 16.047 3.424 1.252 1 97.69 81 GLY B O 1
ATOM 2899 N N . LEU B 1 82 ? 13.914 4.059 1.438 1 98.12 82 LEU B N 1
ATOM 2900 C CA . LEU B 1 82 ? 13.57 3.758 0.05 1 98.12 82 LEU B CA 1
ATOM 2901 C C . LEU B 1 82 ? 14.445 4.562 -0.908 1 98.12 82 LEU B C 1
ATOM 2903 O O . LEU B 1 82 ? 15.047 3.998 -1.826 1 98.12 82 LEU B O 1
ATOM 2907 N N . ALA B 1 83 ? 14.477 5.828 -0.663 1 98.25 83 ALA B N 1
ATOM 2908 C CA . ALA B 1 83 ? 15.211 6.727 -1.546 1 98.25 83 ALA B CA 1
ATOM 2909 C C . ALA B 1 83 ? 16.703 6.406 -1.528 1 98.25 83 ALA B C 1
ATOM 2911 O O . ALA B 1 83 ? 17.344 6.301 -2.582 1 98.25 83 ALA B O 1
ATOM 2912 N N . ALA B 1 84 ? 17.219 6.23 -0.333 1 98.38 84 ALA B N 1
ATOM 2913 C CA . ALA B 1 84 ? 18.656 5.984 -0.188 1 98.38 84 ALA B CA 1
ATOM 2914 C C . ALA B 1 84 ? 19.062 4.676 -0.857 1 98.38 84 ALA B C 1
ATOM 2916 O O . ALA B 1 84 ? 20.094 4.605 -1.527 1 98.38 84 ALA B O 1
ATOM 2917 N N . SER B 1 85 ? 18.25 3.666 -0.627 1 96.81 85 SER B N 1
ATOM 2918 C CA . SER B 1 85 ? 18.531 2.375 -1.25 1 96.81 85 SER B CA 1
ATOM 2919 C C . SER B 1 85 ? 18.641 2.504 -2.766 1 96.81 85 SER B C 1
ATOM 2921 O O . SER B 1 85 ? 19.594 2 -3.365 1 96.81 85 SER B O 1
ATOM 2923 N N . GLN B 1 86 ? 17.781 3.213 -3.453 1 96.88 86 GLN B N 1
ATOM 2924 C CA . GLN B 1 86 ? 17.719 3.322 -4.906 1 96.88 86 GLN B CA 1
ATOM 2925 C C . GLN B 1 86 ? 18.766 4.301 -5.43 1 96.88 86 GLN B C 1
ATOM 2927 O O . GLN B 1 86 ? 19.156 4.234 -6.598 1 96.88 86 GLN B O 1
ATOM 2932 N N . LEU B 1 87 ? 19.234 5.164 -4.52 1 96.56 87 LEU B N 1
ATOM 2933 C CA . LEU B 1 87 ? 20.266 6.117 -4.914 1 96.56 87 LEU B CA 1
ATOM 2934 C C . LEU B 1 87 ? 21.641 5.605 -4.527 1 96.56 87 LEU B C 1
ATOM 2936 O O . LEU B 1 87 ? 22.656 6.258 -4.812 1 96.56 87 LEU B O 1
ATOM 2940 N N . GLY B 1 88 ? 21.703 4.445 -3.854 1 95.94 88 GLY B N 1
ATOM 2941 C CA . GLY B 1 88 ? 22.969 3.83 -3.488 1 95.94 88 GLY B CA 1
ATOM 2942 C C . GLY B 1 88 ? 23.656 4.512 -2.314 1 95.94 88 GLY B C 1
ATOM 2943 O O . GLY B 1 88 ? 24.875 4.605 -2.27 1 95.94 88 GLY B O 1
ATOM 2944 N N . LEU B 1 89 ? 22.875 5.086 -1.386 1 98.06 89 LEU B N 1
ATOM 2945 C CA . LEU B 1 89 ? 23.422 5.812 -0.242 1 98.06 89 LEU B CA 1
ATOM 2946 C C . LEU B 1 89 ? 23.297 4.98 1.031 1 98.06 89 LEU B C 1
ATOM 2948 O O . LEU B 1 89 ? 22.344 4.215 1.194 1 98.06 89 LEU B O 1
ATOM 2952 N N . LYS B 1 90 ? 24.25 5.184 1.919 1 97.75 90 LYS B N 1
ATOM 2953 C CA . LYS B 1 90 ? 24.188 4.555 3.236 1 97.75 90 LYS B CA 1
ATOM 2954 C C . LYS B 1 90 ? 23.312 5.352 4.191 1 97.75 90 LYS B C 1
ATOM 2956 O O . LYS B 1 90 ? 23.297 6.586 4.156 1 97.75 90 LYS B O 1
ATOM 2961 N N . THR B 1 91 ? 22.641 4.633 5.023 1 98 91 THR B N 1
ATOM 2962 C CA . THR B 1 91 ? 21.766 5.309 5.973 1 98 91 THR B CA 1
ATOM 2963 C C . THR B 1 91 ? 21.984 4.785 7.391 1 98 91 THR B C 1
ATOM 2965 O O . THR B 1 91 ? 22.234 3.592 7.586 1 98 91 THR B O 1
ATOM 2968 N N . ILE B 1 92 ? 21.938 5.664 8.352 1 97.75 92 ILE B N 1
ATOM 2969 C CA . ILE B 1 92 ? 21.875 5.395 9.781 1 97.75 92 ILE B CA 1
ATOM 2970 C C . ILE B 1 92 ? 20.672 6.109 10.391 1 97.75 92 ILE B C 1
ATOM 2972 O O . ILE B 1 92 ? 20.562 7.336 10.312 1 97.75 92 ILE B O 1
ATOM 2976 N N . PHE B 1 93 ? 19.812 5.363 10.953 1 95.94 93 PHE B N 1
ATOM 2977 C CA . PHE B 1 93 ? 18.672 5.961 11.617 1 95.94 93 PHE B CA 1
ATOM 2978 C C . PHE B 1 93 ? 18.781 5.828 13.133 1 95.94 93 PHE B C 1
ATOM 2980 O O . PHE B 1 93 ? 19.016 4.73 13.648 1 95.94 93 PHE B O 1
ATOM 2987 N N . VAL B 1 94 ? 18.688 6.938 13.812 1 94.38 94 VAL B N 1
ATOM 2988 C CA . VAL B 1 94 ? 18.688 6.969 15.273 1 94.38 94 VAL B CA 1
ATOM 2989 C C . VAL B 1 94 ? 17.25 6.871 15.789 1 94.38 94 VAL B C 1
ATOM 2991 O O . VAL B 1 94 ? 16.438 7.754 15.531 1 94.38 94 VAL B O 1
ATOM 2994 N N . VAL B 1 95 ? 17 5.805 16.453 1 88.81 95 VAL B N 1
ATOM 2995 C CA . VAL B 1 95 ? 15.625 5.488 16.844 1 88.81 95 VAL B CA 1
ATOM 2996 C C . VAL B 1 95 ? 15.531 5.34 18.359 1 88.81 95 VAL B C 1
ATOM 2998 O O . VAL B 1 95 ? 16.297 4.582 18.953 1 88.81 95 VAL B O 1
ATOM 3001 N N . PRO B 1 96 ? 14.617 6.059 18.953 1 81.88 96 PRO B N 1
ATOM 3002 C CA . PRO B 1 96 ? 14.414 5.781 20.391 1 81.88 96 PRO B CA 1
ATOM 3003 C C . PRO B 1 96 ? 14.039 4.324 20.656 1 81.88 96 PRO B C 1
ATOM 3005 O O . PRO B 1 96 ? 13.289 3.725 19.875 1 81.88 96 PRO B O 1
ATOM 3008 N N . GLU B 1 97 ? 14.5 3.699 21.656 1 75 97 GLU B N 1
ATOM 3009 C CA . GLU B 1 97 ? 14.43 2.271 21.953 1 75 97 GLU B CA 1
ATOM 3010 C C . GLU B 1 97 ? 12.984 1.788 22.016 1 75 97 GLU B C 1
ATOM 3012 O O . GLU B 1 97 ? 12.695 0.646 21.656 1 75 97 GLU B O 1
ATOM 3017 N N . LYS B 1 98 ? 12.031 2.506 22.422 1 67.31 98 LYS B N 1
ATOM 3018 C CA . LYS B 1 98 ? 10.672 2.014 22.656 1 67.31 98 LYS B CA 1
ATOM 3019 C C . LYS B 1 98 ? 9.805 2.189 21.406 1 67.31 98 LYS B C 1
ATOM 3021 O O . LYS B 1 98 ? 8.594 1.957 21.453 1 67.31 98 LYS B O 1
ATOM 3026 N N . PHE B 1 99 ? 10.445 2.324 20.281 1 71.31 99 PHE B N 1
ATOM 3027 C CA . PHE B 1 99 ? 9.625 2.562 19.094 1 71.31 99 PHE B CA 1
ATOM 3028 C C . PHE B 1 99 ? 9.273 1.248 18.406 1 71.31 99 PHE B C 1
ATOM 303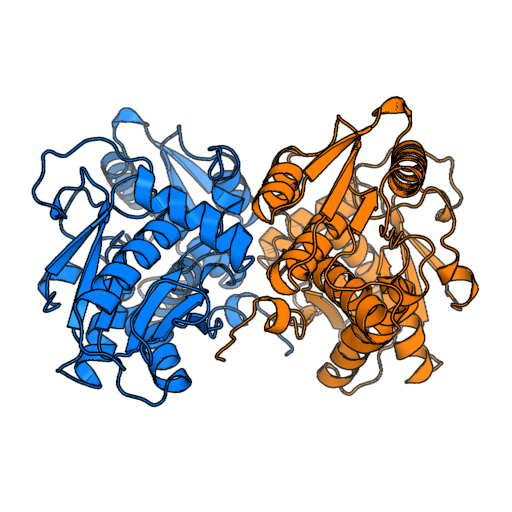0 O O . PHE B 1 99 ? 9.805 0.194 18.766 1 71.31 99 PHE B O 1
ATOM 3037 N N . SER B 1 100 ? 8.422 1.271 17.438 1 72.06 100 SER B N 1
ATOM 3038 C CA . SER B 1 100 ? 7.797 0.142 16.766 1 72.06 100 SER B CA 1
ATOM 3039 C C . SER B 1 100 ? 8.836 -0.763 16.109 1 72.06 100 SER B C 1
ATOM 3041 O O . SER B 1 100 ? 9.664 -0.3 15.32 1 72.06 100 SER B O 1
ATOM 3043 N N . GLN B 1 101 ? 8.875 -2.074 16.453 1 76.44 101 GLN B N 1
ATOM 3044 C CA . GLN B 1 101 ? 9.773 -3.07 15.867 1 76.44 101 GLN B CA 1
ATOM 3045 C C . GLN B 1 101 ? 9.492 -3.271 14.383 1 76.44 101 GLN B C 1
ATOM 3047 O O . GLN B 1 101 ? 10.414 -3.502 13.594 1 76.44 101 GLN B O 1
ATOM 3052 N N . GLU B 1 102 ? 8.219 -3.141 14.016 1 78.88 102 GLU B N 1
ATOM 3053 C CA . GLU B 1 102 ? 7.836 -3.311 12.617 1 78.88 102 GLU B CA 1
ATOM 3054 C C . GLU B 1 102 ? 8.523 -2.275 11.727 1 78.88 102 GLU B C 1
ATOM 3056 O O . GLU B 1 102 ? 9.078 -2.617 10.688 1 78.88 102 GLU B O 1
ATOM 3061 N N . LYS B 1 103 ? 8.539 -1.02 12.117 1 83.12 103 LYS B N 1
ATOM 3062 C CA . LYS B 1 103 ? 9.141 0.046 11.328 1 83.12 103 LYS B CA 1
ATOM 3063 C C . LYS B 1 103 ? 10.656 -0.112 11.258 1 83.12 103 LYS B C 1
ATOM 3065 O O . LYS B 1 103 ? 11.266 0.116 10.211 1 83.12 103 LYS B O 1
ATOM 3070 N N . GLN B 1 104 ? 11.227 -0.578 12.344 1 87.25 104 GLN B N 1
ATOM 3071 C CA . GLN B 1 104 ? 12.672 -0.795 12.367 1 87.25 104 GLN B CA 1
ATOM 3072 C C . GLN B 1 104 ? 13.07 -1.903 11.398 1 87.25 104 GLN B C 1
ATOM 3074 O O . GLN B 1 104 ? 14.078 -1.788 10.695 1 87.25 104 GLN B O 1
ATOM 3079 N N . GLN B 1 105 ? 12.305 -2.951 11.383 1 89.69 105 GLN B N 1
ATOM 3080 C CA . GLN B 1 105 ? 12.586 -4.062 10.477 1 89.69 105 GLN B CA 1
ATOM 3081 C C . GLN B 1 105 ? 12.57 -3.605 9.023 1 89.69 105 GLN B C 1
ATOM 3083 O O . GLN B 1 105 ? 13.422 -4.008 8.227 1 89.69 105 GLN B O 1
ATOM 3088 N N . LEU B 1 106 ? 11.594 -2.803 8.695 1 92.5 106 LEU B N 1
ATOM 3089 C CA . LEU B 1 106 ? 11.484 -2.318 7.328 1 92.5 106 LEU B CA 1
ATOM 3090 C C . LEU B 1 106 ? 12.68 -1.436 6.965 1 92.5 106 LEU B C 1
ATOM 3092 O O . LEU B 1 106 ? 13.227 -1.547 5.867 1 92.5 106 LEU B O 1
ATOM 3096 N N . MET B 1 107 ? 13.047 -0.577 7.902 1 94.44 107 MET B N 1
ATOM 3097 C CA . MET B 1 107 ? 14.203 0.29 7.66 1 94.44 107 MET B CA 1
ATOM 3098 C C . MET B 1 107 ? 15.469 -0.532 7.473 1 94.44 107 MET B C 1
ATOM 3100 O O . MET B 1 107 ? 16.266 -0.261 6.57 1 94.44 107 MET B O 1
ATOM 3104 N N . GLN B 1 108 ? 15.609 -1.543 8.281 1 95 108 GLN B N 1
ATOM 3105 C CA . GLN B 1 108 ? 16.781 -2.414 8.156 1 95 108 GLN B CA 1
ATOM 3106 C C . GLN B 1 108 ? 16.75 -3.191 6.844 1 95 108 GLN B C 1
ATOM 3108 O O . GLN B 1 108 ? 17.781 -3.385 6.211 1 95 108 GLN B O 1
ATOM 3113 N N . ALA B 1 109 ? 15.578 -3.629 6.504 1 96.19 109 ALA B N 1
ATOM 3114 C CA . ALA B 1 109 ? 15.422 -4.355 5.246 1 96.19 109 ALA B CA 1
ATOM 3115 C C . ALA B 1 109 ? 15.859 -3.502 4.062 1 96.19 109 ALA B C 1
ATOM 3117 O O . ALA B 1 109 ? 16.375 -4.023 3.068 1 96.19 109 ALA B O 1
ATOM 3118 N N . LEU B 1 110 ? 15.711 -2.232 4.18 1 97.31 110 LEU B N 1
ATOM 3119 C CA . LEU B 1 110 ? 16.062 -1.295 3.119 1 97.31 110 LEU B CA 1
ATOM 3120 C C . LEU B 1 110 ? 17.547 -0.949 3.17 1 97.31 110 LEU B C 1
ATOM 3122 O O . LEU B 1 110 ? 18.031 -0.15 2.363 1 97.31 110 LEU B O 1
ATOM 3126 N N . GLY B 1 111 ? 18.266 -1.541 4.172 1 96.56 111 GLY B N 1
ATOM 3127 C CA . GLY B 1 111 ? 19.719 -1.397 4.223 1 96.56 111 GLY B CA 1
ATOM 3128 C C . GLY B 1 111 ? 20.188 -0.425 5.289 1 96.56 111 GLY B C 1
ATOM 3129 O O . GLY B 1 111 ? 21.375 -0.181 5.434 1 96.56 111 GLY B O 1
ATOM 3130 N N . ALA B 1 112 ? 19.266 0.062 6.078 1 96.88 112 ALA B N 1
ATOM 3131 C CA . ALA B 1 112 ? 19.625 1.068 7.074 1 96.88 112 ALA B CA 1
ATOM 3132 C C . ALA B 1 112 ? 20.234 0.417 8.32 1 96.88 112 ALA B C 1
ATOM 3134 O O . ALA B 1 112 ? 19.781 -0.654 8.742 1 96.88 112 ALA B O 1
ATOM 3135 N N . LYS B 1 113 ? 21.203 1.069 8.875 1 96.62 113 LYS B N 1
ATOM 3136 C CA . LYS B 1 113 ? 21.656 0.75 10.227 1 96.62 113 LYS B CA 1
ATOM 3137 C C . LYS B 1 113 ? 20.828 1.483 11.273 1 96.62 113 LYS B C 1
ATOM 3139 O O . LYS B 1 113 ? 20.547 2.674 11.125 1 96.62 113 LYS B O 1
ATOM 3144 N N . ILE B 1 114 ? 20.438 0.764 12.297 1 94.5 114 ILE B N 1
ATOM 3145 C CA . ILE B 1 114 ? 19.641 1.359 13.359 1 94.5 114 ILE B CA 1
ATOM 3146 C C . ILE B 1 114 ? 20.516 1.588 14.594 1 94.5 114 ILE B C 1
ATOM 3148 O O . ILE B 1 114 ? 21.188 0.67 15.062 1 94.5 114 ILE B O 1
ATOM 3152 N N . VAL B 1 115 ? 20.516 2.762 15.086 1 94.25 115 VAL B N 1
ATOM 3153 C CA . VAL B 1 115 ? 21.188 3.125 16.328 1 94.25 115 VAL B CA 1
ATOM 3154 C C . VAL B 1 115 ? 20.156 3.564 17.359 1 94.25 115 VAL B C 1
ATOM 3156 O O . VAL B 1 115 ? 19.438 4.547 17.156 1 94.25 115 VAL B O 1
ATOM 3159 N N . PRO B 1 116 ? 20.109 2.861 18.453 1 90.69 116 PRO B N 1
ATOM 3160 C CA . PRO B 1 116 ? 19.109 3.234 19.469 1 90.69 116 PRO B CA 1
ATOM 3161 C C . PRO B 1 116 ? 19.5 4.488 20.25 1 90.69 116 PRO B C 1
ATOM 3163 O O . PRO B 1 116 ? 20.688 4.75 20.438 1 90.69 116 PRO B O 1
ATOM 3166 N N . SER B 1 117 ? 18.594 5.305 20.578 1 89.62 117 SER B N 1
ATOM 3167 C CA . SER B 1 117 ? 18.734 6.402 21.531 1 89.62 117 SER B CA 1
ATOM 3168 C C . SER B 1 117 ? 17.844 6.203 22.75 1 89.62 117 SER B C 1
ATOM 3170 O O . SER B 1 117 ? 16.828 5.504 22.672 1 89.62 117 SER B O 1
ATOM 3172 N N . PRO B 1 118 ? 18.219 6.77 23.844 1 84.12 118 PRO B N 1
ATOM 3173 C CA . PRO B 1 118 ? 17.406 6.582 25.062 1 84.12 118 PRO B CA 1
ATOM 3174 C C . PRO B 1 118 ? 15.969 7.086 24.891 1 84.12 118 PRO B C 1
ATOM 3176 O O . PRO B 1 118 ? 15.758 8.242 24.516 1 84.12 118 PRO B O 1
ATOM 3179 N N . THR B 1 119 ? 15.016 6.23 25.266 1 79.25 119 THR B N 1
ATOM 3180 C CA . THR B 1 119 ? 13.602 6.551 25.109 1 79.25 119 THR B CA 1
ATOM 3181 C C . THR B 1 119 ? 13.234 7.793 25.922 1 79.25 119 THR B C 1
ATOM 3183 O O . THR B 1 119 ? 12.398 8.594 25.484 1 79.25 119 THR B O 1
ATOM 3186 N N . GLU B 1 120 ? 13.898 7.957 27.078 1 79.88 120 GLU B N 1
ATOM 3187 C CA . GLU B 1 120 ? 13.578 9.031 28 1 79.88 120 GLU B CA 1
ATOM 3188 C C . GLU B 1 120 ? 13.875 10.398 27.391 1 79.88 120 GLU B C 1
ATOM 3190 O O . GLU B 1 120 ? 13.289 11.406 27.797 1 79.88 120 GLU B O 1
ATOM 3195 N N . GLN B 1 121 ? 14.711 10.414 26.438 1 79.88 121 GLN B N 1
ATOM 3196 C CA . GLN B 1 121 ? 15.109 11.68 25.828 1 79.88 121 GLN B CA 1
ATOM 3197 C C . GLN B 1 121 ? 14.25 12 24.609 1 79.88 121 GLN B C 1
ATOM 3199 O O . GLN B 1 121 ? 14.352 13.086 24.031 1 79.88 121 GLN B O 1
ATOM 3204 N N . GLY B 1 122 ? 13.398 11.094 24.188 1 74.44 122 GLY B N 1
ATOM 3205 C CA . GLY B 1 122 ? 12.453 11.312 23.109 1 74.44 122 GLY B CA 1
ATOM 3206 C C . GLY B 1 122 ? 13.117 11.719 21.797 1 74.44 122 GLY B C 1
ATOM 3207 O O . GLY B 1 122 ? 14.273 11.359 21.547 1 74.44 122 GLY B O 1
ATOM 3208 N N . ILE B 1 123 ? 12.383 12.43 21.016 1 75.56 123 ILE B N 1
ATOM 3209 C CA . ILE B 1 123 ? 12.836 12.82 19.688 1 75.56 123 ILE B CA 1
ATOM 3210 C C . ILE B 1 123 ? 13.961 13.844 19.797 1 75.56 123 ILE B C 1
ATOM 3212 O O . ILE B 1 123 ? 14.875 13.859 18.969 1 75.56 123 ILE B O 1
ATOM 3216 N N . VAL B 1 124 ? 13.953 14.656 20.766 1 79.5 124 VAL B N 1
ATOM 3217 C CA . VAL B 1 124 ? 15 15.648 20.969 1 79.5 124 VAL B CA 1
ATOM 3218 C C . VAL B 1 124 ? 16.328 14.953 21.25 1 79.5 124 VAL B C 1
ATOM 3220 O O . VAL B 1 124 ? 17.375 15.352 20.734 1 79.5 124 VAL B O 1
ATOM 3223 N N . GLY B 1 125 ? 16.266 13.922 22.078 1 83.81 125 GLY B N 1
ATOM 3224 C CA . GLY B 1 125 ? 17.453 13.117 22.312 1 83.81 125 GLY B CA 1
ATOM 3225 C C . GLY B 1 125 ? 17.969 12.438 21.062 1 83.81 125 GLY B C 1
ATOM 3226 O O . GLY B 1 125 ? 19.188 12.398 20.828 1 83.81 125 GLY B O 1
ATOM 3227 N N . ALA B 1 126 ? 17.062 11.961 20.25 1 86.5 126 ALA B N 1
ATOM 3228 C CA . ALA B 1 126 ? 17.438 11.305 19 1 86.5 126 ALA B CA 1
ATOM 3229 C C . ALA B 1 126 ? 18.109 12.289 18.047 1 86.5 126 ALA B C 1
ATOM 3231 O O . ALA B 1 126 ? 19.078 11.945 17.359 1 86.5 126 ALA B O 1
ATOM 3232 N N . ILE B 1 127 ? 17.625 13.523 18.047 1 88.38 127 ILE B N 1
ATOM 3233 C CA . ILE B 1 127 ? 18.188 14.562 17.188 1 88.38 127 ILE B CA 1
ATOM 3234 C C . ILE B 1 127 ? 19.625 14.859 17.625 1 88.38 127 ILE B C 1
ATOM 3236 O O . ILE B 1 127 ? 20.531 14.883 16.781 1 88.38 127 ILE B O 1
ATOM 3240 N N . THR B 1 128 ? 19.766 15.031 18.906 1 92.12 128 THR B N 1
ATOM 3241 C CA . THR B 1 128 ? 21.094 15.305 19.438 1 92.12 128 THR B CA 1
ATOM 3242 C C . THR B 1 128 ? 22.047 14.156 19.125 1 92.12 128 THR B C 1
ATOM 3244 O O . THR B 1 128 ? 23.172 14.391 18.688 1 92.12 128 THR B O 1
ATOM 3247 N N . SER B 1 129 ? 21.547 13 19.328 1 93.25 129 SER B N 1
ATOM 3248 C CA . SER B 1 129 ? 22.375 11.82 19.047 1 93.25 129 SER B CA 1
ATOM 3249 C C . SER B 1 129 ? 22.75 11.75 17.562 1 93.25 129 SER B C 1
ATOM 3251 O O . SER B 1 129 ? 23.891 11.406 17.234 1 93.25 129 SER B O 1
ATOM 3253 N N . ALA B 1 130 ? 21.844 11.977 16.688 1 94.81 130 ALA B N 1
ATOM 3254 C CA . ALA B 1 130 ? 22.109 11.961 15.242 1 94.81 130 ALA B CA 1
ATOM 3255 C C . ALA B 1 130 ? 23.156 13 14.867 1 94.81 130 ALA B C 1
ATOM 3257 O O . ALA B 1 130 ? 24.062 12.727 14.07 1 94.81 130 ALA B O 1
ATOM 3258 N N . GLN B 1 131 ? 23.031 14.164 15.477 1 95.25 131 GLN B N 1
ATOM 3259 C CA . GLN B 1 131 ? 24 15.227 15.203 1 95.25 131 GLN B CA 1
ATOM 3260 C C . GLN B 1 131 ? 25.391 14.867 15.727 1 95.25 131 GLN B C 1
ATOM 3262 O O . GLN B 1 131 ? 26.391 15.156 15.078 1 95.25 131 GLN B O 1
ATOM 3267 N N . ASP B 1 132 ? 25.406 14.289 16.875 1 96.12 132 ASP B N 1
ATOM 3268 C CA . ASP B 1 132 ? 26.672 13.852 17.453 1 96.12 132 ASP B CA 1
ATOM 3269 C C . ASP B 1 132 ? 27.328 12.789 16.562 1 96.12 132 ASP B C 1
ATOM 3271 O O . ASP B 1 132 ? 28.531 12.828 16.328 1 96.12 132 ASP B O 1
ATOM 3275 N N . LEU B 1 133 ? 26.531 11.844 16.125 1 96.31 133 LEU B N 1
ATOM 3276 C CA . LEU B 1 133 ? 27.031 10.797 15.242 1 96.31 133 LEU B CA 1
ATOM 3277 C C . LEU B 1 133 ? 27.578 11.391 13.945 1 96.31 133 LEU B C 1
ATOM 3279 O O . LEU B 1 133 ? 28.594 10.914 13.43 1 96.31 133 LEU B O 1
ATOM 3283 N N . ALA B 1 134 ? 26.891 12.352 13.414 1 96.5 134 ALA B N 1
ATOM 3284 C CA . ALA B 1 134 ? 27.312 13 12.18 1 96.5 134 ALA B CA 1
ATOM 3285 C C . ALA B 1 134 ? 28.672 13.672 12.344 1 96.5 134 ALA B C 1
ATOM 3287 O O . ALA B 1 134 ? 29.453 13.75 11.398 1 96.5 134 ALA B O 1
ATOM 3288 N N . LYS B 1 135 ? 28.984 14.195 13.508 1 96.81 135 LYS B N 1
ATOM 3289 C CA . LYS B 1 135 ? 30.281 14.789 13.789 1 96.81 135 LYS B CA 1
ATOM 3290 C C . LYS B 1 135 ? 31.391 13.742 13.75 1 96.81 135 LYS B C 1
ATOM 3292 O O . LYS B 1 135 ? 32.531 14.047 13.406 1 96.81 135 LYS B O 1
ATOM 3297 N N . GLU B 1 136 ? 31.016 12.531 14.078 1 97.06 136 GLU B N 1
ATOM 3298 C CA . GLU B 1 136 ? 31.984 11.445 14.18 1 97.06 136 GLU B CA 1
ATOM 3299 C C . GLU B 1 136 ? 32.188 10.75 12.844 1 97.06 136 GLU B C 1
ATOM 3301 O O . GLU B 1 136 ? 33.219 10.141 12.594 1 97.06 136 GLU B O 1
ATOM 3306 N N . ILE B 1 137 ? 31.203 10.758 12.016 1 96.94 137 ILE B N 1
ATOM 3307 C CA . ILE B 1 137 ? 31.234 10.062 10.727 1 96.94 137 ILE B CA 1
ATOM 3308 C C . ILE B 1 137 ? 31.516 11.062 9.609 1 96.94 137 ILE B C 1
ATOM 3310 O O . ILE B 1 137 ? 30.672 11.891 9.273 1 96.94 137 ILE B O 1
ATOM 3314 N N . PRO B 1 138 ? 32.688 10.938 9.062 1 96.19 138 PRO B N 1
ATOM 3315 C CA . PRO B 1 138 ? 33 11.875 7.98 1 96.19 138 PRO B CA 1
ATOM 3316 C C . PRO B 1 138 ? 32.062 11.734 6.785 1 96.19 138 PRO B C 1
ATOM 3318 O O . PRO B 1 138 ? 31.594 10.641 6.496 1 96.19 138 PRO B O 1
ATOM 3321 N N . ASN B 1 139 ? 31.812 12.836 6.117 1 97.5 139 ASN B N 1
ATOM 3322 C CA . ASN B 1 139 ? 30.969 12.883 4.926 1 97.5 139 ASN B CA 1
ATOM 3323 C C . ASN B 1 139 ? 29.562 12.375 5.211 1 97.5 139 ASN B C 1
ATOM 3325 O O . ASN B 1 139 ? 29.062 11.469 4.531 1 97.5 139 ASN B O 1
ATOM 3329 N N . SER B 1 140 ? 29 12.859 6.254 1 98.19 140 SER B N 1
ATOM 3330 C CA . SER B 1 140 ? 27.625 12.516 6.605 1 98.19 140 SER B CA 1
ATOM 3331 C C . SER B 1 140 ? 26.688 13.711 6.457 1 98.19 140 SER B C 1
ATOM 3333 O O . SER B 1 140 ? 27.156 14.852 6.328 1 98.19 140 SER B O 1
ATOM 3335 N N . TYR B 1 141 ? 25.438 13.461 6.328 1 97.81 141 TYR B N 1
ATOM 3336 C CA . TYR B 1 141 ? 24.391 14.461 6.152 1 97.81 141 TYR B CA 1
ATOM 3337 C C . TYR B 1 141 ? 23.172 14.125 6.996 1 97.81 141 TYR B C 1
ATOM 3339 O O . TYR B 1 141 ? 22.719 12.984 7.004 1 97.81 141 TYR B O 1
ATOM 3347 N N . VAL B 1 142 ? 22.734 15.102 7.77 1 97.56 142 VAL B N 1
ATOM 3348 C CA . VAL B 1 142 ? 21.516 14.969 8.57 1 97.56 142 VAL B CA 1
ATOM 3349 C C . VAL B 1 142 ? 20.422 15.836 7.965 1 97.56 142 VAL B C 1
ATOM 3351 O O . VAL B 1 142 ? 20.344 17.031 8.227 1 97.56 142 VAL B O 1
ATOM 3354 N N . PRO B 1 143 ? 19.531 15.234 7.195 1 95.88 143 PRO B N 1
ATOM 3355 C CA . PRO B 1 143 ? 18.469 16.016 6.562 1 95.88 143 PRO B CA 1
ATOM 3356 C C . PRO B 1 143 ? 17.641 16.812 7.57 1 95.88 143 PRO B C 1
ATOM 3358 O O . PRO B 1 143 ? 17.359 18 7.344 1 95.88 143 PRO B O 1
ATOM 3361 N N . LEU B 1 144 ? 17.297 16.219 8.719 1 92.19 144 LEU B N 1
ATOM 3362 C CA . LEU B 1 144 ? 16.562 16.859 9.797 1 92.19 144 LEU B CA 1
ATOM 3363 C C . LEU B 1 144 ? 15.258 17.469 9.281 1 92.19 144 LEU B C 1
ATOM 3365 O O . LEU B 1 144 ? 15.125 18.688 9.195 1 92.19 144 LEU B O 1
ATOM 3369 N N . GLN B 1 145 ? 14.219 16.734 9.258 1 89.81 145 GLN B N 1
ATOM 3370 C CA . GLN B 1 145 ? 12.961 17.078 8.602 1 89.81 145 GLN B CA 1
ATOM 3371 C C . GLN B 1 145 ? 12.273 18.234 9.297 1 89.81 145 GLN B C 1
ATOM 3373 O O . GLN B 1 145 ? 11.453 18.938 8.703 1 89.81 145 GLN B O 1
ATOM 3378 N N . PHE B 1 146 ? 12.617 18.609 10.5 1 86.56 146 PHE B N 1
ATOM 3379 C CA . PHE B 1 146 ? 11.883 19.594 11.297 1 86.56 146 PHE B CA 1
ATOM 3380 C C . PHE B 1 146 ? 12.336 21.016 10.945 1 86.56 146 PHE B C 1
ATOM 3382 O O . PHE B 1 146 ? 11.617 21.984 11.211 1 86.56 146 PHE B O 1
ATOM 3389 N N . GLU B 1 147 ? 13.453 21.094 10.375 1 89.12 147 GLU B N 1
ATOM 3390 C CA . GLU B 1 147 ? 13.977 22.422 10.117 1 89.12 147 GLU B CA 1
ATOM 3391 C C . GLU B 1 147 ? 14.367 22.594 8.656 1 89.12 147 GLU B C 1
ATOM 3393 O O . GLU B 1 147 ? 14.539 23.719 8.18 1 89.12 147 GLU B O 1
ATOM 3398 N N . ASN B 1 148 ? 14.469 21.5 7.926 1 94.5 148 ASN B N 1
ATOM 3399 C CA . ASN B 1 148 ? 14.93 21.516 6.543 1 94.5 148 ASN B CA 1
ATOM 3400 C C . ASN B 1 148 ? 13.898 22.141 5.613 1 94.5 148 ASN B C 1
ATOM 3402 O O . ASN B 1 148 ? 12.789 21.625 5.477 1 94.5 148 ASN B O 1
ATOM 3406 N N . PRO B 1 149 ? 14.273 23.234 4.961 1 95.38 149 PRO B N 1
ATOM 3407 C CA . PRO B 1 149 ? 13.312 23.891 4.074 1 95.38 149 PRO B CA 1
ATOM 3408 C C . PRO B 1 149 ? 12.867 22.984 2.922 1 95.38 149 PRO B C 1
ATOM 3410 O O . PRO B 1 149 ? 11.836 23.25 2.295 1 95.38 149 PRO B O 1
ATOM 3413 N N . ASP B 1 150 ? 13.562 21.906 2.686 1 97.38 150 ASP B N 1
ATOM 3414 C CA . ASP B 1 150 ? 13.188 20.984 1.627 1 97.38 150 ASP B CA 1
ATOM 3415 C C . ASP B 1 150 ? 12.008 20.109 2.059 1 97.38 150 ASP B C 1
ATOM 3417 O O . ASP B 1 150 ? 11.375 19.453 1.225 1 97.38 150 ASP B O 1
ATOM 3421 N N . ASN B 1 151 ? 11.75 20.141 3.367 1 96.94 151 ASN B N 1
ATOM 3422 C CA . ASN B 1 151 ? 10.57 19.422 3.836 1 96.94 151 ASN B CA 1
ATOM 3423 C C . ASN B 1 151 ? 9.289 20 3.24 1 96.94 151 ASN B C 1
ATOM 3425 O O . ASN B 1 151 ? 8.641 19.359 2.416 1 96.94 151 ASN B O 1
ATOM 3429 N N . PRO B 1 152 ? 8.938 21.281 3.428 1 97.75 152 PRO B N 1
ATOM 3430 C CA . PRO B 1 152 ? 7.742 21.812 2.764 1 97.75 152 PRO B CA 1
ATOM 3431 C C . PRO B 1 152 ? 7.891 21.875 1.246 1 97.75 152 PRO B C 1
ATOM 3433 O O . PRO B 1 152 ? 6.898 21.75 0.521 1 97.75 152 PRO B O 1
ATOM 3436 N N . ALA B 1 153 ? 9.102 21.969 0.755 1 98.19 153 ALA B N 1
ATOM 3437 C CA . ALA B 1 153 ? 9.328 22.047 -0.685 1 98.19 153 ALA B CA 1
ATOM 3438 C C . ALA B 1 153 ? 8.883 20.781 -1.389 1 98.19 153 ALA B C 1
ATOM 3440 O O . ALA B 1 153 ? 8.375 20.812 -2.51 1 98.19 153 ALA B O 1
ATOM 3441 N N . ALA B 1 154 ? 9.094 19.656 -0.741 1 98.56 154 ALA B N 1
ATOM 3442 C CA . ALA B 1 154 ? 8.695 18.359 -1.306 1 98.56 154 ALA B CA 1
ATOM 3443 C C . ALA B 1 154 ? 7.219 18.359 -1.682 1 98.56 154 ALA B C 1
ATOM 3445 O O . ALA B 1 154 ? 6.84 17.828 -2.73 1 98.56 154 ALA B O 1
ATOM 3446 N N . TYR B 1 155 ? 6.41 18.969 -0.878 1 98.69 155 TYR B N 1
ATOM 3447 C CA . TYR B 1 155 ? 4.961 18.922 -1.038 1 98.69 155 TYR B CA 1
ATOM 3448 C C . TYR B 1 155 ? 4.465 20.094 -1.882 1 98.69 155 TYR B C 1
ATOM 3450 O O . TYR B 1 155 ? 3.477 19.969 -2.607 1 98.69 155 TYR B O 1
ATOM 3458 N N . TYR B 1 156 ? 5.168 21.188 -1.771 1 98.38 156 TYR B N 1
ATOM 3459 C CA . TYR B 1 156 ? 4.883 22.312 -2.645 1 98.38 156 TYR B CA 1
ATOM 3460 C C . TYR B 1 156 ? 5.094 21.938 -4.109 1 98.38 156 TYR B C 1
ATOM 3462 O O . TYR B 1 156 ? 4.301 22.312 -4.973 1 98.38 156 TYR B O 1
ATOM 3470 N N . GLU B 1 157 ? 6.133 21.188 -4.398 1 98.44 157 GLU B N 1
ATOM 3471 C CA . GLU B 1 157 ? 6.508 20.844 -5.77 1 98.44 157 GLU B CA 1
ATOM 3472 C C . GLU B 1 157 ? 5.773 19.594 -6.254 1 98.44 157 GLU B C 1
ATOM 3474 O O . GLU B 1 157 ? 5.656 19.375 -7.461 1 98.44 157 GLU B O 1
ATOM 3479 N N . GLY B 1 158 ? 5.328 18.766 -5.316 1 98.06 158 GLY B N 1
ATOM 3480 C CA . GLY B 1 158 ? 4.754 17.484 -5.707 1 98.06 158 GLY B CA 1
ATOM 3481 C C . GLY B 1 158 ? 3.268 17.391 -5.418 1 98.06 158 GLY B C 1
ATOM 3482 O O . GLY B 1 158 ? 2.445 17.5 -6.332 1 98.06 158 GLY B O 1
ATOM 3483 N N . LEU B 1 159 ? 2.906 17.406 -4.145 1 98.5 159 LEU B N 1
ATOM 3484 C CA . LEU B 1 159 ? 1.558 17.094 -3.689 1 98.5 159 LEU B CA 1
ATOM 3485 C C . LEU B 1 159 ? 0.587 18.219 -4.039 1 98.5 159 LEU B C 1
ATOM 3487 O O . LEU B 1 159 ? -0.516 17.953 -4.531 1 98.5 159 LEU B O 1
ATOM 3491 N N . GLY B 1 160 ? 0.99 19.453 -3.816 1 98.25 160 GLY B N 1
ATOM 3492 C CA . GLY B 1 160 ? 0.15 20.594 -4.137 1 98.25 160 GLY B CA 1
ATOM 3493 C C . GLY B 1 160 ? -0.306 20.625 -5.586 1 98.25 160 GLY B C 1
ATOM 3494 O O . GLY B 1 160 ? -1.507 20.625 -5.863 1 98.25 160 GLY B O 1
ATOM 3495 N N . PRO B 1 161 ? 0.61 20.594 -6.508 1 98.19 161 PRO B N 1
ATOM 3496 C CA . PRO B 1 161 ? 0.257 20.594 -7.926 1 98.19 161 PRO B CA 1
ATOM 3497 C C . PRO B 1 161 ? -0.635 19.422 -8.312 1 98.19 161 PRO B C 1
ATOM 3499 O O . PRO B 1 161 ? -1.551 19.578 -9.125 1 98.19 161 PRO B O 1
ATOM 3502 N N . GLU B 1 162 ? -0.368 18.219 -7.777 1 98.19 162 GLU B N 1
ATOM 3503 C CA . GLU B 1 162 ? -1.206 17.062 -8.078 1 98.19 162 GLU B CA 1
ATOM 3504 C C . GLU B 1 162 ? -2.66 17.328 -7.688 1 98.19 162 GLU B C 1
ATOM 3506 O O . GLU B 1 162 ? -3.576 16.984 -8.445 1 98.19 162 GLU B O 1
ATOM 3511 N N . ILE B 1 163 ? -2.848 17.891 -6.5 1 98.44 163 ILE B N 1
ATOM 3512 C CA . ILE B 1 163 ? -4.188 18.172 -5.988 1 98.44 163 ILE B CA 1
ATOM 3513 C C . ILE B 1 163 ? -4.91 19.141 -6.914 1 98.44 163 ILE B C 1
ATOM 3515 O O . ILE B 1 163 ? -6.051 18.891 -7.316 1 98.44 163 ILE B O 1
ATOM 3519 N N . VAL B 1 164 ? -4.273 20.188 -7.297 1 97.75 164 VAL B N 1
ATOM 3520 C CA . VAL B 1 164 ? -4.887 21.219 -8.125 1 97.75 164 VAL B CA 1
ATOM 3521 C C . VAL B 1 164 ? -5.156 20.656 -9.523 1 97.75 164 VAL B C 1
ATOM 3523 O O . VAL B 1 164 ? -6.203 20.938 -10.117 1 97.75 164 VAL B O 1
ATOM 3526 N N . GLN B 1 165 ? -4.223 19.891 -10.023 1 96.81 165 GLN B N 1
ATOM 3527 C CA . GLN B 1 165 ? -4.414 19.297 -11.336 1 96.81 165 GLN B CA 1
ATOM 3528 C C . GLN B 1 165 ? -5.633 18.375 -11.352 1 96.81 165 GLN B C 1
ATOM 3530 O O . GLN B 1 165 ? -6.418 18.391 -12.305 1 96.81 165 GLN B O 1
ATOM 3535 N N . ASP B 1 166 ? -5.781 17.578 -10.367 1 97 166 ASP B N 1
ATOM 3536 C CA . ASP B 1 166 ? -6.871 16.609 -10.32 1 97 166 ASP B CA 1
ATOM 3537 C C . ASP B 1 166 ? -8.219 17.297 -10.109 1 97 166 ASP B C 1
ATOM 3539 O O . ASP B 1 166 ? -9.227 16.891 -10.695 1 97 166 ASP B O 1
ATOM 3543 N N . LEU B 1 167 ? -8.25 18.281 -9.312 1 96.5 167 LEU B N 1
ATOM 3544 C CA . LEU B 1 167 ? -9.523 18.859 -8.906 1 96.5 167 LEU B CA 1
ATOM 3545 C C . LEU B 1 167 ? -9.93 20 -9.836 1 96.5 167 LEU B C 1
ATOM 3547 O O . LEU B 1 167 ? -11.102 20.375 -9.898 1 96.5 167 LEU B O 1
ATOM 3551 N N . GLY B 1 168 ? -8.992 20.594 -10.727 1 87.75 168 GLY B N 1
ATOM 3552 C CA . GLY B 1 168 ? -9.234 21.609 -11.734 1 87.75 168 GLY B CA 1
ATOM 3553 C C . GLY B 1 168 ? -9.992 22.812 -11.188 1 87.75 168 GLY B C 1
ATOM 3554 O O . GLY B 1 168 ? -10.203 23.797 -11.906 1 87.75 168 GLY B O 1
ATOM 3555 N N . GLY B 1 169 ? -10.57 22.781 -9.969 1 78.44 169 GLY B N 1
ATOM 3556 C CA . GLY B 1 169 ? -11.453 23.812 -9.445 1 78.44 169 GLY B CA 1
ATOM 3557 C C . GLY B 1 169 ? -10.898 24.484 -8.203 1 78.44 169 GLY B C 1
ATOM 3558 O O . GLY B 1 169 ? -9.727 24.328 -7.871 1 78.44 169 GLY B O 1
ATOM 3559 N N . LYS B 1 170 ? -11.812 25.297 -7.758 1 87.69 170 LYS B N 1
ATOM 3560 C CA . LYS B 1 170 ? -11.414 26.078 -6.586 1 87.69 170 LYS B CA 1
ATOM 3561 C C . LYS B 1 170 ? -11.539 25.25 -5.309 1 87.69 170 LYS B C 1
ATOM 3563 O O . LYS B 1 170 ? -12.602 24.703 -5.016 1 87.69 170 LYS B O 1
ATOM 3568 N N . ILE B 1 171 ? -10.586 25.109 -4.695 1 98.06 171 ILE B N 1
ATOM 3569 C CA . ILE B 1 171 ? -10.516 24.5 -3.373 1 98.06 171 ILE B CA 1
ATOM 3570 C C . ILE B 1 171 ? -10.836 25.531 -2.305 1 98.06 171 ILE B C 1
ATOM 3572 O O . ILE B 1 171 ? -10.18 26.578 -2.229 1 98.06 171 ILE B O 1
ATOM 3576 N N . THR B 1 172 ? -11.906 25.297 -1.551 1 98.62 172 THR B N 1
ATOM 3577 C CA . THR B 1 172 ? -12.352 26.266 -0.543 1 98.62 172 THR B CA 1
ATOM 3578 C C . THR B 1 172 ? -11.461 26.203 0.693 1 98.62 172 THR B C 1
ATOM 3580 O O . THR B 1 172 ? -11.148 27.234 1.285 1 98.62 172 THR B O 1
ATOM 3583 N N . SER B 1 173 ? -11.07 25.031 1.05 1 98.75 173 SER B N 1
ATOM 3584 C CA . SER B 1 173 ? -10.344 24.859 2.299 1 98.75 173 SER B CA 1
ATOM 3585 C C . SER B 1 173 ? -9.422 23.641 2.244 1 98.75 173 SER B C 1
ATOM 3587 O O . SER B 1 173 ? -9.766 22.641 1.629 1 98.75 173 SER B O 1
ATOM 3589 N N . PHE B 1 174 ? -8.258 23.828 2.807 1 98.75 174 PHE B N 1
ATOM 3590 C CA . PHE B 1 174 ? -7.328 22.734 3.051 1 98.75 174 PHE B CA 1
ATOM 3591 C C . PHE B 1 174 ? -7.211 22.438 4.543 1 98.75 174 PHE B C 1
ATOM 3593 O O . PHE B 1 174 ? -6.836 23.328 5.32 1 98.75 174 PHE B O 1
ATOM 3600 N N . VAL B 1 175 ? -7.559 21.188 4.965 1 98.75 175 VAL B N 1
ATOM 3601 C CA . VAL B 1 175 ? -7.586 20.75 6.352 1 98.75 175 VAL B CA 1
ATOM 3602 C C . VAL B 1 175 ? -6.652 19.547 6.527 1 98.75 175 VAL B C 1
ATOM 3604 O O . VAL B 1 175 ? -6.891 18.484 5.969 1 98.75 175 VAL B O 1
ATOM 3607 N N . ALA B 1 176 ? -5.633 19.734 7.328 1 97.88 176 ALA B N 1
ATOM 3608 C CA . ALA B 1 176 ? -4.695 18.625 7.434 1 97.88 176 ALA B CA 1
ATOM 3609 C C . ALA B 1 176 ? -3.938 18.672 8.758 1 97.88 176 ALA B C 1
ATOM 3611 O O . ALA B 1 176 ? -3.809 19.719 9.367 1 97.88 176 ALA B O 1
ATOM 3612 N N . GLY B 1 177 ? -3.49 17.5 9.156 1 94.81 177 GLY B N 1
ATOM 3613 C CA . GLY B 1 177 ? -2.703 17.391 10.375 1 94.81 177 GLY B CA 1
ATOM 3614 C C . GLY B 1 177 ? -1.318 18 10.25 1 94.81 177 GLY B C 1
ATOM 3615 O O . GLY B 1 177 ? -0.771 18.078 9.148 1 94.81 177 GLY B O 1
ATOM 3616 N N . LEU B 1 178 ? -0.823 18.359 11.461 1 91.19 178 LEU B N 1
ATOM 3617 C CA . LEU B 1 178 ? 0.518 18.922 11.508 1 91.19 178 LEU B CA 1
ATOM 3618 C C . LEU B 1 178 ? 1.483 17.984 12.227 1 91.19 178 LEU B C 1
ATOM 3620 O O . LEU B 1 178 ? 1.317 17.719 13.414 1 91.19 178 LEU B O 1
ATOM 3624 N N . GLY B 1 179 ? 2.352 17.453 11.617 1 88 179 GLY B N 1
ATOM 3625 C CA . GLY B 1 179 ? 3.506 16.75 12.156 1 88 179 GLY B CA 1
ATOM 3626 C C . GLY B 1 179 ? 4.766 17.594 12.164 1 88 179 GLY B C 1
ATOM 3627 O O . GLY B 1 179 ? 4.82 18.641 12.836 1 88 179 GLY B O 1
ATOM 3628 N N . SER B 1 180 ? 5.637 17.25 11.289 1 87.19 180 SER B N 1
ATOM 3629 C CA . SER B 1 180 ? 6.789 18.141 11.102 1 87.19 180 SER B CA 1
ATOM 3630 C C . SER B 1 180 ? 6.379 19.453 10.461 1 87.19 180 SER B C 1
ATOM 3632 O O . SER B 1 180 ? 7.148 20.422 10.461 1 87.19 180 SER B O 1
ATOM 3634 N N . GLY B 1 181 ? 5.215 19.5 9.938 1 92 181 GLY B N 1
ATOM 3635 C CA . GLY B 1 181 ? 4.648 20.703 9.367 1 92 181 GLY B CA 1
ATOM 3636 C C . GLY B 1 181 ? 4.898 20.828 7.875 1 92 181 GLY B C 1
ATOM 3637 O O . GLY B 1 181 ? 4.324 21.703 7.215 1 92 181 GLY B O 1
ATOM 3638 N N . GLY B 1 182 ? 5.66 19.938 7.293 1 95.06 182 GLY B N 1
ATOM 3639 C CA . GLY B 1 182 ? 6.055 20.047 5.898 1 95.06 182 GLY B CA 1
ATOM 3640 C C . GLY B 1 182 ? 4.891 19.922 4.934 1 95.06 182 GLY B C 1
ATOM 3641 O O . GLY B 1 182 ? 4.703 20.766 4.059 1 95.06 182 GLY B O 1
ATOM 3642 N N . THR B 1 183 ? 4.086 18.859 5.109 1 97.31 183 THR B N 1
ATOM 3643 C CA . THR B 1 183 ? 2.955 18.625 4.219 1 97.31 183 THR B CA 1
ATOM 3644 C C . THR B 1 183 ? 1.993 19.812 4.246 1 97.31 183 THR B C 1
ATOM 3646 O O . THR B 1 183 ? 1.642 20.359 3.197 1 97.31 183 THR B O 1
ATOM 3649 N N . PHE B 1 184 ? 1.665 20.234 5.449 1 96.94 184 PHE B N 1
ATOM 3650 C CA . PHE B 1 184 ? 0.704 21.312 5.609 1 96.94 184 PHE B CA 1
ATOM 3651 C C . PHE B 1 184 ? 1.237 22.609 4.996 1 96.94 184 PHE B C 1
ATOM 3653 O O . PHE B 1 184 ? 0.542 23.266 4.223 1 96.94 184 PHE B O 1
ATOM 3660 N N . ALA B 1 185 ? 2.451 22.906 5.309 1 97.12 185 ALA B N 1
ATOM 3661 C CA . ALA B 1 185 ? 3.043 24.156 4.848 1 97.12 185 ALA B CA 1
ATOM 3662 C C . ALA B 1 185 ? 3.234 24.141 3.336 1 97.12 185 ALA B C 1
ATOM 3664 O O . ALA B 1 185 ? 2.92 25.125 2.66 1 97.12 185 ALA B O 1
ATOM 3665 N N . GLY B 1 186 ? 3.75 23.062 2.791 1 98.12 186 GLY B N 1
ATOM 3666 C CA . GLY B 1 186 ? 4.008 22.969 1.363 1 98.12 186 GLY B CA 1
ATOM 3667 C C . GLY B 1 186 ? 2.748 23.031 0.523 1 98.12 186 GLY B C 1
ATOM 3668 O O . GLY B 1 186 ? 2.648 23.828 -0.407 1 98.12 186 GLY B O 1
ATOM 3669 N N . VAL B 1 187 ? 1.799 22.188 0.833 1 98.44 187 VAL B N 1
ATOM 3670 C CA . VAL B 1 187 ? 0.537 22.156 0.102 1 98.44 187 VAL B CA 1
ATOM 3671 C C . VAL B 1 187 ? -0.213 23.469 0.304 1 98.44 187 VAL B C 1
ATOM 3673 O O . VAL B 1 187 ? -0.729 24.047 -0.653 1 98.44 187 VAL B O 1
ATOM 3676 N N . GLY B 1 188 ? -0.254 23.906 1.574 1 97.88 188 GLY B N 1
ATOM 3677 C CA . GLY B 1 188 ? -0.935 25.156 1.88 1 97.88 188 GLY B CA 1
ATOM 3678 C C . GLY B 1 188 ? -0.418 26.328 1.071 1 97.88 188 GLY B C 1
ATOM 3679 O O . GLY B 1 188 ? -1.202 27.094 0.508 1 97.88 188 GLY B O 1
ATOM 3680 N N . ARG B 1 189 ? 0.878 26.453 1.044 1 97.56 189 ARG B N 1
ATOM 3681 C CA . ARG B 1 189 ? 1.477 27.547 0.272 1 97.56 189 ARG B CA 1
ATOM 3682 C C . ARG B 1 189 ? 1.075 27.453 -1.196 1 97.56 189 ARG B C 1
ATOM 3684 O O . ARG B 1 189 ? 0.687 28.453 -1.799 1 97.56 189 ARG B O 1
ATOM 3691 N N . TYR B 1 190 ? 1.153 26.25 -1.79 1 97.94 190 TYR B N 1
ATOM 3692 C CA . TYR B 1 190 ? 0.81 26.078 -3.195 1 97.94 190 TYR B CA 1
ATOM 3693 C C . TYR B 1 190 ? -0.645 26.438 -3.455 1 97.94 190 TYR B C 1
ATOM 3695 O O . TYR B 1 190 ? -0.947 27.172 -4.406 1 97.94 190 TYR B O 1
ATOM 3703 N N . LEU B 1 191 ? -1.53 25.984 -2.609 1 97.81 191 LEU B N 1
ATOM 3704 C CA . LEU B 1 191 ? -2.955 26.234 -2.799 1 97.81 191 LEU B CA 1
ATOM 3705 C C . LEU B 1 191 ? -3.266 27.719 -2.695 1 97.81 191 LEU B C 1
ATOM 3707 O O . LEU B 1 191 ? -4.059 28.25 -3.477 1 97.81 191 LEU B O 1
ATOM 3711 N N . LYS B 1 192 ? -2.645 28.391 -1.722 1 96.81 192 LYS B N 1
ATOM 3712 C CA . LYS B 1 192 ? -2.855 29.828 -1.545 1 96.81 192 LYS B CA 1
ATOM 3713 C C . LYS B 1 192 ? -2.375 30.609 -2.766 1 96.81 192 LYS B C 1
ATOM 3715 O O . LYS B 1 192 ? -2.959 31.641 -3.121 1 96.81 192 LYS B O 1
ATOM 3720 N N . GLU B 1 193 ? -1.324 30.141 -3.334 1 96.19 193 GLU B N 1
ATOM 3721 C CA . GLU B 1 193 ? -0.807 30.797 -4.531 1 96.19 193 GLU B CA 1
ATOM 3722 C C . GLU B 1 193 ? -1.749 30.594 -5.719 1 96.19 193 GLU B C 1
ATOM 3724 O O . GLU B 1 193 ? -1.807 31.438 -6.617 1 96.19 193 GLU B O 1
ATOM 3729 N N . GLN B 1 194 ? -2.453 29.5 -5.77 1 96.62 194 GLN B N 1
ATOM 3730 C CA . GLN B 1 194 ? -3.436 29.266 -6.824 1 96.62 194 GLN B CA 1
ATOM 3731 C C . GLN B 1 194 ? -4.703 30.078 -6.59 1 96.62 194 GLN B C 1
ATOM 3733 O O . GLN B 1 194 ? -5.316 30.562 -7.539 1 96.62 194 GLN B O 1
ATOM 3738 N N . ASN B 1 195 ? -5.105 30.203 -5.383 1 96.56 195 ASN B N 1
ATOM 3739 C CA . ASN B 1 195 ? -6.273 30.953 -4.93 1 96.56 195 ASN B CA 1
ATOM 3740 C C . ASN B 1 195 ? -6.094 31.453 -3.502 1 96.56 195 ASN B C 1
ATOM 3742 O O . ASN B 1 195 ? -6.258 30.703 -2.545 1 96.56 195 ASN B O 1
ATOM 3746 N N . SER B 1 196 ? -5.883 32.688 -3.344 1 95.88 196 SER B N 1
ATOM 3747 C CA . SER B 1 196 ? -5.551 33.312 -2.059 1 95.88 196 SER B CA 1
ATOM 3748 C C . SER B 1 196 ? -6.711 33.188 -1.077 1 95.88 196 SER B C 1
ATOM 3750 O O . SER B 1 196 ? -6.535 33.375 0.128 1 95.88 196 SER B O 1
ATOM 3752 N N . LYS B 1 197 ? -7.867 32.875 -1.547 1 96.62 197 LYS B N 1
ATOM 3753 C CA . LYS B 1 197 ? -9.039 32.781 -0.683 1 96.62 197 LYS B CA 1
ATOM 3754 C C . LYS B 1 197 ? -9.148 31.391 -0.048 1 96.62 197 LYS B C 1
ATOM 3756 O O . LYS B 1 197 ? -9.953 31.172 0.86 1 96.62 197 LYS B O 1
ATOM 3761 N N . THR B 1 198 ? -8.352 30.422 -0.523 1 98.06 198 THR B N 1
ATOM 3762 C CA . THR B 1 198 ? -8.367 29.094 0.08 1 98.06 198 THR B CA 1
ATOM 3763 C C . THR B 1 198 ? -8.008 29.172 1.562 1 98.06 198 THR B C 1
ATOM 3765 O O . THR B 1 198 ? -7.008 29.797 1.932 1 98.06 198 THR B O 1
ATOM 3768 N N . GLN B 1 199 ? -8.797 28.609 2.412 1 98.5 199 GLN B N 1
ATOM 3769 C CA . GLN B 1 199 ? -8.523 28.609 3.844 1 98.5 199 GLN B CA 1
ATOM 3770 C C . GLN B 1 199 ? -7.617 27.438 4.223 1 98.5 199 GLN B C 1
ATOM 3772 O O . GLN B 1 199 ? -7.715 26.359 3.643 1 98.5 199 GLN B O 1
ATOM 3777 N N . LEU B 1 200 ? -6.754 27.703 5.172 1 98.38 200 LEU B N 1
ATOM 3778 C CA . LEU B 1 200 ? -5.84 26.688 5.684 1 98.38 200 LEU B CA 1
ATOM 3779 C C . LEU B 1 200 ? -6.129 26.391 7.152 1 98.38 200 LEU B C 1
ATOM 3781 O O . LEU B 1 200 ? -6.031 27.281 8 1 98.38 200 LEU B O 1
ATOM 3785 N N . TRP B 1 201 ? -6.465 25.141 7.449 1 98 201 TRP B N 1
ATOM 3786 C CA . TRP B 1 201 ? -6.805 24.75 8.812 1 98 201 TRP B CA 1
ATOM 3787 C C . TRP B 1 201 ? -5.957 23.578 9.266 1 98 201 TRP B C 1
ATOM 3789 O O . TRP B 1 201 ? -5.992 22.5 8.656 1 98 201 TRP B O 1
ATOM 3799 N N . GLY B 1 202 ? -5.188 23.75 10.344 1 95.94 202 GLY B N 1
ATOM 3800 C CA . GLY B 1 202 ? -4.418 22.672 10.945 1 95.94 202 GLY B CA 1
ATOM 3801 C C . GLY B 1 202 ? -5.254 21.766 11.836 1 95.94 202 GLY B C 1
ATOM 3802 O O . GLY B 1 202 ? -6.223 22.219 12.445 1 95.94 202 GLY B O 1
ATOM 3803 N N . VAL B 1 203 ? -4.898 20.531 11.867 1 96.62 203 VAL B N 1
ATOM 3804 C CA . VAL B 1 203 ? -5.566 19.562 12.727 1 96.62 203 VAL B CA 1
ATOM 3805 C C . VAL B 1 203 ? -4.602 19.094 13.82 1 96.62 203 VAL B C 1
ATOM 3807 O O . VAL B 1 203 ? -3.512 18.609 13.523 1 96.62 203 VAL B O 1
ATOM 3810 N N . GLU B 1 204 ? -5.016 19.203 15.039 1 92.88 204 GLU B N 1
ATOM 3811 C CA . GLU B 1 204 ? -4.211 18.812 16.188 1 92.88 204 GLU B CA 1
ATOM 3812 C C . GLU B 1 204 ? -5.027 17.984 17.172 1 92.88 204 GLU B C 1
ATOM 3814 O O . GLU B 1 204 ? -6.211 18.234 17.391 1 92.88 204 GLU B O 1
ATOM 3819 N N . PRO B 1 205 ? -4.316 16.984 17.766 1 92 205 PRO B N 1
ATOM 3820 C CA . PRO B 1 205 ? -5.023 16.266 18.828 1 92 205 PRO B CA 1
ATOM 3821 C C . PRO B 1 205 ? -5.16 17.078 20.109 1 92 205 PRO B C 1
ATOM 3823 O O . PRO B 1 205 ? -4.449 18.062 20.297 1 92 205 PRO B O 1
ATOM 3826 N N . GLU B 1 206 ? -6.125 16.672 20.891 1 87.12 206 GLU B N 1
ATOM 3827 C CA . GLU B 1 206 ? -6.18 17.25 22.234 1 87.12 206 GLU B CA 1
ATOM 3828 C C . GLU B 1 206 ? -4.883 16.984 22.984 1 87.12 206 GLU B C 1
ATOM 3830 O O . GLU B 1 206 ? -4.309 15.898 22.906 1 87.12 206 GLU B O 1
ATOM 3835 N N . GLY B 1 207 ? -4.324 18 23.594 1 77.69 207 GLY B N 1
ATOM 3836 C CA . GLY B 1 207 ? -3.094 17.859 24.359 1 77.69 207 GLY B CA 1
ATOM 3837 C C . GLY B 1 207 ? -1.876 18.391 23.625 1 77.69 207 GLY B C 1
ATOM 3838 O O . GLY B 1 207 ? -0.786 18.469 24.188 1 77.69 207 GLY B O 1
ATOM 3839 N N . SER B 1 208 ? -2.166 18.734 22.391 1 75.44 208 SER B N 1
ATOM 3840 C CA . SER B 1 208 ? -1.058 19.297 21.625 1 75.44 208 SER B CA 1
ATOM 3841 C C . SER B 1 208 ? -0.789 20.734 22.016 1 75.44 208 SER B C 1
ATOM 3843 O O . SER B 1 208 ? -1.691 21.438 22.469 1 75.44 208 SER B O 1
ATOM 3845 N N . ILE B 1 209 ? 0.396 21.203 21.75 1 68.44 209 ILE B N 1
ATOM 3846 C CA . ILE B 1 209 ? 0.824 22.547 22.109 1 68.44 209 ILE B CA 1
ATOM 3847 C C . ILE B 1 209 ? 0.088 23.562 21.234 1 68.44 209 ILE B C 1
ATOM 3849 O O . ILE B 1 209 ? -0.277 24.641 21.719 1 68.44 209 ILE B O 1
ATOM 3853 N N . LEU B 1 210 ? -0.16 23.203 20.062 1 71.81 210 LEU B N 1
ATOM 3854 C CA . LEU B 1 210 ? -0.726 24.172 19.125 1 71.81 210 LEU B CA 1
ATOM 3855 C C . LEU B 1 210 ? -2.217 24.359 19.375 1 71.81 210 LEU B C 1
ATOM 3857 O O . LEU B 1 210 ? -2.803 25.344 18.922 1 71.81 210 LEU B O 1
ATOM 3861 N N . ASN B 1 211 ? -2.746 23.438 20.219 1 64.88 211 ASN B N 1
ATOM 3862 C CA . ASN B 1 211 ? -4.176 23.594 20.469 1 64.88 211 ASN B CA 1
ATOM 3863 C C . ASN B 1 211 ? -4.43 24.484 21.688 1 64.88 211 ASN B C 1
ATOM 3865 O O . ASN B 1 211 ? -5.578 24.812 22 1 64.88 211 ASN B O 1
ATOM 3869 N N . GLY B 1 212 ? -3.373 25 22.312 1 61.12 212 GLY B N 1
ATOM 3870 C CA . GLY B 1 212 ? -3.484 25.969 23.375 1 61.12 212 GLY B CA 1
ATOM 3871 C C . GLY B 1 212 ? -3.723 25.344 24.734 1 61.12 212 GLY B C 1
ATOM 3872 O O . GLY B 1 212 ? -3.74 26.047 25.75 1 61.12 212 GLY B O 1
ATOM 3873 N N . GLY B 1 213 ? -4.02 24 24.75 1 60.09 213 GLY B N 1
ATOM 3874 C CA . GLY B 1 213 ? -4.25 23.391 26.047 1 60.09 213 GLY B CA 1
ATOM 3875 C C . GLY B 1 213 ? -3.004 22.766 26.641 1 60.09 213 GLY B C 1
ATOM 3876 O O . GLY B 1 213 ? -1.923 22.844 26.062 1 60.09 213 GLY B O 1
ATOM 3877 N N . PRO B 1 214 ? -3.133 22.469 27.953 1 61.09 214 PRO B N 1
ATOM 3878 C CA . PRO B 1 214 ? -1.995 21.797 28.594 1 61.09 214 PRO B CA 1
ATOM 3879 C C . PRO B 1 214 ? -1.541 20.547 27.812 1 61.09 214 PRO B C 1
ATOM 3881 O O . PRO B 1 214 ? -2.373 19.766 27.359 1 61.09 214 PRO B O 1
ATOM 3884 N N . ALA B 1 215 ? -0.257 20.562 27.469 1 64.12 215 ALA B N 1
ATOM 3885 C CA . ALA B 1 215 ? 0.325 19.422 26.766 1 64.12 215 ALA B CA 1
ATOM 3886 C C . ALA B 1 215 ? 0.093 18.125 27.531 1 64.12 215 ALA B C 1
ATOM 3888 O O . ALA B 1 215 ? 0.297 18.062 28.75 1 64.12 215 ALA B O 1
ATOM 3889 N N . HIS B 1 216 ? -0.677 17.234 27.094 1 67.69 216 HIS B N 1
ATOM 3890 C CA . HIS B 1 216 ? -0.789 15.883 27.641 1 67.69 216 HIS B CA 1
ATOM 3891 C C . HIS B 1 216 ? -0.688 14.836 26.531 1 67.69 216 HIS B C 1
ATOM 3893 O O . HIS B 1 216 ? -0.721 15.172 25.344 1 67.69 216 HIS B O 1
ATOM 3899 N N . GLY B 1 217 ? -0.506 13.648 26.984 1 68.94 217 GLY B N 1
ATOM 3900 C CA . GLY B 1 217 ? -0.331 12.555 26.047 1 68.94 217 GLY B CA 1
ATOM 3901 C C . GLY B 1 217 ? -1.554 12.305 25.172 1 68.94 217 GLY B C 1
ATOM 3902 O O . GLY B 1 217 ? -2.684 12.531 25.609 1 68.94 217 GLY B O 1
ATOM 3903 N N . HIS B 1 218 ? -1.348 12.086 23.891 1 75.56 218 HIS B N 1
ATOM 3904 C CA . HIS B 1 218 ? -2.412 11.688 22.969 1 75.56 218 HIS B CA 1
ATOM 3905 C C . HIS B 1 218 ? -2.062 10.383 22.25 1 75.56 218 HIS B C 1
ATOM 3907 O O . HIS B 1 218 ? -0.889 10.023 22.156 1 75.56 218 HIS B O 1
ATOM 3913 N N . GLU B 1 219 ? -3.168 9.711 21.734 1 80 219 GLU B N 1
ATOM 3914 C CA . GLU B 1 219 ? -3.004 8.414 21.094 1 80 219 GLU B CA 1
ATOM 3915 C C . GLU B 1 219 ? -2.883 8.57 19.578 1 80 219 GLU B C 1
ATOM 3917 O O . GLU B 1 219 ? -2.348 7.691 18.891 1 80 219 GLU B O 1
ATOM 3922 N N . ILE B 1 220 ? -3.459 9.664 19.109 1 84.06 220 ILE B N 1
ATOM 3923 C CA . ILE B 1 220 ? -3.303 9.953 17.688 1 84.06 220 ILE B CA 1
ATOM 3924 C C . ILE B 1 220 ? -1.83 10.203 17.359 1 84.06 220 ILE B C 1
ATOM 3926 O O . ILE B 1 220 ? -1.188 11.047 17.984 1 84.06 220 ILE B O 1
ATOM 3930 N N . GLU B 1 221 ? -1.318 9.445 16.438 1 77.62 221 GLU B N 1
ATOM 3931 C CA . GLU B 1 221 ? 0.112 9.477 16.141 1 77.62 221 GLU B CA 1
ATOM 3932 C C . GLU B 1 221 ? 0.4 10.273 14.875 1 77.62 221 GLU B C 1
ATOM 3934 O O . GLU B 1 221 ? -0.42 10.305 13.953 1 77.62 221 GLU B O 1
ATOM 3939 N N . GLY B 1 222 ? 1.521 10.875 14.773 1 77.88 222 GLY B N 1
ATOM 3940 C CA . GLY B 1 222 ? 2 11.547 13.578 1 77.88 222 GLY B CA 1
ATOM 3941 C C . GLY B 1 222 ? 1.703 13.039 13.562 1 77.88 222 GLY B C 1
ATOM 3942 O O . GLY B 1 222 ? 2.277 13.781 12.773 1 77.88 222 GLY B O 1
ATOM 3943 N N . ILE B 1 223 ? 0.719 13.32 14.398 1 81.56 223 ILE B N 1
ATOM 3944 C CA . ILE B 1 223 ? 0.41 14.734 14.531 1 81.56 223 ILE B CA 1
ATOM 3945 C C . ILE B 1 223 ? 0.425 15.133 16 1 81.56 223 ILE B C 1
ATOM 3947 O O . ILE B 1 223 ? 0.542 14.273 16.875 1 81.56 223 ILE B O 1
ATOM 3951 N N . GLY B 1 224 ? 0.363 16.375 16.281 1 74.19 224 GLY B N 1
ATOM 3952 C CA . GLY B 1 224 ? 0.538 16.875 17.641 1 74.19 224 GLY B CA 1
ATOM 3953 C C . GLY B 1 224 ? 1.966 17.297 17.938 1 74.19 224 GLY B C 1
ATOM 3954 O O . GLY B 1 224 ? 2.766 16.484 18.406 1 74.19 224 GLY B O 1
ATOM 3955 N N . VAL B 1 225 ? 2.287 18.5 17.797 1 64.75 225 VAL B N 1
ATOM 3956 C CA . VAL B 1 225 ? 3.664 18.984 17.828 1 64.75 225 VAL B CA 1
ATOM 3957 C C . VAL B 1 225 ? 4.02 19.422 19.25 1 64.75 225 VAL B C 1
ATOM 3959 O O . VAL B 1 225 ? 3.148 19.844 20.016 1 64.75 225 VAL B O 1
ATOM 3962 N N . GLU B 1 226 ? 5.219 19.141 19.484 1 66.38 226 GLU B N 1
ATOM 3963 C CA . GLU B 1 226 ? 5.738 19.609 20.781 1 66.38 226 GLU B CA 1
ATOM 3964 C C . GLU B 1 226 ? 6.289 21.031 20.656 1 66.38 226 GLU B C 1
ATOM 3966 O O . GLU B 1 226 ? 6.586 21.656 21.672 1 66.38 226 GLU B O 1
ATOM 3971 N N . PHE B 1 227 ? 6.426 21.469 19.469 1 72.19 227 PHE B N 1
ATOM 3972 C CA . PHE B 1 227 ? 6.887 22.812 19.172 1 72.19 227 PHE B CA 1
ATOM 3973 C C . PHE B 1 227 ? 6.27 23.328 17.875 1 72.19 227 PHE B C 1
ATOM 3975 O O . PHE B 1 227 ? 5.75 22.547 17.078 1 72.19 227 PHE B O 1
ATOM 3982 N N . VAL B 1 228 ? 6.289 24.578 17.734 1 78.62 228 VAL B N 1
ATOM 3983 C CA . VAL B 1 228 ? 5.777 25.156 16.5 1 78.62 228 VAL B CA 1
ATOM 3984 C C . VAL B 1 228 ? 6.801 24.969 15.383 1 78.62 228 VAL B C 1
ATOM 3986 O O . VAL B 1 228 ? 7.883 25.562 15.422 1 78.62 228 VAL B O 1
ATOM 3989 N N . PRO B 1 229 ? 6.465 24.219 14.438 1 81.81 229 PRO B N 1
ATOM 3990 C CA . PRO B 1 229 ? 7.406 24.062 13.328 1 81.81 229 PRO B CA 1
ATOM 3991 C C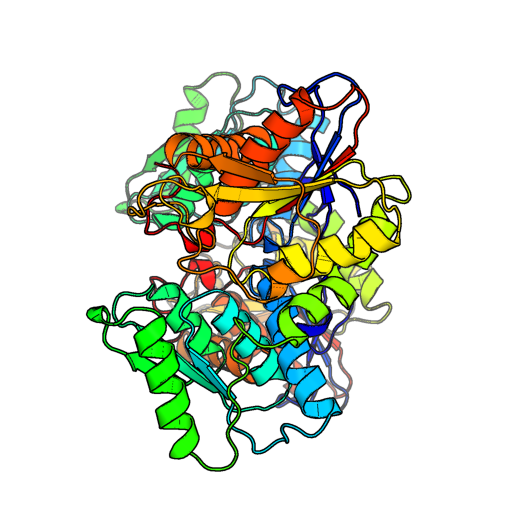 . PRO B 1 229 ? 7.719 25.375 12.625 1 81.81 229 PRO B C 1
ATOM 3993 O O . PRO B 1 229 ? 6.812 26.172 12.383 1 81.81 229 PRO B O 1
ATOM 3996 N N . PRO B 1 230 ? 8.977 25.609 12.367 1 85.56 230 PRO B N 1
ATOM 3997 C CA . PRO B 1 230 ? 9.359 26.891 11.766 1 85.56 230 PRO B CA 1
ATOM 3998 C C . PRO B 1 230 ? 8.672 27.141 10.422 1 85.56 230 PRO B C 1
ATOM 4000 O O . PRO B 1 230 ? 8.477 28.297 10.023 1 85.56 230 PRO B O 1
ATOM 4003 N N . PHE B 1 231 ? 8.227 26.078 9.812 1 88.44 231 PHE B N 1
ATOM 4004 C CA . PHE B 1 231 ? 7.625 26.188 8.492 1 88.44 231 PHE B CA 1
ATOM 4005 C C . PHE B 1 231 ? 6.266 26.875 8.562 1 88.44 231 PHE B C 1
ATOM 4007 O O . PHE B 1 231 ? 5.762 27.375 7.555 1 88.44 231 PHE B O 1
ATOM 4014 N N . LEU B 1 232 ? 5.652 26.828 9.727 1 87.56 232 LEU B N 1
ATOM 4015 C CA . LEU B 1 232 ? 4.305 27.375 9.883 1 87.56 232 LEU B CA 1
ATOM 4016 C C . LEU B 1 232 ? 4.336 28.891 9.992 1 87.56 232 LEU B C 1
ATOM 4018 O O . LEU B 1 232 ? 3.326 29.562 9.75 1 87.56 232 LEU B O 1
ATOM 4022 N N . LYS B 1 233 ? 5.488 29.359 10.336 1 86.62 233 LYS B N 1
ATOM 4023 C CA . LYS B 1 233 ? 5.613 30.797 10.555 1 86.62 233 LYS B CA 1
ATOM 4024 C C . LYS B 1 233 ? 5.348 31.578 9.273 1 86.62 233 LYS B C 1
ATOM 4026 O O . LYS B 1 233 ? 4.867 32.719 9.312 1 86.62 233 LYS B O 1
ATOM 4031 N N . GLN B 1 234 ? 5.496 31 8.156 1 82.94 234 GLN B N 1
ATOM 4032 C CA . GLN B 1 234 ? 5.383 31.703 6.883 1 82.94 234 GLN B CA 1
ATOM 4033 C C . GLN B 1 234 ? 4.066 31.375 6.188 1 82.94 234 GLN B C 1
ATOM 4035 O O . GLN B 1 234 ? 3.836 31.812 5.055 1 82.94 234 GLN B O 1
ATOM 4040 N N . ILE B 1 235 ? 3.232 30.625 6.891 1 91.44 235 ILE B N 1
ATOM 4041 C CA . ILE B 1 235 ? 1.984 30.188 6.273 1 91.44 235 ILE B CA 1
ATOM 4042 C C . ILE B 1 235 ? 0.803 30.859 6.977 1 91.44 235 ILE B C 1
ATOM 4044 O O . ILE B 1 235 ? 0.72 30.859 8.203 1 91.44 235 ILE B O 1
ATOM 4048 N N . PRO B 1 236 ? -0.033 31.578 6.234 1 94 236 PRO B N 1
ATOM 4049 C CA . PRO B 1 236 ? -1.204 32.219 6.84 1 94 236 PRO B CA 1
ATOM 4050 C C . PRO B 1 236 ? -2.271 31.203 7.262 1 94 236 PRO B C 1
ATOM 4052 O O . PRO B 1 236 ? -3.299 31.062 6.59 1 94 236 PRO B O 1
ATOM 4055 N N . VAL B 1 237 ? -2.066 30.562 8.352 1 94.94 237 VAL B N 1
ATOM 4056 C CA . VAL B 1 237 ? -2.992 29.562 8.891 1 94.94 237 VAL B CA 1
ATOM 4057 C C . VAL B 1 237 ? -4.234 30.266 9.445 1 94.94 237 VAL B C 1
ATOM 4059 O O . VAL B 1 237 ? -4.125 31.219 10.211 1 94.94 237 VAL B O 1
ATOM 4062 N N . ASP B 1 238 ? -5.402 29.797 9.047 1 96.56 238 ASP B N 1
ATOM 4063 C CA . ASP B 1 238 ? -6.656 30.422 9.477 1 96.56 238 ASP B CA 1
ATOM 4064 C C . ASP B 1 238 ? -7.055 29.938 10.867 1 96.56 238 ASP B C 1
ATOM 4066 O O . ASP B 1 238 ? -7.766 30.656 11.586 1 96.56 238 ASP B O 1
ATOM 4070 N N . GLY B 1 239 ? -6.691 28.797 11.242 1 94.75 239 GLY B N 1
ATOM 4071 C CA . GLY B 1 239 ? -6.98 28.266 12.57 1 94.75 239 GLY B CA 1
ATOM 4072 C C . GLY B 1 239 ? -6.645 26.797 12.711 1 94.75 239 GLY B C 1
ATOM 4073 O O . GLY B 1 239 ? -6.012 26.219 11.828 1 94.75 239 GLY B O 1
ATOM 4074 N N . PHE B 1 240 ? -7.055 26.25 13.883 1 94.31 240 PHE B N 1
ATOM 4075 C CA . PHE B 1 240 ? -6.777 24.844 14.188 1 94.31 240 PHE B CA 1
ATOM 4076 C C . PHE B 1 240 ? -8.031 24.141 14.695 1 94.31 240 PHE B C 1
ATOM 4078 O O . PHE B 1 240 ? -8.805 24.719 15.469 1 94.31 240 PHE B O 1
ATOM 4085 N N . TYR B 1 241 ? -8.273 23 14.141 1 96.5 241 TYR B N 1
ATOM 4086 C CA . TYR B 1 241 ? -9.25 22.094 14.75 1 96.5 241 TYR B CA 1
ATOM 4087 C C . TYR B 1 241 ? -8.578 21.156 15.75 1 96.5 241 TYR B C 1
ATOM 4089 O O . TYR B 1 241 ? -7.574 20.516 15.438 1 96.5 241 TYR B O 1
ATOM 4097 N N . THR B 1 242 ? -9.062 21.125 16.953 1 94.94 242 THR B N 1
ATOM 4098 C CA . THR B 1 242 ? -8.625 20.188 17.984 1 94.94 242 THR B CA 1
ATOM 4099 C C . THR B 1 242 ? -9.523 18.953 18 1 94.94 242 THR B C 1
ATOM 4101 O O . THR B 1 242 ? -10.742 19.062 18.188 1 94.94 242 THR B O 1
ATOM 4104 N N . ILE B 1 243 ? -8.953 17.812 17.797 1 96.38 243 ILE B N 1
ATOM 4105 C CA . ILE B 1 243 ? -9.727 16.578 17.688 1 96.38 243 ILE B CA 1
ATOM 4106 C C . ILE B 1 243 ? -9.352 15.633 18.844 1 96.38 243 ILE B C 1
ATOM 4108 O O . ILE B 1 243 ? -8.172 15.414 19.109 1 96.38 243 ILE B O 1
ATOM 4112 N N . SER B 1 244 ? -10.297 15.109 19.562 1 95.19 244 SER B N 1
ATOM 4113 C CA . SER B 1 244 ? -10.047 14.141 20.625 1 95.19 244 SER B CA 1
ATOM 4114 C C . SER B 1 244 ? -9.625 12.789 20.047 1 95.19 244 SER B C 1
ATOM 4116 O O . SER B 1 244 ? -9.93 12.484 18.891 1 95.19 244 SER B O 1
ATOM 4118 N N . ASP B 1 245 ? -8.938 12.016 20.875 1 94.44 245 ASP B N 1
ATOM 4119 C CA . ASP B 1 245 ? -8.609 10.648 20.484 1 94.44 245 ASP B CA 1
ATOM 4120 C C . ASP B 1 245 ? -9.867 9.867 20.109 1 94.44 245 ASP B C 1
ATOM 4122 O O . ASP B 1 245 ? -9.898 9.172 19.094 1 94.44 245 ASP B O 1
ATOM 4126 N N . GLU B 1 246 ? -10.859 10.062 20.906 1 96.31 246 GLU B N 1
ATOM 4127 C CA . GLU B 1 246 ? -12.117 9.352 20.688 1 96.31 246 GLU B CA 1
ATOM 4128 C C . GLU B 1 246 ? -12.695 9.664 19.312 1 96.31 246 GLU B C 1
ATOM 4130 O O . GLU B 1 246 ? -13.055 8.758 18.562 1 96.31 246 GLU B O 1
ATOM 4135 N N . ASP B 1 247 ? -12.734 10.93 18.938 1 97.12 247 ASP B N 1
ATOM 4136 C CA . ASP B 1 247 ? -13.281 11.336 17.641 1 97.12 247 ASP B CA 1
ATOM 4137 C C . ASP B 1 247 ? -12.414 10.82 16.5 1 97.12 247 ASP B C 1
ATOM 4139 O O . ASP B 1 247 ? -12.93 10.312 15.5 1 97.12 247 ASP B O 1
ATOM 4143 N N . GLY B 1 248 ? -11.094 10.977 16.625 1 97.38 248 GLY B N 1
ATOM 4144 C CA . GLY B 1 248 ? -10.172 10.5 15.602 1 97.38 248 GLY B CA 1
ATOM 4145 C C . GLY B 1 248 ? -10.32 9.016 15.32 1 97.38 248 GLY B C 1
ATOM 4146 O O . GLY B 1 248 ? -10.461 8.609 14.164 1 97.38 248 GLY B O 1
ATOM 4147 N N . PHE B 1 249 ? -10.391 8.234 16.391 1 97.25 249 PHE B N 1
ATOM 4148 C CA . PHE B 1 249 ? -10.445 6.785 16.234 1 97.25 249 PHE B CA 1
ATOM 4149 C C . PHE B 1 249 ? -11.828 6.34 15.781 1 97.25 249 PHE B C 1
ATOM 4151 O O . PHE B 1 249 ? -11.969 5.34 15.078 1 97.25 249 PHE B O 1
ATOM 4158 N N . PHE B 1 250 ? -12.875 7.094 16.219 1 98 250 PHE B N 1
ATOM 4159 C CA . PHE B 1 250 ? -14.211 6.832 15.703 1 98 250 PHE B CA 1
ATOM 4160 C C . PHE B 1 250 ? -14.219 6.879 14.18 1 98 250 PHE B C 1
ATOM 4162 O O . PHE B 1 250 ? -14.758 5.98 13.531 1 98 250 PHE B O 1
ATOM 4169 N N . TRP B 1 251 ? -13.586 7.859 13.625 1 98.38 251 TRP B N 1
ATOM 4170 C CA . TRP B 1 251 ? -13.625 8.023 12.172 1 98.38 251 TRP B CA 1
ATOM 4171 C C . TRP B 1 251 ? -12.664 7.062 11.492 1 98.38 251 TRP B C 1
ATOM 4173 O O . TRP B 1 251 ? -12.891 6.656 10.344 1 98.38 251 TRP B O 1
ATOM 4183 N N . VAL B 1 252 ? -11.555 6.645 12.172 1 98.31 252 VAL B N 1
ATOM 4184 C CA . VAL B 1 252 ? -10.734 5.57 11.625 1 98.31 252 VAL B CA 1
ATOM 4185 C C . VAL B 1 252 ? -11.594 4.34 11.352 1 98.31 252 VAL B C 1
ATOM 4187 O O . VAL B 1 252 ? -11.562 3.779 10.25 1 98.31 252 VAL B O 1
ATOM 4190 N N . LYS B 1 253 ? -12.43 4.012 12.32 1 97.75 253 LYS B N 1
ATOM 4191 C CA . LYS B 1 253 ? -13.289 2.836 12.219 1 97.75 253 LYS B CA 1
ATOM 4192 C C . LYS B 1 253 ? -14.359 3.031 11.156 1 97.75 253 LYS B C 1
ATOM 4194 O O . LYS B 1 253 ? -14.625 2.127 10.359 1 97.75 253 LYS B O 1
ATOM 4199 N N . GLN B 1 254 ? -14.945 4.215 11.109 1 97.88 254 GLN B N 1
ATOM 4200 C CA . GLN B 1 254 ? -16.016 4.484 10.156 1 97.88 254 GLN B CA 1
ATOM 4201 C C . GLN B 1 254 ? -15.492 4.488 8.727 1 97.88 254 GLN B C 1
ATOM 4203 O O . GLN B 1 254 ? -16.156 3.988 7.812 1 97.88 254 GLN B O 1
ATOM 4208 N N . LEU B 1 255 ? -14.312 5.086 8.531 1 98.56 255 LEU B N 1
ATOM 4209 C CA . LEU B 1 255 ? -13.719 5.121 7.203 1 98.56 255 LEU B CA 1
ATOM 4210 C C . LEU B 1 255 ? -13.438 3.709 6.695 1 98.56 255 LEU B C 1
ATOM 4212 O O . LEU B 1 255 ? -13.617 3.424 5.512 1 98.56 255 LEU B O 1
ATOM 4216 N N . ALA B 1 256 ? -12.961 2.84 7.566 1 98 256 ALA B N 1
ATOM 4217 C CA . ALA B 1 256 ? -12.727 1.451 7.184 1 98 256 ALA B CA 1
ATOM 4218 C C . ALA B 1 256 ? -14.031 0.741 6.848 1 98 256 ALA B C 1
ATOM 4220 O O . ALA B 1 256 ? -14.148 0.117 5.789 1 98 256 ALA B O 1
ATOM 4221 N N . LYS B 1 257 ? -14.977 0.906 7.719 1 95.94 257 LYS B N 1
ATOM 4222 C CA . LYS B 1 257 ? -16.234 0.163 7.613 1 95.94 257 LYS B CA 1
ATOM 4223 C C . LYS B 1 257 ? -17.062 0.651 6.43 1 95.94 257 LYS B C 1
ATOM 4225 O O . LYS B 1 257 ? -17.609 -0.154 5.68 1 95.94 257 LYS B O 1
ATOM 4230 N N . LYS B 1 258 ? -17.125 1.971 6.207 1 96.38 258 LYS B N 1
ATOM 4231 C CA . LYS B 1 258 ? -18.078 2.553 5.258 1 96.38 258 LYS B CA 1
ATOM 4232 C C . LYS B 1 258 ? -17.422 2.738 3.887 1 96.38 258 LYS B C 1
ATOM 4234 O O . LYS B 1 258 ? -18.109 2.682 2.859 1 96.38 258 LYS B O 1
ATOM 4239 N N . SER B 1 259 ? -16.125 2.957 3.887 1 98 259 SER B N 1
ATOM 4240 C CA . SER B 1 259 ? -15.477 3.311 2.625 1 98 259 SER B CA 1
ATOM 4241 C C . SER B 1 259 ? -14.297 2.395 2.328 1 98 259 SER B C 1
ATOM 4243 O O . SER B 1 259 ? -13.617 2.555 1.31 1 98 259 SER B O 1
ATOM 4245 N N . ALA B 1 260 ? -14.047 1.43 3.232 1 98.12 260 ALA B N 1
ATOM 4246 C CA . ALA B 1 260 ? -12.961 0.462 3.086 1 98.12 260 ALA B CA 1
ATOM 4247 C C . ALA B 1 260 ? -11.609 1.162 3.01 1 98.12 260 ALA B C 1
ATOM 4249 O O . ALA B 1 260 ? -10.719 0.733 2.27 1 98.12 260 ALA B O 1
ATOM 4250 N N . LEU B 1 261 ? -11.531 2.305 3.674 1 98.56 261 LEU B N 1
ATOM 4251 C CA . LEU B 1 261 ? -10.258 3.016 3.766 1 98.56 261 LEU B CA 1
ATOM 4252 C C . LEU B 1 261 ? -9.508 2.625 5.035 1 98.56 261 LEU B C 1
ATOM 4254 O O . LEU B 1 261 ? -9.93 2.971 6.141 1 98.56 261 LEU B O 1
ATOM 4258 N N . LEU B 1 262 ? -8.43 1.897 4.891 1 97.31 262 LEU B N 1
ATOM 4259 C CA . LEU B 1 262 ? -7.613 1.421 6 1 97.31 262 LEU B CA 1
ATOM 4260 C C . LEU B 1 262 ? -6.492 2.408 6.316 1 97.31 262 LEU B C 1
ATOM 4262 O O . LEU B 1 262 ? -5.352 2.217 5.891 1 97.31 262 LEU B O 1
ATOM 4266 N N . VAL B 1 263 ? -6.855 3.414 7.098 1 97.94 263 VAL B N 1
ATOM 4267 C CA . VAL B 1 263 ? -5.977 4.566 7.277 1 97.94 263 VAL B CA 1
ATOM 4268 C C . VAL B 1 263 ? -5.551 4.672 8.734 1 97.94 263 VAL B C 1
ATOM 4270 O O . VAL B 1 263 ? -6.109 3.996 9.602 1 97.94 263 VAL B O 1
ATOM 4273 N N . GLY B 1 264 ? -4.523 5.441 9 1 96.06 264 GLY B N 1
ATOM 4274 C CA . GLY B 1 264 ? -4.039 5.676 10.352 1 96.06 264 GLY B CA 1
ATOM 4275 C C . GLY B 1 264 ? -4.891 6.664 11.133 1 96.06 264 GLY B C 1
ATOM 4276 O O . GLY B 1 264 ? -5.828 7.246 10.586 1 96.06 264 GLY B O 1
ATOM 4277 N N . SER B 1 265 ? -4.496 6.93 12.367 1 96.06 265 SER B N 1
ATOM 4278 C CA . SER B 1 265 ? -5.301 7.719 13.297 1 96.06 265 SER B CA 1
ATOM 4279 C C . SER B 1 265 ? -5.309 9.195 12.898 1 96.06 265 SER B C 1
ATOM 4281 O O . SER B 1 265 ? -6.309 9.883 13.094 1 96.06 265 SER B O 1
ATOM 4283 N N . SER B 1 266 ? -4.176 9.68 12.352 1 96.31 266 SER B N 1
ATOM 4284 C CA . SER B 1 266 ? -4.148 11.078 11.93 1 96.31 266 SER B CA 1
ATOM 4285 C C . SER B 1 266 ? -5.129 11.328 10.789 1 96.31 266 SER B C 1
ATOM 4287 O O . SER B 1 266 ? -5.664 12.43 10.664 1 96.31 266 SER B O 1
ATOM 4289 N N . SER B 1 267 ? -5.367 10.32 10 1 98.5 267 SER B N 1
ATOM 4290 C CA . SER B 1 267 ? -6.367 10.43 8.938 1 98.5 267 SER B CA 1
ATOM 4291 C C . SER B 1 267 ? -7.773 10.555 9.516 1 98.5 267 SER B C 1
ATOM 4293 O O . SER B 1 267 ? -8.586 11.328 9.008 1 98.5 267 SER B O 1
ATOM 4295 N N . GLY B 1 268 ? -8.016 9.719 10.57 1 98.44 268 GLY B N 1
ATOM 4296 C CA . GLY B 1 268 ? -9.289 9.867 11.258 1 98.44 268 GLY B CA 1
ATOM 4297 C C . GLY B 1 268 ? -9.508 11.266 11.812 1 98.44 268 GLY B C 1
ATOM 4298 O O . GLY B 1 268 ? -10.594 11.828 11.68 1 98.44 268 GLY B O 1
ATOM 4299 N N . ALA B 1 269 ? -8.469 11.805 12.422 1 98.12 269 ALA B N 1
ATOM 4300 C CA . ALA B 1 269 ? -8.539 13.156 12.961 1 98.12 269 ALA B CA 1
ATOM 4301 C C . ALA B 1 269 ? -8.742 14.18 11.859 1 98.12 269 ALA B C 1
ATOM 4303 O O . ALA B 1 269 ? -9.562 15.094 11.992 1 98.12 269 ALA B O 1
ATOM 4304 N N . ALA B 1 270 ? -8.055 14.055 10.766 1 98.69 270 ALA B N 1
ATOM 4305 C CA . ALA B 1 270 ? -8.18 14.969 9.633 1 98.69 270 ALA B CA 1
ATOM 4306 C C . ALA B 1 270 ? -9.594 14.93 9.055 1 98.69 270 ALA B C 1
ATOM 4308 O O . ALA B 1 270 ? -10.148 15.969 8.695 1 98.69 270 ALA B O 1
ATOM 4309 N N . PHE B 1 271 ? -10.141 13.766 8.945 1 98.88 271 PHE B N 1
ATOM 4310 C CA . PHE B 1 271 ? -11.484 13.633 8.398 1 98.88 271 PHE B CA 1
ATOM 4311 C C . PHE B 1 271 ? -12.516 14.266 9.328 1 98.88 271 PHE B C 1
ATOM 4313 O O . PHE B 1 271 ? -13.43 14.953 8.875 1 98.88 271 PHE B O 1
ATOM 4320 N N . ALA B 1 272 ? -12.344 13.984 10.648 1 98.75 272 ALA B N 1
ATOM 4321 C CA . ALA B 1 272 ? -13.211 14.625 11.633 1 98.75 272 ALA B CA 1
ATOM 4322 C C . ALA B 1 272 ? -13.195 16.141 11.469 1 98.75 272 ALA B C 1
ATOM 4324 O O . ALA B 1 272 ? -14.25 16.781 11.453 1 98.75 272 ALA B O 1
ATOM 4325 N N . ALA B 1 273 ? -12.023 16.672 11.367 1 98.75 273 ALA B N 1
ATOM 4326 C CA . ALA B 1 273 ? -11.859 18.125 11.203 1 98.75 273 ALA B CA 1
ATOM 4327 C C . ALA B 1 273 ? -12.477 18.594 9.883 1 98.75 273 ALA B C 1
ATOM 4329 O O . ALA B 1 273 ? -13.125 19.641 9.836 1 98.75 273 ALA B O 1
ATOM 4330 N N . ALA B 1 274 ? -12.289 17.859 8.82 1 98.88 274 ALA B N 1
ATOM 4331 C CA . ALA B 1 274 ? -12.836 18.203 7.508 1 98.88 274 ALA B CA 1
ATOM 4332 C C . ALA B 1 274 ? -14.367 18.25 7.543 1 98.88 274 ALA B C 1
ATOM 4334 O O . ALA B 1 274 ? -14.984 19.094 6.914 1 98.88 274 ALA B O 1
ATOM 4335 N N . LEU B 1 275 ? -14.945 17.297 8.258 1 98.81 275 LEU B N 1
ATOM 4336 C CA . LEU B 1 275 ? -16.406 17.297 8.398 1 98.81 275 LEU B CA 1
ATOM 4337 C C . LEU B 1 275 ? -16.891 18.531 9.141 1 98.81 275 LEU B C 1
ATOM 4339 O O . LEU B 1 275 ? -17.891 19.141 8.766 1 98.81 275 LEU B O 1
ATOM 4343 N N . ARG B 1 276 ? -16.172 18.906 10.211 1 98.62 276 ARG B N 1
ATOM 4344 C CA . ARG B 1 276 ? -16.516 20.125 10.922 1 98.62 276 ARG B CA 1
ATOM 4345 C C . ARG B 1 276 ? -16.375 21.344 10.016 1 98.62 276 ARG B C 1
ATOM 4347 O O . ARG B 1 276 ? -17.25 22.219 10.008 1 98.62 276 ARG B O 1
ATOM 4354 N N . GLU B 1 277 ? -15.273 21.344 9.273 1 98.69 277 GLU B N 1
ATOM 4355 C CA . GLU B 1 277 ? -15.055 22.422 8.305 1 98.69 277 GLU B CA 1
ATOM 4356 C C . GLU B 1 277 ? -16.188 22.484 7.289 1 98.69 277 GLU B C 1
ATOM 4358 O O . GLU B 1 277 ? -16.656 23.578 6.93 1 98.69 277 GLU B O 1
ATOM 4363 N N . ALA B 1 278 ? -16.625 21.344 6.812 1 98.38 278 ALA B N 1
ATOM 4364 C CA . ALA B 1 278 ? -17.703 21.266 5.836 1 98.38 278 ALA B CA 1
ATOM 4365 C C . ALA B 1 278 ? -18.984 21.891 6.375 1 98.38 278 ALA B C 1
ATOM 4367 O O . ALA B 1 278 ? -19.734 22.516 5.625 1 98.38 278 ALA B O 1
ATOM 4368 N N . ARG B 1 279 ? -19.203 21.703 7.66 1 97.38 279 ARG B N 1
ATOM 4369 C CA . ARG B 1 279 ? -20.406 22.234 8.273 1 97.38 279 ARG B CA 1
ATOM 4370 C C . ARG B 1 279 ? -20.297 23.719 8.531 1 97.38 279 ARG B C 1
ATOM 4372 O O . ARG B 1 279 ? -21.312 24.422 8.586 1 97.38 279 ARG B O 1
ATOM 4379 N N . ARG B 1 280 ? -19.125 24.172 8.719 1 97.56 280 ARG B N 1
ATOM 4380 C CA . ARG B 1 280 ? -18.891 25.594 8.977 1 97.56 280 ARG B CA 1
ATOM 4381 C C . ARG B 1 280 ? -18.969 26.406 7.688 1 97.56 280 ARG B C 1
ATOM 4383 O O . ARG B 1 280 ? -19.438 27.547 7.695 1 97.56 280 ARG B O 1
ATOM 4390 N N . LEU B 1 281 ? -18.609 25.906 6.555 1 98.19 281 LEU B N 1
ATOM 4391 C CA . LEU B 1 281 ? -18.516 26.578 5.27 1 98.19 281 LEU B CA 1
ATOM 4392 C C . LEU B 1 281 ? -19.859 26.578 4.543 1 98.19 281 LEU B C 1
ATOM 4394 O O . LEU B 1 281 ? -20.734 25.781 4.875 1 98.19 281 LEU B O 1
ATOM 4398 N N . PRO B 1 282 ? -20.047 27.531 3.564 1 97.19 282 PRO B N 1
ATOM 4399 C CA . PRO B 1 282 ? -21.25 27.469 2.742 1 97.19 282 PRO B CA 1
ATOM 4400 C C . PRO B 1 282 ? -21.391 26.141 1.99 1 97.19 282 PRO B C 1
ATOM 4402 O O . PRO B 1 282 ? -20.391 25.547 1.584 1 97.19 282 PRO B O 1
ATOM 4405 N N . ALA B 1 283 ? -22.672 25.734 1.8 1 96.75 283 ALA B N 1
ATOM 4406 C CA . ALA B 1 283 ? -22.922 24.547 0.992 1 96.75 283 ALA B CA 1
ATOM 4407 C C . ALA B 1 283 ? -22.25 24.656 -0.377 1 96.75 283 ALA B C 1
ATOM 4409 O O . ALA B 1 283 ? -22.188 25.75 -0.951 1 96.75 283 ALA B O 1
ATOM 4410 N N . GLY B 1 284 ? -21.75 23.547 -0.84 1 96.44 284 GLY B N 1
ATOM 4411 C CA . GLY B 1 284 ? -21.109 23.531 -2.143 1 96.44 284 GLY B CA 1
ATOM 4412 C C . GLY B 1 284 ? -19.609 23.75 -2.066 1 96.44 284 GLY B C 1
ATOM 4413 O O . GLY B 1 284 ? -18.938 23.781 -3.094 1 96.44 284 GLY B O 1
ATOM 4414 N N . SER B 1 285 ? -19.109 23.844 -0.878 1 97.75 285 SER B N 1
ATOM 4415 C CA . SER B 1 285 ? -17.672 24.062 -0.689 1 97.75 285 SER B CA 1
ATOM 4416 C C . SER B 1 285 ? -16.875 22.797 -1.005 1 97.75 285 SER B C 1
ATOM 4418 O O . SER B 1 285 ? -17.422 21.688 -0.962 1 97.75 285 SER B O 1
ATOM 4420 N N . THR B 1 286 ? -15.656 22.969 -1.396 1 98.38 286 THR B N 1
ATOM 4421 C CA . THR B 1 286 ? -14.711 21.891 -1.664 1 98.38 286 THR B CA 1
ATOM 4422 C C . THR B 1 286 ? -13.586 21.891 -0.635 1 98.38 286 THR B C 1
ATOM 4424 O O . THR B 1 286 ? -12.836 22.859 -0.533 1 98.38 286 THR B O 1
ATOM 4427 N N . ILE B 1 287 ? -13.5 20.844 0.119 1 98.81 287 ILE B N 1
ATOM 4428 C CA . ILE B 1 287 ? -12.5 20.719 1.175 1 98.81 287 ILE B CA 1
ATOM 4429 C C . ILE B 1 287 ? -11.516 19.594 0.817 1 98.81 287 ILE B C 1
ATOM 4431 O O . ILE B 1 287 ? -11.922 18.531 0.358 1 98.81 287 ILE B O 1
ATOM 4435 N N . VAL B 1 288 ? -10.242 19.859 0.961 1 98.88 288 VAL B N 1
ATOM 4436 C CA . VAL B 1 288 ? -9.203 18.875 0.685 1 98.88 288 VAL B CA 1
ATOM 4437 C C . VAL B 1 288 ? -8.484 18.5 1.979 1 98.88 288 VAL B C 1
ATOM 4439 O O . VAL B 1 288 ? -8.203 19.375 2.807 1 98.88 288 VAL B O 1
ATOM 4442 N N . THR B 1 289 ? -8.227 17.25 2.178 1 98.88 289 THR B N 1
ATOM 4443 C CA . THR B 1 289 ? -7.422 16.766 3.295 1 98.88 289 THR B CA 1
ATOM 4444 C C . THR B 1 289 ? -6.449 15.688 2.834 1 98.88 289 THR B C 1
ATOM 4446 O O . THR B 1 289 ? -6.391 15.367 1.646 1 98.88 289 THR B O 1
ATOM 4449 N N . ILE B 1 290 ? -5.59 15.219 3.748 1 98.81 290 ILE B N 1
ATOM 4450 C CA . ILE B 1 290 ? -4.562 14.227 3.445 1 98.81 290 ILE B CA 1
ATOM 4451 C C . ILE B 1 290 ? -4.727 13.016 4.367 1 98.81 290 ILE B C 1
ATOM 4453 O O . ILE B 1 290 ? -4.914 13.172 5.574 1 98.81 290 ILE B O 1
ATOM 4457 N N . PHE B 1 291 ? -4.746 11.844 3.83 1 98.75 291 PHE B N 1
ATOM 4458 C CA . PHE B 1 291 ? -4.59 10.602 4.574 1 98.75 291 PHE B CA 1
ATOM 4459 C C . PHE B 1 291 ? -3.17 10.062 4.445 1 98.75 291 PHE B C 1
ATOM 4461 O O . PHE B 1 291 ? -2.842 9.398 3.463 1 98.75 291 PHE B O 1
ATOM 4468 N N . PRO B 1 292 ? -2.35 10.352 5.41 1 97.88 292 PRO B N 1
ATOM 4469 C CA . PRO B 1 292 ? -0.899 10.273 5.215 1 97.88 292 PRO B CA 1
ATOM 4470 C C . PRO B 1 292 ? -0.381 8.836 5.199 1 97.88 292 PRO B C 1
ATOM 4472 O O . PRO B 1 292 ? 0.617 8.539 4.539 1 97.88 292 PRO B O 1
ATOM 4475 N N . ASP B 1 293 ? -0.997 7.926 6.035 1 95.94 293 ASP B N 1
ATOM 4476 C CA . ASP B 1 293 ? -0.443 6.578 6.137 1 95.94 293 ASP B CA 1
ATOM 4477 C C . ASP B 1 293 ? -1.538 5.555 6.426 1 95.94 293 ASP B C 1
ATOM 4479 O O . ASP B 1 293 ? -2.703 5.918 6.605 1 95.94 293 ASP B O 1
ATOM 4483 N N . GLY B 1 294 ? -1.157 4.32 6.336 1 94.12 294 GLY B N 1
ATOM 4484 C CA . GLY B 1 294 ? -2.117 3.236 6.473 1 94.12 294 GLY B CA 1
ATOM 4485 C C . GLY B 1 294 ? -2.201 2.688 7.887 1 94.12 294 GLY B C 1
ATOM 4486 O O . GLY B 1 294 ? -1.291 2.891 8.695 1 94.12 294 GLY B O 1
ATOM 4487 N N . SER B 1 295 ? -3.232 1.958 8.172 1 92.69 295 SER B N 1
ATOM 4488 C CA . SER B 1 295 ? -3.471 1.428 9.508 1 92.69 295 SER B CA 1
ATOM 4489 C C . SER B 1 295 ? -2.551 0.25 9.805 1 92.69 295 SER B C 1
ATOM 4491 O O . SER B 1 295 ? -2.369 -0.125 10.969 1 92.69 295 SER B O 1
ATOM 4493 N N . ASP B 1 296 ? -2.018 -0.346 8.781 1 86.94 296 ASP B N 1
ATOM 4494 C CA . ASP B 1 296 ? -1.166 -1.518 8.961 1 86.94 296 ASP B CA 1
ATOM 4495 C C . ASP B 1 296 ? 0.023 -1.199 9.867 1 86.94 296 ASP B C 1
ATOM 4497 O O . ASP B 1 296 ? 0.6 -2.098 10.477 1 86.94 296 ASP B O 1
ATOM 4501 N N . ARG B 1 297 ? 0.345 0.072 9.969 1 83.19 297 ARG B N 1
ATOM 4502 C CA . ARG B 1 297 ? 1.48 0.508 10.773 1 83.19 297 ARG B CA 1
ATOM 4503 C C . ARG B 1 297 ? 1.121 0.536 12.258 1 83.19 297 ARG B C 1
ATOM 4505 O O . ARG B 1 297 ? 2 0.654 13.109 1 83.19 297 ARG B O 1
ATOM 4512 N N . TYR B 1 298 ? -0.158 0.304 12.523 1 86.44 298 TYR B N 1
ATOM 4513 C CA . TYR B 1 298 ? -0.628 0.586 13.875 1 86.44 298 TYR B CA 1
ATOM 4514 C C . TYR B 1 298 ? -1.464 -0.569 14.414 1 86.44 298 TYR B C 1
ATOM 4516 O O . TYR B 1 298 ? -2.193 -0.41 15.398 1 86.44 298 TYR B O 1
ATOM 4524 N N . LEU B 1 299 ? -1.394 -1.7 13.766 1 84.31 299 LEU B N 1
ATOM 4525 C CA . LEU B 1 299 ? -2.254 -2.812 14.148 1 84.31 299 LEU B CA 1
ATOM 4526 C C . LEU B 1 299 ? -1.885 -3.33 15.531 1 84.31 299 LEU B C 1
ATOM 4528 O O . LEU B 1 299 ? -2.76 -3.732 16.312 1 84.31 299 LEU B O 1
ATOM 4532 N N . SER B 1 300 ? -0.632 -3.295 15.875 1 80.25 300 SER B N 1
ATOM 4533 C CA . SER B 1 300 ? -0.182 -3.756 17.188 1 80.25 300 SER B CA 1
ATOM 4534 C C . SER B 1 300 ? -0.7 -2.85 18.297 1 80.25 300 SER B C 1
ATOM 4536 O O . SER B 1 300 ? -0.707 -3.238 19.469 1 80.25 300 SER B O 1
ATOM 4538 N N . LYS B 1 301 ? -1.15 -1.649 17.922 1 81.5 301 LYS B N 1
ATOM 4539 C CA . LYS B 1 301 ? -1.693 -0.704 18.906 1 81.5 301 LYS B CA 1
ATOM 4540 C C . LYS B 1 301 ? -3.215 -0.792 18.953 1 81.5 301 LYS B C 1
ATOM 4542 O O . LYS B 1 301 ? -3.869 0.075 19.547 1 81.5 301 LYS B O 1
ATOM 4547 N N . ASN B 1 302 ? -3.729 -1.745 18.312 1 84.75 302 ASN B N 1
ATOM 4548 C CA . ASN B 1 302 ? -5.168 -1.984 18.328 1 84.75 302 ASN B CA 1
ATOM 4549 C C . ASN B 1 302 ? -5.941 -0.767 17.828 1 84.75 302 ASN B C 1
ATOM 4551 O O . ASN B 1 302 ? -6.848 -0.28 18.5 1 84.75 302 ASN B O 1
ATOM 4555 N N . ILE B 1 303 ? -5.605 -0.303 16.688 1 90.5 303 ILE B N 1
ATOM 4556 C CA . ILE B 1 303 ? -6.082 0.957 16.125 1 90.5 303 ILE B CA 1
ATOM 4557 C C . ILE B 1 303 ? -7.59 0.875 15.898 1 90.5 303 ILE B C 1
ATOM 4559 O O . ILE B 1 303 ? -8.266 1.902 15.812 1 90.5 303 ILE B O 1
ATOM 4563 N N . TYR B 1 304 ? -8.164 -0.322 15.906 1 92.38 304 TYR B N 1
ATOM 4564 C CA . TYR B 1 304 ? -9.586 -0.468 15.602 1 92.38 304 TYR B CA 1
ATOM 4565 C C . TYR B 1 304 ? -10.367 -0.854 16.844 1 92.38 304 TYR B C 1
ATOM 4567 O O . TYR B 1 304 ? -11.562 -1.161 16.766 1 92.38 304 TYR B O 1
ATOM 4575 N N . SER B 1 305 ? -9.766 -1.031 17.922 1 83.06 305 SER B N 1
ATOM 4576 C CA . SER B 1 305 ? -10.453 -1.37 19.172 1 83.06 305 SER B CA 1
ATOM 4577 C C . SER B 1 305 ? -11.195 -0.166 19.734 1 83.06 305 SER B C 1
ATOM 4579 O O . SER B 1 305 ? -10.797 0.979 19.516 1 83.06 305 SER B O 1
#